Protein AF-A0A839ILZ8-F1 (afdb_monomer)

Nearest PDB structures (foldseek):
  9ba4-assembly1_B  TM=3.861E-01  e=6.508E-05  Homo sapiens
  7mrn-assembly1_A  TM=3.783E-01  e=1.585E-04  Mus musculus
  5e53-assembly3_C  TM=3.867E-01  e=4.718E-03  Gallus gallus
  5vi4-assembly1_C  TM=2.108E-01  e=8.892E-04  Mus musculus
  5vi4-assembly2_F  TM=2.203E-01  e=2.559E-03  Mus musculus

Solvent-accessible surface area (backbone atoms only — not comparable to full-atom values): 20507 Å² total; per-residue (Å²): 130,88,79,83,73,78,85,76,60,80,78,68,71,80,62,47,57,43,76,48,59,70,54,65,47,31,29,55,31,75,45,62,32,38,38,80,76,61,60,92,89,56,54,74,49,77,51,53,85,53,57,48,77,51,73,57,92,46,40,34,39,42,38,32,50,66,83,52,74,55,47,76,32,47,43,35,33,26,33,75,83,34,72,35,75,47,73,24,37,31,43,68,66,36,35,44,60,31,47,75,57,30,71,45,67,70,37,63,64,38,60,58,54,49,56,54,35,66,46,78,89,48,32,40,35,77,80,73,59,51,84,52,23,37,28,40,36,35,25,42,84,86,70,46,77,67,44,75,47,72,68,37,55,78,89,62,83,51,58,45,56,83,87,61,61,62,56,64,36,53,36,30,54,34,35,25,41,23,28,74,77,53,38,63,21,54,66,20,67,78,82,34,33,36,27,26,22,80,54,76,46,79,90,46,71,47,38,75,55,97,73,20,36,29,66,41,79,57,96,72,18,31,37,27,35,54,40,34,76,72,46,47,75,34,32,51,22,38,33,72,41,80,66,99,64,71,64,40,84,44,88,86,54,80,77,94,56,53,17,53,62,36,23,55,56,44,54,26,85,86,34,42,76,40,69,36,87,72,86,33,56,7,24,50,37,33,44,53,18,48,78,74,75,24,21,24,25,13,58,68,54,48,51,51,51,60,74,39,40,71,48,48,44,73,60,41,70,81,60,65,35,72,64,44,55,62,67,68,57,81,86,59,81,45,39,30,54,28,46,37,42,37,47,39,50,29,24,33,25,41,24,74,76,75,74,41,75,43,76,42,56,14,72,44,74,28,33,38,63,31,25,44,77,44,76,100

Secondary structure (DSSP, 8-state):
-----GGGS---STTS--EE--SEE-TT-EEEEEETT--TTS-EEEEESSSEEEEETTEEEEEPPTTPPSEEEEEEEEETTEEEEEEEEEPPPEEPPP-EEESPTTEEEE-SSPEEEEPPP-EESTTSS-EEEEEEEEE-TTS-EEEEEEEEPTT--EEPPTTSS-TT-EEEEEEEEEETTTEEPPPPPTT--EEE-S-SS-SSTT-EETTEEEEEEETTEEEEEPPGGG-EEEE---TTPPPSSPP--STTSPPSS-HHHHHHHHTSTTTTT-B-SSS-BS-HHHHHHHHTT-B---HHHHHHHHHTHHHHHHH--SS--HHHHHHS-SSS--EEEEEEEEETTEEEEEETTTTEEEEEETTSEEEE--EEEEE-

Organism: NCBI:txid2760088

Sequence (376 aa):
MPQFDYTSIPRLKRNAASIIGPSLIYPGGSGAYIITNYDSFHHWDVTADKGVISRKDELITLDIPAGEVAGIANLTVSRNGITDSVQITISENAVAKPSVVAPVNGAVDVVECPVIMLSDFKTYPANADSEKSVSVRIIDQQGNVVWELEDQVPGTELKVPKGVLSPAHTYRPQGRHSGNTFGYSEWSDMDTSFTTTDSFGPAFHGDIYQGDIVLGPVGGDWLLLAPAAKRTLKKWGLSNIEVSLKDISSASEPDDKTGQQNTDVLVSDTYRNINDGLGSIGSPAAEYCRSLGYDLPNKEELYFIWQSREVIDSVDGEGNTLGDYISYGLGGAVKCWSSSECHRAVSWTMDFNTKTMGVYPKEGDAWVLPVRRVPV

Foldseek 3Di:
DDDDDPPPDPPDVPQEFDKDWAQEAEAQGKIKMFRPPFDPVWDKDKDKPAADWDDDGRIIMGGHHNPDDWDWIWIWMHTNNRIDTHIHTHDYKAKAAKAWPPPAAAAEAAAQKGWTDIDDTAIVVGPPFDWQFKKKFKAFPVGDTLDIDPGHGPPDTRIDDGPSDDAQTKIFMWMWIQTPPRGIDDIHDRRGMYHHHNDNPDPDQLDQDPQWGFLQDDPQWTKTWHAQVLKDKDFQAQALHFFPADADADPPRDRPDFLVRLLCRQCDPVQQQDHNVLPDGTGGLSVSLVVVVFGFGAPVVVLSCLVSQVSQQVNRDDHCRLVNLLVPPPVDFQWEFHSAHNGRFWGWTARSNPRDIDIDGSSDIHMTTTMDTGRD

Radius of gyration: 38.43 Å; Cα contacts (8 Å, |Δi|>4): 879; chains: 1; bounding box: 71×36×137 Å

pLDDT: mean 91.57, std 11.57, range [40.91, 98.62]

Structure (mmCIF, N/CA/C/O backbone):
data_AF-A0A839ILZ8-F1
#
_entry.id   AF-A0A839ILZ8-F1
#
loop_
_atom_site.group_PDB
_atom_site.id
_atom_site.type_symbol
_atom_site.label_atom_id
_atom_site.label_alt_id
_atom_site.label_comp_id
_atom_site.label_asym_id
_atom_site.label_entity_id
_atom_site.label_seq_id
_atom_site.pdbx_PDB_ins_code
_atom_site.Cartn_x
_atom_site.Cartn_y
_atom_site.Cartn_z
_atom_site.occupancy
_atom_site.B_iso_or_equiv
_atom_site.auth_seq_id
_atom_site.auth_comp_id
_atom_site.auth_asym_id
_atom_site.auth_atom_id
_atom_site.pdbx_PDB_model_num
ATOM 1 N N . MET A 1 1 ? -23.037 -6.136 92.853 1.00 47.94 1 MET A N 1
ATOM 2 C CA . MET A 1 1 ? -22.758 -6.534 91.456 1.00 47.94 1 MET A CA 1
ATOM 3 C C . MET A 1 1 ? -22.650 -5.258 90.639 1.00 47.94 1 MET A C 1
ATOM 5 O O . MET A 1 1 ? -23.554 -4.442 90.781 1.00 47.94 1 MET A O 1
ATOM 9 N N . PRO A 1 2 ? -21.572 -5.021 89.875 1.00 40.91 2 PRO A N 1
ATOM 10 C CA . PRO A 1 2 ? -21.507 -3.846 89.017 1.00 40.91 2 PRO A CA 1
ATOM 11 C C . PRO A 1 2 ? -22.521 -4.006 87.880 1.00 40.91 2 PRO A C 1
ATOM 13 O O . PRO A 1 2 ? -22.547 -5.033 87.201 1.00 40.91 2 PRO A O 1
ATOM 16 N N . GLN A 1 3 ? -23.384 -3.006 87.720 1.00 49.94 3 GLN A N 1
ATOM 17 C CA . GLN A 1 3 ? -24.334 -2.902 86.622 1.00 49.94 3 GLN A CA 1
ATOM 18 C C . GLN A 1 3 ? -23.550 -2.528 85.362 1.00 49.94 3 GLN A C 1
ATOM 20 O O . GLN A 1 3 ? -22.947 -1.459 85.301 1.00 49.94 3 GLN A O 1
ATOM 25 N N . PHE A 1 4 ? -23.508 -3.436 84.386 1.00 45.34 4 PHE A N 1
ATOM 26 C CA . PHE A 1 4 ? -22.936 -3.152 83.073 1.00 45.34 4 PHE A CA 1
ATOM 27 C C . PHE A 1 4 ? -23.788 -2.079 82.385 1.00 45.34 4 PHE A C 1
ATOM 29 O O . PHE A 1 4 ? -24.966 -2.298 82.102 1.00 45.34 4 PHE A O 1
ATOM 36 N N . ASP A 1 5 ? -23.191 -0.913 82.152 1.00 50.19 5 ASP A N 1
ATOM 37 C CA . ASP A 1 5 ? -23.793 0.174 81.391 1.00 50.19 5 ASP A CA 1
ATOM 38 C C . ASP A 1 5 ? -23.584 -0.071 79.889 1.00 50.19 5 ASP A C 1
ATOM 40 O O . ASP A 1 5 ? -22.492 0.106 79.346 1.00 50.19 5 ASP A O 1
ATOM 44 N N . TYR A 1 6 ? -24.651 -0.502 79.215 1.00 49.97 6 TYR A N 1
ATOM 45 C CA . TYR A 1 6 ? -24.665 -0.760 77.774 1.00 49.97 6 TYR A CA 1
ATOM 46 C C . TYR A 1 6 ? -24.750 0.516 76.916 1.00 49.97 6 TYR A C 1
ATOM 48 O O . TYR A 1 6 ? -24.805 0.413 75.690 1.00 49.97 6 TYR A O 1
ATOM 56 N N . THR A 1 7 ? -24.765 1.716 77.508 1.00 46.88 7 THR A N 1
ATOM 57 C CA . THR A 1 7 ? -24.904 2.973 76.748 1.00 46.88 7 THR A CA 1
ATOM 58 C C . THR A 1 7 ? -23.600 3.469 76.114 1.00 46.88 7 THR A C 1
ATOM 60 O O . THR A 1 7 ? -23.641 4.365 75.274 1.00 46.88 7 THR A O 1
ATOM 63 N N . SER A 1 8 ? -22.454 2.859 76.443 1.00 43.56 8 SER A N 1
ATOM 64 C CA . SER A 1 8 ? -21.120 3.315 76.011 1.00 43.56 8 SER A CA 1
ATOM 65 C C . SER A 1 8 ? -20.459 2.485 74.902 1.00 43.56 8 SER A C 1
ATOM 67 O O . SER A 1 8 ? -19.362 2.825 74.458 1.00 43.56 8 SER A O 1
ATOM 69 N N . ILE A 1 9 ? -21.106 1.428 74.398 1.00 47.41 9 ILE A N 1
ATOM 70 C CA . ILE A 1 9 ? -20.610 0.735 73.201 1.00 47.41 9 ILE A CA 1
ATOM 71 C C . ILE A 1 9 ? -21.063 1.558 71.988 1.00 47.41 9 ILE A C 1
ATOM 73 O O . ILE A 1 9 ? -22.275 1.732 71.823 1.00 47.41 9 ILE A O 1
ATOM 77 N N . PRO A 1 10 ? -20.156 2.058 71.121 1.00 46.09 10 PRO A N 1
ATOM 78 C CA . PRO A 1 10 ? -20.573 2.654 69.862 1.00 46.09 10 PRO A CA 1
ATOM 79 C C . PRO A 1 10 ? -21.435 1.613 69.163 1.00 46.09 10 PRO A C 1
ATOM 81 O O . PRO A 1 10 ? -20.962 0.507 68.894 1.00 46.09 10 PRO A O 1
ATOM 84 N N . ARG A 1 11 ? -22.721 1.922 68.948 1.00 48.69 11 ARG A N 1
ATOM 85 C CA . ARG A 1 11 ? -23.609 1.083 68.146 1.00 48.69 11 ARG A CA 1
ATOM 86 C C . ARG A 1 11 ? -22.931 0.938 66.788 1.00 48.69 11 ARG A C 1
ATOM 88 O O . ARG A 1 11 ? -23.088 1.792 65.922 1.00 48.69 11 ARG A O 1
ATOM 95 N N . LEU A 1 12 ? -22.163 -0.138 66.606 1.00 49.38 12 LEU A N 1
ATOM 96 C CA . LEU A 1 12 ? -21.855 -0.683 65.295 1.00 49.38 12 LEU A CA 1
ATOM 97 C C . LEU A 1 12 ? -23.178 -0.627 64.533 1.00 49.38 12 LEU A C 1
ATOM 99 O O . LEU A 1 12 ? -24.207 -1.011 65.098 1.00 49.38 12 LEU A O 1
ATOM 103 N N . LYS A 1 13 ? -23.164 -0.114 63.298 1.00 56.19 13 LYS A N 1
ATOM 104 C CA . LYS A 1 13 ? -24.293 -0.088 62.348 1.00 56.19 13 LYS A CA 1
ATOM 105 C C . LYS A 1 13 ? -24.797 -1.517 62.013 1.00 56.19 13 LYS A C 1
ATOM 107 O O . LYS A 1 13 ? -25.106 -1.835 60.876 1.00 56.19 13 LYS A O 1
ATOM 112 N N . ARG A 1 14 ? -24.887 -2.422 62.989 1.00 60.81 14 ARG A N 1
ATOM 113 C CA . ARG A 1 14 ? -25.292 -3.822 62.864 1.00 60.81 14 ARG A CA 1
ATOM 114 C C . ARG A 1 14 ? -26.730 -3.957 62.363 1.00 60.81 14 ARG A C 1
ATOM 116 O O . ARG A 1 14 ? -27.074 -4.996 61.822 1.00 60.81 14 ARG A O 1
ATOM 123 N N . ASN A 1 15 ? -27.526 -2.893 62.503 1.00 72.69 15 ASN A N 1
ATOM 124 C CA . ASN A 1 15 ? -28.901 -2.818 62.020 1.00 72.69 15 ASN A CA 1
ATOM 125 C C . ASN A 1 15 ? -29.066 -1.964 60.747 1.00 72.69 15 ASN A C 1
ATOM 127 O O . ASN A 1 15 ? -30.200 -1.745 60.341 1.00 72.69 15 ASN A O 1
ATOM 131 N N . ALA A 1 16 ? -27.990 -1.461 60.129 1.00 79.44 16 ALA A N 1
ATOM 132 C CA . ALA A 1 16 ? -28.097 -0.782 58.837 1.00 79.44 16 ALA A CA 1
ATOM 133 C C . ALA A 1 16 ? -28.170 -1.806 57.693 1.00 79.44 16 ALA A C 1
ATOM 135 O O . ALA A 1 16 ? -27.645 -2.921 57.801 1.00 79.44 16 ALA A O 1
ATOM 136 N N . ALA A 1 17 ? -28.822 -1.432 56.597 1.00 86.00 17 ALA A N 1
ATOM 137 C CA . ALA A 1 17 ? -28.781 -2.204 55.364 1.00 86.00 17 ALA A CA 1
ATOM 138 C C . ALA A 1 17 ? -27.357 -2.192 54.785 1.00 86.00 17 ALA A C 1
ATOM 140 O O . ALA A 1 17 ? -26.709 -1.148 54.762 1.00 86.00 17 ALA A O 1
ATOM 141 N N . SER A 1 18 ? -26.866 -3.337 54.311 1.00 89.56 18 SER A N 1
ATOM 142 C CA . SER A 1 18 ? -25.639 -3.405 53.512 1.00 89.56 18 SER A CA 1
ATOM 143 C C . SER A 1 18 ? -26.013 -3.779 52.086 1.00 89.56 18 SER A C 1
ATOM 145 O O . SER A 1 18 ? -26.674 -4.790 51.869 1.00 89.56 18 SER A O 1
ATOM 147 N N . ILE A 1 19 ? -25.630 -2.936 51.129 1.00 92.69 19 ILE A N 1
ATOM 14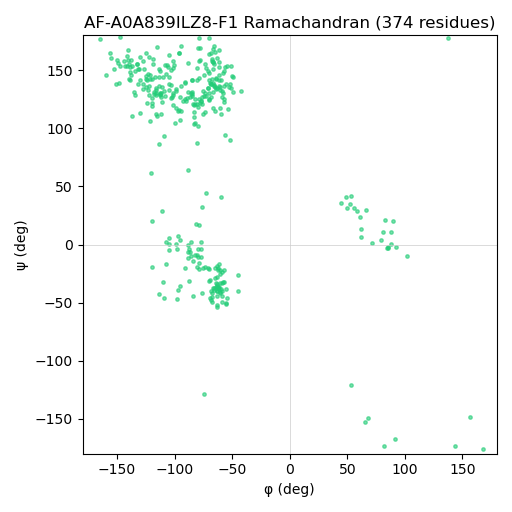8 C CA . ILE A 1 19 ? -26.069 -3.022 49.735 1.00 92.69 19 ILE A CA 1
ATOM 149 C C . ILE A 1 19 ? -24.833 -3.092 48.843 1.00 92.69 19 ILE A C 1
ATOM 151 O O . ILE A 1 19 ? -23.889 -2.324 49.034 1.00 92.69 19 ILE A O 1
ATOM 155 N N . ILE A 1 20 ? -24.853 -3.987 47.861 1.00 92.56 20 ILE A N 1
ATOM 156 C CA . ILE A 1 20 ? -23.859 -4.049 46.784 1.00 92.56 20 ILE A CA 1
ATOM 157 C C . ILE A 1 20 ? -24.561 -3.982 45.431 1.00 92.56 20 ILE A C 1
ATOM 159 O O . ILE A 1 20 ? -25.655 -4.516 45.276 1.00 92.56 20 ILE A O 1
ATOM 163 N N . GLY A 1 21 ? -23.939 -3.337 44.451 1.00 94.69 21 GLY A N 1
ATOM 164 C CA . GLY A 1 21 ? -24.470 -3.210 43.097 1.00 94.69 21 GLY A CA 1
ATOM 165 C C . GLY A 1 21 ? -23.690 -2.176 42.282 1.00 94.69 21 GLY A C 1
ATOM 166 O O . GLY A 1 21 ? -22.683 -1.652 42.768 1.00 94.69 21 GLY A O 1
ATOM 167 N N . PRO A 1 22 ? -24.119 -1.892 41.043 1.00 92.50 22 PRO A N 1
ATOM 168 C CA . PRO A 1 22 ? -23.441 -0.940 40.175 1.00 92.50 22 PRO A CA 1
ATOM 169 C C . PRO A 1 22 ? -23.570 0.494 40.707 1.00 92.50 22 PRO A C 1
ATOM 171 O O . PRO A 1 22 ? -24.644 0.929 41.122 1.00 92.50 22 PRO A O 1
ATOM 174 N N . SER A 1 23 ? -22.479 1.256 40.649 1.00 93.75 23 SER A N 1
ATOM 175 C CA . SER A 1 23 ? -22.464 2.685 40.991 1.00 93.75 23 SER A CA 1
ATOM 176 C C . SER A 1 23 ? -22.822 3.603 39.813 1.00 93.75 23 SER A C 1
ATOM 178 O O . SER A 1 23 ? -22.919 4.811 40.009 1.00 93.75 23 SER A O 1
ATOM 180 N N . LEU A 1 24 ? -23.023 3.051 38.609 1.00 90.50 24 LEU A N 1
ATOM 181 C CA . LEU A 1 24 ? -23.317 3.776 37.369 1.00 90.50 24 LEU A CA 1
ATOM 182 C C . LEU A 1 24 ? -24.453 3.090 36.597 1.00 90.50 24 LEU A C 1
ATOM 184 O O . LEU A 1 24 ? -24.396 1.880 36.370 1.00 90.50 24 LEU A O 1
ATOM 188 N N . ILE A 1 25 ? -25.446 3.865 36.160 1.00 91.88 25 ILE A N 1
ATOM 189 C CA . ILE A 1 25 ? -26.517 3.451 35.239 1.00 91.88 25 ILE A CA 1
ATOM 190 C C . ILE A 1 25 ? -26.663 4.526 34.143 1.00 91.88 25 ILE A C 1
ATOM 192 O O . ILE A 1 25 ? -26.296 5.681 34.342 1.00 91.88 25 ILE A O 1
ATOM 196 N N . TYR A 1 26 ? -27.186 4.159 32.976 1.00 88.62 26 TYR A N 1
ATOM 197 C CA . TYR A 1 26 ? -27.556 5.097 31.909 1.00 88.62 26 TYR A CA 1
ATOM 198 C C . TYR A 1 26 ? -29.082 5.254 31.838 1.00 88.62 26 TYR A C 1
ATOM 200 O O . TYR A 1 26 ? -29.793 4.307 32.192 1.00 88.62 26 TYR A O 1
ATOM 208 N N . PRO A 1 27 ? -29.610 6.393 31.362 1.00 89.50 27 PRO A N 1
ATOM 209 C CA . PRO A 1 27 ? -31.029 6.538 31.066 1.00 89.50 27 PRO A CA 1
ATOM 210 C C . PRO A 1 27 ? -31.528 5.368 30.212 1.00 89.50 27 PRO A C 1
ATOM 212 O O . PRO A 1 27 ? -30.893 4.994 29.235 1.00 89.50 27 PRO A O 1
ATOM 215 N N . GLY A 1 28 ? -32.638 4.739 30.595 1.00 86.50 28 GLY A N 1
ATOM 216 C CA . GLY A 1 28 ? -33.199 3.560 29.918 1.00 86.50 28 GLY A CA 1
ATOM 217 C C . GLY A 1 28 ? -32.593 2.222 30.354 1.00 86.50 28 GLY A C 1
ATOM 218 O O . GLY A 1 28 ? -33.030 1.179 29.871 1.00 86.50 28 GLY A O 1
ATOM 219 N N . GLY A 1 29 ? -31.590 2.238 31.234 1.00 88.94 29 GLY A N 1
ATOM 220 C CA . GLY A 1 29 ? -30.948 1.047 31.782 1.00 88.94 29 GLY A CA 1
ATOM 221 C C . GLY A 1 29 ? -31.525 0.587 33.123 1.00 88.94 29 GLY A C 1
ATOM 222 O O . GLY A 1 29 ? -32.282 1.298 33.784 1.00 88.94 29 GLY A O 1
ATOM 223 N N . SER A 1 30 ? -31.082 -0.597 33.550 1.00 93.31 30 SER A N 1
ATOM 224 C CA . SER A 1 30 ? -31.476 -1.232 34.812 1.00 93.31 30 SER A CA 1
ATOM 225 C C . SER A 1 30 ? -30.249 -1.630 35.631 1.00 93.31 30 SER A C 1
ATOM 227 O O . SER A 1 30 ? -29.284 -2.169 35.086 1.00 93.31 30 SER A O 1
ATOM 229 N N . G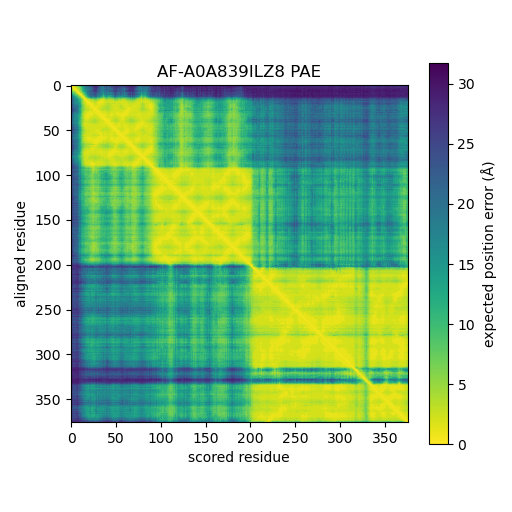LY A 1 31 ? -30.290 -1.406 36.944 1.00 94.19 31 GLY A N 1
ATOM 230 C CA . GLY A 1 31 ? -29.273 -1.856 37.897 1.00 94.19 31 GLY A CA 1
ATOM 231 C C . GLY A 1 31 ? -29.821 -2.906 38.860 1.00 94.19 31 GLY A C 1
ATOM 232 O O . GLY A 1 31 ? -30.923 -2.752 39.387 1.00 94.19 31 GLY A O 1
ATOM 233 N N . ALA A 1 32 ? -29.045 -3.962 39.109 1.00 96.69 32 ALA A N 1
ATOM 234 C CA . ALA A 1 32 ? -29.356 -4.990 40.099 1.00 96.69 32 ALA A CA 1
ATOM 235 C C . ALA A 1 32 ? -28.505 -4.795 41.361 1.00 96.69 32 ALA A C 1
ATOM 237 O O . ALA A 1 32 ? -27.276 -4.739 41.282 1.00 96.69 32 ALA A O 1
ATOM 238 N N . TYR A 1 33 ? -29.160 -4.719 42.518 1.00 96.81 33 TYR A N 1
ATOM 239 C CA . TYR A 1 33 ? -28.533 -4.509 43.820 1.00 96.81 33 TYR A CA 1
ATOM 240 C C . TYR A 1 33 ? -28.934 -5.618 44.789 1.00 96.81 33 TYR A C 1
ATOM 242 O O . TYR A 1 33 ? -30.077 -6.066 44.790 1.00 96.81 33 TYR A O 1
ATOM 250 N N . ILE A 1 34 ? -28.001 -6.049 45.633 1.00 96.69 34 ILE A N 1
ATOM 251 C CA . ILE A 1 34 ? -28.203 -7.125 46.607 1.00 96.69 34 ILE A CA 1
ATOM 252 C C . ILE A 1 34 ? -28.061 -6.554 48.014 1.00 96.69 34 ILE A C 1
ATOM 254 O O . ILE A 1 34 ? -27.047 -5.932 48.339 1.00 96.69 34 ILE A O 1
ATOM 258 N N . ILE A 1 35 ? -29.054 -6.817 48.862 1.00 96.00 35 ILE A N 1
ATOM 259 C CA . ILE A 1 35 ? -28.974 -6.587 50.305 1.00 96.00 35 ILE A CA 1
ATOM 260 C C . ILE A 1 35 ? -28.184 -7.752 50.927 1.00 96.00 35 ILE A C 1
ATOM 262 O O . ILE A 1 35 ? -28.708 -8.845 51.121 1.00 96.00 35 ILE A O 1
ATOM 266 N N . THR A 1 36 ? -26.907 -7.546 51.247 1.00 95.06 36 THR A N 1
ATOM 267 C CA . THR A 1 36 ? -25.988 -8.630 51.661 1.00 95.06 36 THR A CA 1
ATOM 268 C C . THR A 1 36 ? -26.284 -9.196 53.050 1.00 95.06 36 THR A C 1
ATOM 270 O O . THR A 1 36 ? -25.877 -10.310 53.369 1.00 95.06 36 THR A O 1
ATOM 273 N N . ASN A 1 37 ? -26.994 -8.436 53.883 1.00 93.19 37 ASN A N 1
ATOM 274 C CA . ASN A 1 37 ? -27.438 -8.839 55.215 1.00 93.19 37 ASN A CA 1
ATOM 275 C C . ASN A 1 37 ? -28.959 -9.025 55.291 1.00 93.19 37 ASN A C 1
ATOM 277 O O . ASN A 1 37 ? -29.552 -8.789 56.352 1.00 93.19 37 ASN A O 1
ATOM 281 N N . TYR A 1 38 ? -29.576 -9.396 54.166 1.00 95.69 38 TYR A N 1
ATOM 282 C CA . TYR A 1 38 ? -31.000 -9.679 54.086 1.00 95.69 38 TYR A CA 1
ATOM 283 C C . TYR A 1 38 ? -31.392 -10.851 54.983 1.00 95.69 38 TYR A C 1
ATOM 285 O O . TYR A 1 38 ? -30.692 -11.858 55.088 1.00 95.69 38 TYR A O 1
ATOM 293 N N . ASP A 1 39 ? -32.561 -10.719 55.593 1.00 94.75 39 ASP A N 1
ATOM 294 C CA . ASP A 1 39 ? -33.275 -11.815 56.218 1.00 94.75 39 ASP A CA 1
ATOM 295 C C . ASP A 1 39 ? -34.776 -11.505 56.204 1.00 94.75 39 ASP A C 1
ATOM 297 O O . ASP A 1 39 ? -35.192 -10.342 56.250 1.00 94.75 39 ASP A O 1
ATOM 301 N N . SER A 1 40 ? -35.591 -12.556 56.158 1.00 94.94 40 SER A N 1
ATOM 302 C CA . SER A 1 40 ? -37.047 -12.448 56.055 1.00 94.94 40 SER A CA 1
ATOM 303 C C . SER A 1 40 ? -37.739 -12.066 57.369 1.00 94.94 40 SER A C 1
ATOM 305 O O . SER A 1 40 ? -38.959 -11.922 57.386 1.00 94.94 40 SER A O 1
ATOM 307 N N . PHE A 1 41 ? -37.003 -11.940 58.481 1.00 93.94 41 PHE A N 1
ATOM 308 C CA . PHE A 1 41 ? -37.568 -11.592 59.790 1.00 93.94 41 PHE A CA 1
ATOM 309 C C . PHE A 1 41 ? -37.638 -10.079 60.023 1.00 93.94 41 PHE A C 1
ATOM 311 O O . PHE A 1 41 ? -38.275 -9.639 60.980 1.00 93.94 41 PHE A O 1
ATOM 318 N N . HIS A 1 42 ? -36.984 -9.284 59.175 1.00 94.25 42 HIS A N 1
ATOM 319 C CA . HIS A 1 42 ? -36.982 -7.827 59.262 1.00 94.25 42 HIS A CA 1
ATOM 320 C C . HIS A 1 42 ? -37.943 -7.200 58.254 1.00 94.25 42 HIS A C 1
ATOM 322 O O . HIS A 1 42 ? -38.203 -7.741 57.177 1.00 94.25 42 HIS A O 1
ATOM 328 N N . HIS A 1 43 ? -38.453 -6.021 58.604 1.00 94.19 43 HIS A N 1
ATOM 329 C CA . HIS A 1 43 ? -39.171 -5.185 57.658 1.00 94.19 43 HIS A CA 1
ATOM 330 C C . HIS A 1 43 ? -38.162 -4.388 56.836 1.00 94.19 43 HIS A C 1
ATOM 332 O O . HIS A 1 43 ? -37.306 -3.692 57.395 1.00 94.19 43 HIS A O 1
ATOM 338 N N . TRP A 1 44 ? -38.272 -4.515 55.519 1.00 95.25 44 TRP A N 1
ATOM 339 C CA . TRP A 1 44 ? -37.414 -3.839 54.562 1.00 95.25 44 TRP A CA 1
ATOM 340 C C . TRP A 1 44 ? -38.265 -2.917 53.700 1.00 95.25 44 TRP A C 1
ATOM 342 O O . TRP A 1 44 ? -39.236 -3.386 53.102 1.00 95.25 44 TRP A O 1
ATOM 352 N N . ASP A 1 45 ? -37.856 -1.659 53.580 1.00 96.06 45 ASP A N 1
ATOM 353 C CA . ASP A 1 45 ? -38.423 -0.694 52.634 1.00 96.06 45 ASP A CA 1
ATOM 354 C C . ASP A 1 45 ? -37.328 -0.218 51.691 1.00 96.06 45 ASP A C 1
ATOM 356 O O . ASP A 1 45 ? -36.180 -0.046 52.103 1.00 96.06 45 ASP A O 1
ATOM 360 N N . VAL A 1 46 ? -37.673 -0.018 50.421 1.00 97.12 46 VAL A N 1
ATOM 361 C CA . VAL A 1 46 ? -36.727 0.430 49.398 1.00 97.12 46 VAL A CA 1
ATOM 362 C C . VAL A 1 46 ? -37.371 1.546 48.590 1.00 97.12 46 VAL A C 1
ATOM 364 O O . VAL A 1 46 ? -38.488 1.387 48.100 1.00 97.12 46 VAL A O 1
ATOM 367 N N . THR A 1 47 ? -36.666 2.663 48.447 1.00 97.31 47 THR A N 1
ATOM 368 C CA . THR A 1 47 ? -37.095 3.815 47.647 1.00 97.31 47 THR A CA 1
ATOM 369 C C . THR A 1 47 ? -35.929 4.360 46.827 1.00 97.31 47 THR A C 1
ATOM 371 O O . THR A 1 47 ? -34.768 4.202 47.198 1.00 97.31 47 THR A O 1
ATOM 374 N N . ALA A 1 48 ? -36.234 4.999 45.700 1.00 97.38 48 ALA A N 1
ATOM 375 C CA . ALA A 1 48 ? -35.299 5.858 44.985 1.00 97.38 48 ALA A CA 1
ATOM 376 C C . ALA A 1 48 ? -35.987 7.179 44.667 1.00 97.38 48 ALA A C 1
ATOM 378 O O . ALA A 1 48 ? -37.207 7.238 44.515 1.00 97.38 48 ALA A O 1
ATOM 379 N N . ASP A 1 49 ? -35.187 8.232 44.586 1.00 97.00 49 ASP A N 1
ATOM 380 C CA . ASP A 1 49 ? -35.621 9.550 44.123 1.00 97.00 49 ASP A CA 1
ATOM 381 C C . ASP A 1 49 ? -35.730 9.637 42.593 1.00 97.00 49 ASP A C 1
ATOM 383 O O . ASP A 1 49 ? -36.456 10.487 42.080 1.00 97.00 49 ASP A O 1
ATOM 387 N N . LYS A 1 50 ? -35.047 8.744 41.871 1.00 96.00 50 LYS A N 1
ATOM 388 C CA . LYS A 1 50 ? -35.091 8.610 40.416 1.00 96.00 50 LYS A CA 1
ATOM 389 C C . LYS A 1 50 ? -35.332 7.164 40.011 1.00 96.00 50 LYS A C 1
ATOM 391 O O . LYS A 1 50 ? -34.753 6.253 40.593 1.00 96.00 50 LYS A O 1
ATOM 396 N N . GLY A 1 51 ? -36.123 6.972 38.962 1.00 95.44 51 GLY A N 1
ATOM 397 C CA . GLY A 1 51 ? -36.432 5.659 38.408 1.00 95.44 51 GLY A CA 1
ATOM 398 C C . GLY A 1 51 ? -37.540 4.891 39.124 1.00 95.44 51 GLY A C 1
ATOM 399 O O . GLY A 1 51 ? -38.247 5.415 39.983 1.00 95.44 51 GLY A O 1
ATOM 400 N N . VAL A 1 52 ? -37.725 3.641 38.708 1.00 96.50 52 VAL A N 1
ATOM 401 C CA . VAL A 1 52 ? -38.728 2.718 39.244 1.00 96.50 52 VAL A CA 1
ATOM 402 C C . VAL A 1 52 ? -38.007 1.597 39.974 1.00 96.50 52 VAL A C 1
ATOM 404 O O . VAL A 1 52 ? -37.078 0.997 39.442 1.00 96.50 52 VAL A O 1
ATOM 407 N N . ILE A 1 53 ? -38.440 1.313 41.200 1.00 97.62 53 ILE A N 1
ATOM 408 C CA . ILE A 1 53 ? -37.888 0.225 42.002 1.00 97.62 53 ILE A CA 1
ATOM 409 C C . ILE A 1 53 ? -38.835 -0.961 42.009 1.00 97.62 53 ILE A C 1
ATOM 411 O O . ILE A 1 53 ? -40.034 -0.818 42.252 1.00 97.62 53 ILE A O 1
ATOM 415 N N . SER A 1 54 ? -38.260 -2.148 41.872 1.00 96.81 54 SER A N 1
ATOM 416 C CA . SER A 1 54 ? -38.874 -3.383 42.342 1.00 96.81 54 SER A CA 1
ATOM 417 C C . SER A 1 54 ? -37.936 -4.099 43.313 1.00 96.81 54 SER A C 1
ATOM 419 O O . SER A 1 54 ? -36.714 -4.023 43.197 1.00 96.81 54 SER A O 1
ATOM 421 N N . ARG A 1 55 ? -38.505 -4.780 44.312 1.00 96.75 55 ARG A N 1
ATOM 422 C CA . ARG A 1 55 ? -37.751 -5.643 45.226 1.00 96.75 55 ARG A CA 1
ATOM 423 C C . ARG A 1 55 ? -38.383 -7.022 45.266 1.00 96.75 55 ARG A C 1
ATOM 425 O O . ARG A 1 55 ? -39.595 -7.140 45.449 1.00 96.75 55 ARG A O 1
ATOM 432 N N . LYS A 1 56 ? -37.548 -8.050 45.176 1.00 97.38 56 LYS A N 1
ATOM 433 C CA . LYS A 1 56 ? -37.905 -9.434 45.472 1.00 97.38 56 LYS A CA 1
ATOM 434 C C . LYS A 1 56 ? -36.858 -10.000 46.421 1.00 97.38 56 LYS A C 1
ATOM 436 O O . LYS A 1 56 ? -35.703 -10.141 46.039 1.00 97.38 56 LYS A O 1
ATOM 441 N N . ASP A 1 57 ? -37.282 -10.289 47.648 1.00 96.19 57 ASP A N 1
ATOM 442 C CA . ASP A 1 57 ? -36.404 -10.767 48.718 1.00 96.19 57 ASP A CA 1
ATOM 443 C C . ASP A 1 57 ? -35.198 -9.823 48.919 1.00 96.19 57 ASP A C 1
ATOM 445 O O . ASP A 1 57 ? -35.418 -8.634 49.193 1.00 96.19 57 ASP A O 1
ATOM 449 N N . GLU A 1 58 ? -33.965 -10.313 48.773 1.00 97.19 58 GLU A N 1
ATOM 450 C CA . GLU A 1 58 ? -32.718 -9.542 48.856 1.00 97.19 58 GLU A CA 1
ATOM 451 C C . GLU A 1 58 ? -32.378 -8.727 47.600 1.00 97.19 58 GLU A C 1
ATOM 453 O O . GLU A 1 58 ? -31.507 -7.854 47.660 1.00 97.19 58 GLU A O 1
ATOM 458 N N . LEU A 1 59 ? -33.021 -9.016 46.465 1.00 97.56 59 LEU A N 1
ATOM 459 C CA . LEU A 1 59 ? -32.716 -8.411 45.174 1.00 97.56 59 LEU A CA 1
ATOM 460 C C . LEU A 1 59 ? -33.565 -7.157 44.954 1.00 97.56 59 LEU A C 1
ATOM 462 O O . LEU A 1 59 ? -34.797 -7.198 44.984 1.00 97.56 59 LEU A O 1
ATOM 466 N N . ILE A 1 60 ? -32.892 -6.047 44.678 1.00 98.06 60 ILE A N 1
ATOM 467 C CA . ILE A 1 60 ? -33.485 -4.780 44.264 1.00 98.06 60 ILE A CA 1
ATOM 468 C C . ILE A 1 60 ? -33.143 -4.560 42.791 1.00 98.06 60 ILE A C 1
ATOM 470 O O . ILE A 1 60 ? -31.980 -4.652 42.395 1.00 98.06 60 ILE A O 1
ATOM 474 N N . THR A 1 61 ? -34.144 -4.214 41.993 1.00 97.69 61 THR A N 1
ATOM 475 C CA . THR A 1 61 ? -33.965 -3.729 40.626 1.00 97.69 61 THR A CA 1
ATOM 476 C C . THR A 1 61 ? -34.356 -2.260 40.575 1.00 97.69 61 THR A C 1
ATOM 478 O O . THR A 1 61 ? -35.448 -1.897 41.015 1.00 97.69 61 THR A O 1
ATOM 481 N N . LEU A 1 62 ? -33.450 -1.427 40.063 1.00 97.25 62 LEU A N 1
ATOM 482 C CA . LEU A 1 62 ? -33.681 -0.013 39.789 1.00 97.25 62 LEU A CA 1
ATOM 483 C C . LEU A 1 62 ? -33.678 0.208 38.275 1.00 97.25 62 LEU A C 1
ATOM 485 O O . LEU A 1 62 ? -32.627 0.088 37.646 1.00 97.25 62 LEU A O 1
ATOM 489 N N . ASP A 1 63 ? -34.833 0.551 37.717 1.00 95.94 63 ASP A N 1
ATOM 490 C CA . ASP A 1 63 ? -35.013 0.871 36.302 1.00 95.94 63 ASP A CA 1
ATOM 491 C C . ASP A 1 63 ? -35.017 2.391 36.109 1.00 95.94 63 ASP A C 1
ATOM 493 O O . ASP A 1 63 ? -35.884 3.094 36.635 1.00 95.94 63 ASP A O 1
ATOM 497 N N . ILE A 1 64 ? -34.054 2.918 35.353 1.00 94.50 64 ILE A N 1
ATOM 498 C CA . ILE A 1 64 ? -33.966 4.345 35.034 1.00 94.50 64 ILE A CA 1
ATOM 499 C C . ILE A 1 64 ? -34.698 4.603 33.706 1.00 94.50 64 ILE A C 1
ATOM 501 O O . ILE A 1 64 ? -34.336 4.009 32.694 1.00 94.50 64 ILE A O 1
ATOM 505 N N . PRO A 1 65 ? -35.704 5.494 33.647 1.00 90.69 65 PRO A N 1
ATOM 506 C CA . PRO A 1 65 ? -36.381 5.853 32.404 1.00 90.69 65 PRO A CA 1
ATOM 507 C C . PRO A 1 65 ? -35.423 6.409 31.342 1.00 90.69 65 PRO A C 1
ATOM 509 O O . PRO A 1 65 ? -34.473 7.118 31.661 1.00 90.69 65 PRO A O 1
ATOM 512 N N . ALA A 1 66 ? -35.705 6.153 30.060 1.00 83.62 66 ALA A N 1
ATOM 513 C CA . ALA A 1 66 ? -34.868 6.601 28.935 1.00 83.62 66 ALA A CA 1
ATOM 514 C C . ALA A 1 66 ? -34.702 8.129 28.827 1.00 83.62 66 ALA A C 1
ATOM 516 O O . ALA A 1 66 ? -33.716 8.598 28.268 1.00 83.62 66 ALA A O 1
ATOM 517 N N . GLY A 1 67 ? -35.659 8.898 29.355 1.00 82.38 67 GLY A N 1
ATOM 518 C CA . GLY A 1 67 ? -35.623 10.364 29.378 1.00 82.38 67 GLY A CA 1
ATOM 519 C C . GLY A 1 67 ? -35.110 10.969 30.687 1.00 82.38 67 GLY A C 1
ATOM 520 O O . GLY A 1 67 ? -35.228 12.179 30.865 1.00 82.38 67 GLY A O 1
ATOM 521 N N . GLU A 1 68 ? -34.612 10.157 31.622 1.00 91.00 68 GLU A N 1
ATOM 522 C CA . GLU A 1 68 ? -34.063 10.666 32.879 1.00 91.00 68 GLU A CA 1
ATOM 523 C C . GLU A 1 68 ? -32.787 11.477 32.616 1.00 91.00 68 GLU A C 1
ATOM 525 O O . GLU A 1 68 ? -31.949 11.102 31.798 1.00 91.00 68 GLU A O 1
ATOM 530 N N . VAL A 1 69 ? -32.630 12.601 33.315 1.00 88.50 69 VAL A N 1
ATOM 531 C CA . VAL A 1 69 ? -31.460 13.472 33.147 1.00 88.50 69 VAL A CA 1
ATOM 532 C C . VAL A 1 69 ? -30.280 12.904 33.933 1.00 88.50 69 VAL A C 1
ATOM 534 O O . VAL A 1 69 ? -30.447 12.438 35.070 1.00 88.50 69 VAL A O 1
ATOM 537 N N . ALA A 1 70 ? -29.081 13.004 33.352 1.00 91.00 70 ALA A N 1
ATOM 538 C CA . ALA A 1 70 ? -27.834 12.682 34.032 1.00 91.00 70 ALA A CA 1
ATOM 539 C C . ALA A 1 70 ? -27.738 13.377 35.402 1.00 91.00 70 ALA A C 1
ATOM 541 O O . ALA A 1 70 ? -28.235 14.487 35.612 1.00 91.00 70 ALA A O 1
ATOM 542 N N . GLY A 1 71 ? -27.134 12.698 36.372 1.00 94.19 71 GLY A N 1
ATOM 543 C CA . GLY A 1 71 ? -27.073 13.173 37.751 1.00 94.19 71 GLY A CA 1
ATOM 544 C C . GLY A 1 71 ? -26.861 12.045 38.749 1.00 94.19 71 GLY A C 1
ATOM 545 O O . GLY A 1 71 ? -26.204 11.056 38.449 1.00 94.19 71 GLY A O 1
ATOM 546 N N . ILE A 1 72 ? -27.406 12.196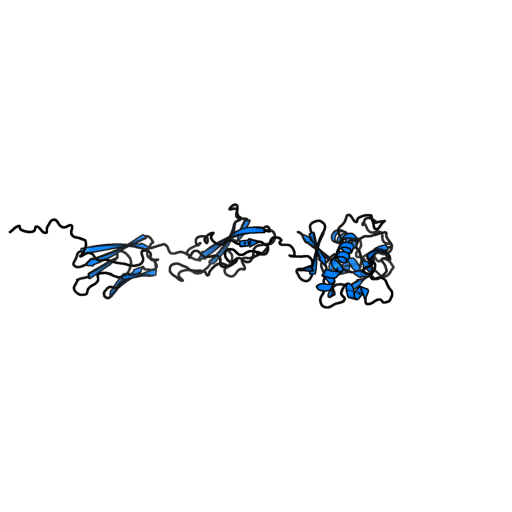 39.954 1.00 95.31 72 ILE A N 1
ATOM 547 C CA . ILE A 1 72 ? -27.312 11.190 41.017 1.00 95.31 72 ILE A CA 1
ATOM 548 C C . ILE A 1 72 ? -28.721 10.688 41.335 1.00 95.31 72 ILE A C 1
ATOM 550 O O . ILE A 1 72 ? -29.625 11.499 41.535 1.00 95.31 72 ILE A O 1
ATOM 554 N N . ALA A 1 73 ? -28.889 9.368 41.374 1.00 95.88 73 ALA A N 1
ATOM 555 C CA . ALA A 1 73 ? -30.014 8.688 41.998 1.00 95.88 73 ALA A CA 1
ATOM 556 C C . ALA A 1 73 ? -29.595 8.198 43.390 1.00 95.88 73 ALA A C 1
ATOM 558 O O . ALA A 1 73 ? -28.538 7.584 43.554 1.00 95.88 73 ALA A O 1
ATOM 559 N N . ASN A 1 74 ? -30.416 8.460 44.396 1.00 96.38 74 ASN A N 1
ATOM 560 C CA . ASN A 1 74 ? -30.237 7.975 45.755 1.00 96.38 74 ASN A CA 1
ATOM 561 C C . ASN A 1 74 ? -31.137 6.758 45.976 1.00 96.38 74 ASN A C 1
ATOM 563 O O . ASN A 1 74 ? -32.341 6.896 46.188 1.00 96.38 74 ASN A O 1
ATOM 567 N N . LEU A 1 75 ? -30.544 5.565 45.983 1.00 96.38 75 LEU A N 1
ATOM 568 C CA . LEU A 1 75 ? -31.222 4.339 46.397 1.00 96.38 75 LEU A CA 1
ATOM 569 C C . LEU A 1 75 ? -31.176 4.239 47.921 1.00 96.38 75 LEU A C 1
ATOM 571 O O . LEU A 1 75 ? -30.103 4.084 48.499 1.00 96.38 75 LEU A O 1
ATOM 575 N N . THR A 1 76 ? -32.330 4.315 48.574 1.00 96.50 76 THR A N 1
ATOM 576 C CA . THR A 1 76 ? -32.459 4.238 50.032 1.00 96.50 76 THR A CA 1
ATOM 577 C C . THR A 1 76 ? -33.083 2.911 50.438 1.00 96.50 76 THR A C 1
ATOM 579 O O . THR A 1 76 ? -34.152 2.544 49.953 1.00 96.50 76 THR A O 1
ATOM 582 N N . VAL A 1 77 ? -32.430 2.201 51.358 1.00 95.56 77 VAL A N 1
ATOM 583 C CA . VAL A 1 77 ? -32.928 0.953 51.949 1.00 95.56 77 VAL A CA 1
ATOM 584 C C . VAL A 1 77 ? -33.079 1.144 53.450 1.00 95.56 77 VAL A C 1
ATOM 586 O O . VAL A 1 77 ? -32.136 1.522 54.144 1.00 95.56 77 VAL A O 1
ATOM 589 N N . SER A 1 78 ? -34.271 0.860 53.962 1.00 94.50 78 SER A N 1
ATOM 590 C CA . SER A 1 78 ? -34.589 0.880 55.387 1.00 94.50 78 SER A CA 1
ATOM 591 C C . SER A 1 78 ? -34.686 -0.541 55.927 1.00 94.50 78 SER A C 1
ATOM 593 O O . SER A 1 78 ? -35.366 -1.375 55.334 1.00 94.50 78 SER A O 1
ATOM 595 N N . ARG A 1 79 ? -34.048 -0.807 57.071 1.00 94.44 79 ARG A N 1
ATOM 596 C CA . ARG A 1 79 ? -34.205 -2.036 57.862 1.00 94.44 79 ARG A CA 1
ATOM 597 C C . ARG A 1 79 ? -34.810 -1.670 59.212 1.00 94.44 79 ARG A C 1
ATOM 599 O O . ARG A 1 79 ? -34.155 -1.018 60.024 1.00 94.44 79 ARG A O 1
ATOM 606 N N . ASN A 1 80 ? -36.052 -2.082 59.467 1.00 92.44 80 ASN A N 1
ATOM 607 C CA . ASN A 1 80 ? -36.798 -1.7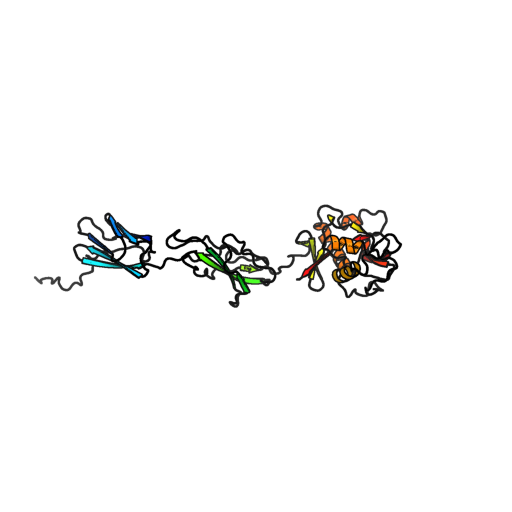38 60.688 1.00 92.44 80 ASN A CA 1
ATOM 608 C C . ASN A 1 80 ? -36.769 -0.225 61.016 1.00 92.44 80 ASN A C 1
ATOM 610 O O . ASN A 1 80 ? -36.594 0.164 62.172 1.00 92.44 80 ASN A O 1
ATOM 614 N N . GLY A 1 81 ? -36.891 0.631 59.997 1.00 89.88 81 GLY A N 1
ATOM 615 C CA . GLY A 1 81 ? -36.887 2.091 60.148 1.00 89.88 81 GLY A CA 1
ATOM 616 C C . GLY A 1 81 ? -35.502 2.750 60.183 1.00 89.88 81 GLY A C 1
ATOM 617 O O . GLY A 1 81 ? -35.429 3.974 60.269 1.00 89.88 81 GLY A O 1
ATOM 618 N N . ILE A 1 82 ? -34.407 1.984 60.114 1.00 90.62 82 ILE A N 1
ATOM 619 C CA . ILE A 1 82 ? -33.043 2.522 60.001 1.00 90.62 82 ILE A CA 1
ATOM 620 C C . ILE A 1 82 ? -32.641 2.541 58.529 1.00 90.62 82 ILE A C 1
ATOM 622 O O . ILE A 1 82 ? -32.507 1.487 57.911 1.00 90.62 82 ILE A O 1
ATOM 626 N N . THR A 1 83 ? -32.424 3.736 57.987 1.00 91.75 83 THR A N 1
ATOM 627 C CA . THR A 1 83 ? -32.103 3.963 56.574 1.00 91.75 83 THR A CA 1
ATOM 628 C C . THR A 1 83 ? -30.601 3.969 56.307 1.00 91.75 83 THR A C 1
ATOM 630 O O . THR A 1 83 ? -29.836 4.583 57.055 1.00 91.75 83 THR A O 1
ATOM 633 N N . ASP A 1 84 ? -30.198 3.361 55.196 1.00 90.81 84 ASP A N 1
ATOM 634 C CA . ASP A 1 84 ? -28.914 3.595 54.536 1.00 90.81 84 ASP A CA 1
ATOM 635 C C . ASP A 1 84 ? -29.162 3.942 53.058 1.00 90.81 84 ASP A C 1
ATOM 637 O O . ASP A 1 84 ? -30.171 3.521 52.484 1.00 90.81 84 ASP A O 1
ATOM 641 N N . SER A 1 85 ? -28.272 4.728 52.455 1.00 91.62 85 SER A N 1
ATOM 642 C CA . SER A 1 85 ? -28.441 5.228 51.086 1.00 91.62 85 SER A CA 1
ATOM 643 C C . SER A 1 85 ? -27.178 5.014 50.262 1.00 91.62 85 SER A C 1
ATOM 645 O O . SER A 1 85 ? -26.066 5.263 50.724 1.00 91.62 85 SER A O 1
ATOM 647 N N . VAL A 1 86 ? -27.361 4.591 49.014 1.00 93.44 86 VAL A N 1
ATOM 648 C CA . VAL A 1 86 ? -26.302 4.447 48.015 1.00 93.44 86 VAL A CA 1
ATOM 649 C C . VAL A 1 86 ? -26.535 5.474 46.919 1.00 93.44 86 VAL A C 1
ATOM 651 O O . VAL A 1 86 ? -27.636 5.582 46.379 1.00 93.44 86 VAL A O 1
ATOM 654 N N . GLN A 1 87 ? -25.486 6.222 46.593 1.00 95.88 87 GLN A N 1
ATOM 655 C CA . GLN A 1 87 ? -25.489 7.135 45.459 1.00 95.88 87 GLN A CA 1
ATOM 656 C C . GLN A 1 87 ? -25.115 6.378 44.190 1.00 95.88 87 GLN A C 1
ATOM 658 O O . GLN A 1 87 ? -24.096 5.688 44.142 1.00 95.88 87 GLN A O 1
ATOM 663 N N . ILE A 1 88 ? -25.950 6.524 43.171 1.00 95.81 88 ILE A N 1
ATOM 664 C CA . ILE A 1 88 ? -25.799 5.899 41.863 1.00 95.81 88 ILE A CA 1
ATOM 665 C C . ILE A 1 88 ? -25.709 7.027 40.848 1.00 95.81 88 ILE A C 1
ATOM 667 O O . ILE A 1 88 ? -26.609 7.859 40.746 1.00 95.81 88 ILE A O 1
ATOM 671 N N . THR A 1 89 ? -24.619 7.080 40.098 1.00 95.62 89 THR A N 1
ATOM 672 C CA . THR A 1 89 ? -24.467 8.049 39.018 1.00 95.62 89 THR A CA 1
ATOM 673 C C . THR A 1 89 ? -25.328 7.618 37.834 1.00 95.62 89 THR A C 1
ATOM 675 O O . THR A 1 89 ? -25.229 6.487 37.364 1.00 95.62 89 THR A O 1
ATOM 678 N N . ILE A 1 90 ? -26.165 8.524 37.338 1.00 92.62 90 ILE A N 1
ATOM 679 C CA . ILE A 1 90 ? -26.816 8.420 36.035 1.00 92.62 90 ILE A CA 1
ATOM 680 C C . ILE A 1 90 ? -25.948 9.196 35.047 1.00 92.62 90 ILE A C 1
ATOM 682 O O . ILE A 1 90 ? -25.794 10.409 35.198 1.00 92.62 90 ILE A O 1
ATOM 686 N N . SER A 1 91 ? -25.350 8.509 34.075 1.00 89.88 91 SER A N 1
ATOM 687 C CA . SER A 1 91 ? -24.538 9.165 33.040 1.00 89.88 91 SER A CA 1
ATOM 688 C C . SER A 1 91 ? -25.401 9.790 31.945 1.00 89.88 91 SER A C 1
ATOM 690 O O . SER A 1 91 ? -26.597 9.526 31.860 1.00 89.88 91 SER A O 1
ATOM 692 N N . GLU A 1 92 ? -24.798 10.599 31.079 1.00 89.00 92 GLU A N 1
ATOM 693 C CA . GLU A 1 92 ? -25.457 11.025 29.843 1.00 89.00 92 GLU A CA 1
ATOM 694 C C . GLU A 1 92 ? -25.512 9.866 28.839 1.00 89.00 92 GLU A C 1
ATOM 696 O O . GLU A 1 92 ? -24.655 8.976 28.844 1.00 89.00 92 GLU A O 1
ATOM 701 N N . ASN A 1 93 ? -26.526 9.873 27.971 1.00 88.69 93 ASN A N 1
ATOM 702 C CA . ASN A 1 93 ? -26.542 8.973 26.824 1.00 88.69 93 ASN A CA 1
ATOM 703 C C . ASN A 1 93 ? -25.364 9.313 25.910 1.00 88.69 93 ASN A C 1
ATOM 705 O O . ASN A 1 93 ? -25.120 10.485 25.627 1.00 88.69 93 ASN A O 1
ATOM 709 N N . ALA A 1 94 ? -24.647 8.296 25.445 1.00 91.44 94 ALA A N 1
ATOM 710 C CA . ALA A 1 94 ? -23.413 8.508 24.705 1.00 91.44 94 ALA A CA 1
ATOM 711 C C . ALA A 1 94 ? -23.160 7.406 23.680 1.00 91.44 94 ALA A C 1
ATOM 713 O O . ALA A 1 94 ? -23.594 6.260 23.832 1.00 91.44 94 ALA A O 1
ATOM 714 N N . VAL A 1 95 ? -22.383 7.740 22.653 1.00 96.19 95 VAL A N 1
ATOM 715 C CA . VAL A 1 95 ? -21.733 6.736 21.811 1.00 96.19 95 VAL A CA 1
ATOM 716 C C . VAL A 1 95 ? -20.548 6.160 22.582 1.00 96.19 95 VAL A C 1
ATOM 718 O O . VAL A 1 95 ? -19.743 6.892 23.159 1.00 96.19 95 VAL A O 1
ATOM 721 N N . ALA A 1 96 ? -20.438 4.836 22.610 1.00 94.56 96 ALA A N 1
ATOM 722 C CA . ALA A 1 96 ? -19.329 4.166 23.259 1.00 94.56 96 ALA A CA 1
ATOM 723 C C . ALA A 1 96 ? -18.018 4.477 22.527 1.00 94.56 96 ALA A C 1
ATOM 725 O O . ALA A 1 96 ? -17.942 4.410 21.300 1.00 94.56 96 ALA A O 1
ATOM 726 N N . LYS A 1 97 ? -16.969 4.765 23.299 1.00 95.56 97 LYS A N 1
ATOM 727 C CA . LYS A 1 97 ? -15.605 4.906 22.784 1.00 95.56 97 LYS A CA 1
ATOM 728 C C . LYS A 1 97 ? -15.181 3.611 22.063 1.00 95.56 97 LYS A C 1
ATOM 730 O O . LYS A 1 97 ? -15.257 2.549 22.691 1.00 95.56 97 LYS A O 1
ATOM 735 N N . PRO A 1 98 ? -14.734 3.663 20.795 1.00 97.81 98 PRO A N 1
ATOM 736 C CA . PRO A 1 98 ? -14.270 2.472 20.092 1.00 97.81 98 PRO A CA 1
ATOM 737 C C . PRO A 1 98 ? -12.853 2.065 20.508 1.00 97.81 98 PRO A C 1
ATOM 739 O O . PRO A 1 98 ? -12.120 2.827 21.140 1.00 97.81 98 PRO A O 1
ATOM 742 N N . SER A 1 99 ? -12.442 0.870 20.090 1.00 97.25 99 SER A N 1
ATOM 743 C CA . SER A 1 99 ? -11.046 0.419 20.087 1.00 97.25 99 SER A CA 1
ATOM 744 C C . SER A 1 99 ? -10.551 0.221 18.654 1.00 97.25 99 SER A C 1
ATOM 746 O O . SER A 1 99 ? -11.333 -0.146 17.779 1.00 97.25 99 SER A O 1
ATOM 748 N N . VAL A 1 100 ? -9.253 0.399 18.408 1.00 98.06 100 VAL A N 1
ATOM 749 C CA . VAL A 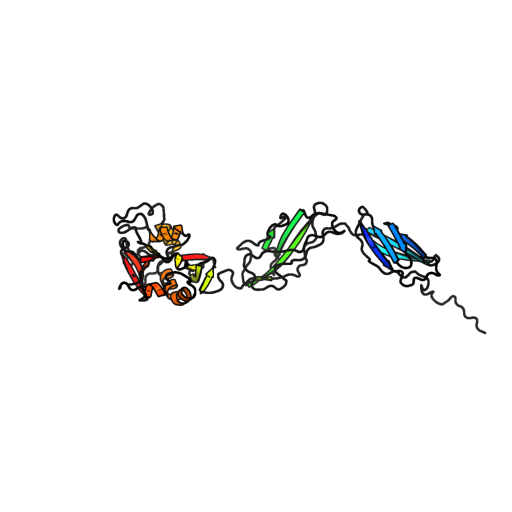1 100 ? -8.640 0.029 17.123 1.00 98.06 100 VAL A CA 1
ATOM 750 C C . VAL A 1 100 ? -8.465 -1.493 17.067 1.00 98.06 100 VAL A C 1
ATOM 752 O O . VAL A 1 100 ? -7.909 -2.093 17.982 1.00 98.06 100 VAL A O 1
ATOM 755 N N . VAL A 1 101 ? -8.973 -2.116 16.005 1.00 97.56 101 VAL A N 1
ATOM 756 C CA . VAL A 1 101 ? -8.896 -3.560 15.726 1.00 97.56 101 VAL A CA 1
ATOM 757 C C . VAL A 1 101 ? -7.744 -3.872 14.770 1.00 97.56 101 VAL A C 1
ATOM 759 O O . VAL A 1 101 ? -7.053 -4.872 14.953 1.00 97.56 101 VAL A O 1
ATOM 762 N N . ALA A 1 102 ? -7.522 -3.015 13.768 1.00 96.38 102 ALA A N 1
ATOM 763 C CA . ALA A 1 102 ? -6.419 -3.138 12.821 1.00 96.38 102 ALA A CA 1
ATOM 764 C C . ALA A 1 102 ? -5.780 -1.766 12.524 1.00 96.38 102 ALA A C 1
ATOM 766 O O . ALA A 1 102 ? -6.518 -0.789 12.370 1.00 96.38 102 ALA A O 1
ATOM 767 N N . PRO A 1 103 ? -4.443 -1.685 12.388 1.00 97.81 103 PRO A N 1
ATOM 768 C CA . PRO A 1 103 ? -3.465 -2.722 12.731 1.00 97.81 103 PRO A CA 1
ATOM 769 C C . PRO A 1 103 ? -3.558 -3.166 14.199 1.00 97.81 103 PRO A C 1
ATOM 771 O O . PRO A 1 103 ? -3.957 -2.385 15.061 1.00 97.81 103 PRO A O 1
ATOM 774 N N . VAL A 1 104 ? -3.234 -4.433 14.478 1.00 96.81 104 VAL A N 1
ATOM 775 C CA . VAL A 1 104 ? -3.236 -4.954 15.856 1.00 96.81 104 VAL A CA 1
ATOM 776 C C . VAL A 1 104 ? -2.142 -4.275 16.677 1.00 96.81 104 VAL A C 1
ATOM 778 O O . VAL A 1 104 ? -1.108 -3.874 16.139 1.00 96.81 104 VAL A O 1
ATOM 781 N N . ASN A 1 105 ? -2.348 -4.155 17.988 1.00 97.88 105 ASN A N 1
ATOM 782 C CA . ASN A 1 105 ? -1.366 -3.508 18.850 1.00 97.88 105 ASN A CA 1
ATOM 783 C C . ASN A 1 105 ? 0.004 -4.208 18.788 1.00 97.88 105 ASN A C 1
ATOM 785 O O . ASN A 1 105 ? 0.101 -5.414 19.006 1.00 97.88 105 ASN A O 1
ATOM 789 N N . GLY A 1 106 ? 1.051 -3.433 18.515 1.00 97.19 106 GLY A N 1
ATOM 790 C CA . GLY A 1 106 ? 2.424 -3.904 18.371 1.00 97.19 106 GLY A CA 1
ATOM 791 C C . GLY A 1 106 ? 2.747 -4.507 17.003 1.00 97.19 106 GLY A C 1
ATOM 792 O O . GLY A 1 106 ? 3.809 -5.109 16.871 1.00 97.19 106 GLY A O 1
ATOM 793 N N . ALA A 1 107 ? 1.869 -4.378 15.999 1.00 97.00 107 ALA A N 1
ATOM 794 C CA . ALA A 1 107 ? 2.155 -4.857 14.647 1.00 97.00 107 ALA A CA 1
ATOM 795 C C . ALA A 1 107 ? 3.458 -4.243 14.103 1.00 97.00 107 ALA A C 1
ATOM 797 O O . ALA A 1 107 ? 3.700 -3.049 14.267 1.00 97.00 107 ALA A O 1
ATOM 798 N N . VAL A 1 108 ? 4.275 -5.060 13.445 1.00 96.62 108 VAL A N 1
ATOM 799 C CA . VAL A 1 108 ? 5.496 -4.654 12.732 1.00 96.62 108 VAL A CA 1
ATOM 800 C C . VAL A 1 108 ? 5.324 -4.921 11.239 1.00 96.62 108 VAL A C 1
ATOM 802 O O . VAL A 1 108 ? 4.345 -5.556 10.842 1.00 96.62 108 VAL A O 1
ATOM 805 N N . ASP A 1 109 ? 6.249 -4.422 10.420 1.00 89.81 109 ASP A N 1
ATOM 806 C CA . ASP A 1 109 ? 6.258 -4.605 8.963 1.00 89.81 109 ASP A CA 1
ATOM 807 C C . ASP A 1 109 ? 4.964 -4.152 8.273 1.00 89.81 109 ASP A C 1
ATOM 809 O O . ASP A 1 109 ? 4.545 -4.681 7.241 1.00 89.81 109 ASP A O 1
ATOM 813 N N . VAL A 1 110 ? 4.309 -3.135 8.840 1.00 94.00 110 VAL A N 1
ATOM 814 C CA . VAL A 1 110 ? 3.099 -2.565 8.251 1.00 94.00 110 VAL A CA 1
ATOM 815 C C . VAL A 1 110 ? 3.468 -1.804 6.976 1.00 94.00 110 VAL A C 1
ATOM 817 O O . VAL A 1 110 ? 4.329 -0.925 6.979 1.00 94.00 110 VAL A O 1
ATOM 820 N N . VAL A 1 111 ? 2.825 -2.159 5.865 1.00 89.81 111 VAL A N 1
ATOM 821 C CA . VAL A 1 111 ? 3.034 -1.521 4.554 1.00 89.81 111 VAL A CA 1
ATOM 822 C C . VAL A 1 111 ? 2.562 -0.060 4.545 1.00 89.81 111 VAL A C 1
ATOM 824 O O . VAL A 1 111 ? 1.860 0.361 5.452 1.00 89.81 111 VAL A O 1
ATOM 827 N N . GLU A 1 112 ? 2.909 0.709 3.509 1.00 91.00 112 GLU A N 1
ATOM 828 C CA . GLU A 1 112 ? 2.683 2.169 3.423 1.00 91.00 112 GLU A CA 1
ATOM 829 C C . GLU A 1 112 ? 1.217 2.613 3.550 1.00 91.00 112 GLU A C 1
ATOM 831 O O . GLU A 1 112 ? 0.926 3.700 4.039 1.00 91.00 112 GLU A O 1
ATOM 836 N N . CYS A 1 113 ? 0.286 1.784 3.077 1.00 93.50 113 CYS A N 1
ATOM 837 C CA . CYS A 1 113 ? -1.134 2.119 2.976 1.00 93.50 113 CYS A CA 1
ATOM 838 C C . CYS A 1 113 ? -1.995 1.137 3.791 1.00 93.50 113 CYS A C 1
ATOM 840 O O . CYS A 1 113 ? -2.795 0.406 3.188 1.00 93.50 113 CYS A O 1
ATOM 842 N N . PRO A 1 114 ? -1.822 1.036 5.125 1.00 96.44 114 PRO A N 1
ATOM 843 C CA . PRO A 1 114 ? -2.631 0.122 5.915 1.00 96.44 114 PRO A CA 1
ATOM 844 C C . PRO A 1 114 ? -4.096 0.566 5.922 1.00 96.44 114 PRO A C 1
ATOM 846 O O . PRO A 1 114 ? -4.420 1.738 5.720 1.00 96.44 114 PRO A O 1
ATOM 849 N N . VAL A 1 115 ? -4.990 -0.383 6.184 1.00 97.00 115 VAL A N 1
ATOM 850 C CA . VAL A 1 115 ? -6.402 -0.100 6.457 1.00 97.00 115 VAL A CA 1
ATOM 851 C C . VAL A 1 115 ? -6.585 -0.031 7.967 1.00 97.00 115 VAL A C 1
ATOM 853 O O . VAL A 1 115 ? -6.203 -0.961 8.680 1.00 97.00 115 VAL A O 1
ATOM 856 N N . ILE A 1 116 ? -7.163 1.068 8.450 1.00 98.06 116 ILE A N 1
ATOM 857 C CA . ILE A 1 116 ? -7.533 1.214 9.857 1.00 98.06 116 ILE A CA 1
ATOM 858 C C . ILE A 1 116 ? -8.915 0.596 10.067 1.00 98.06 116 ILE A C 1
ATOM 860 O O . ILE A 1 116 ? -9.861 0.901 9.345 1.00 98.06 116 ILE A O 1
ATOM 864 N N . MET A 1 117 ? -9.049 -0.265 11.070 1.00 97.81 117 MET A N 1
ATOM 865 C CA . MET A 1 117 ? -10.328 -0.865 11.449 1.00 97.81 117 MET A CA 1
ATOM 866 C C . MET A 1 117 ? -10.620 -0.557 12.910 1.00 97.81 117 MET A C 1
ATOM 868 O O . MET A 1 117 ? -9.750 -0.726 13.763 1.00 97.81 117 MET A O 1
ATOM 872 N N . LEU A 1 118 ? -11.844 -0.124 13.200 1.00 98.12 118 LEU A N 1
ATOM 873 C CA . LEU A 1 118 ? -12.331 0.123 14.556 1.00 98.12 118 LEU A CA 1
ATOM 874 C C . LEU A 1 118 ? -13.283 -0.992 14.995 1.00 98.12 118 LEU A C 1
ATOM 876 O O . LEU A 1 118 ? -13.798 -1.745 14.173 1.00 98.12 118 LEU A O 1
ATOM 880 N N . SER A 1 119 ? -13.526 -1.085 16.299 1.00 97.75 119 SER A N 1
ATOM 881 C CA . SER A 1 119 ? -14.578 -1.930 16.858 1.00 97.75 119 SER A CA 1
ATOM 882 C C . SER A 1 119 ? -15.963 -1.439 16.447 1.00 97.75 119 SER A C 1
ATOM 884 O O . SER A 1 119 ? -16.157 -0.235 16.262 1.00 97.75 119 SER A O 1
ATOM 886 N N . ASP A 1 120 ? -16.933 -2.350 16.443 1.00 97.25 120 ASP A N 1
ATOM 887 C CA . ASP A 1 120 ? -18.334 -2.051 16.148 1.00 97.25 120 ASP A CA 1
ATOM 888 C C . ASP A 1 120 ? -18.879 -0.853 16.936 1.00 97.25 120 ASP A C 1
ATOM 890 O O . ASP A 1 120 ? -18.568 -0.660 18.120 1.00 97.25 120 ASP A O 1
ATOM 894 N N . PHE A 1 121 ? -19.746 -0.084 16.277 1.00 98.06 121 PHE A N 1
ATOM 895 C CA . PHE A 1 121 ? -20.517 0.982 16.896 1.00 98.06 121 PHE A CA 1
ATOM 896 C C . PHE A 1 121 ? -21.375 0.447 18.048 1.00 98.06 121 PHE A C 1
ATOM 898 O O . PHE A 1 121 ? -22.107 -0.536 17.911 1.00 98.06 121 PHE A O 1
ATOM 905 N N . LYS A 1 122 ? -21.301 1.116 19.200 1.00 96.19 122 LYS A N 1
ATOM 906 C CA . LYS A 1 122 ? -22.099 0.811 20.392 1.00 96.19 122 LYS A CA 1
ATOM 907 C C . LYS A 1 122 ? -22.543 2.109 21.046 1.00 96.19 122 LYS A C 1
ATOM 909 O O . LYS A 1 122 ? -21.884 3.136 20.917 1.00 96.19 122 LYS A O 1
ATOM 914 N N . THR A 1 123 ? -23.633 2.052 21.795 1.00 95.00 123 THR A N 1
ATOM 915 C CA . THR A 1 123 ? -24.174 3.193 22.540 1.00 95.00 123 THR A CA 1
ATOM 916 C C . THR A 1 123 ? -24.445 2.803 23.980 1.00 95.00 123 THR A C 1
ATOM 918 O O . THR A 1 123 ? -24.603 1.621 24.300 1.00 95.00 123 THR A O 1
ATOM 921 N N . TYR A 1 124 ? -24.556 3.812 24.833 1.00 86.25 124 TYR A N 1
ATOM 922 C CA . TYR A 1 124 ? -25.071 3.689 26.182 1.00 86.25 124 TYR A CA 1
ATOM 923 C C . TYR A 1 124 ? -26.311 4.582 26.333 1.00 86.25 124 TYR A C 1
ATOM 925 O O . TYR A 1 124 ? -26.191 5.791 26.132 1.00 86.25 124 TYR A O 1
ATOM 933 N N . PRO A 1 125 ? -27.489 4.010 26.651 1.00 84.56 125 PRO A N 1
ATOM 934 C CA . PRO A 1 125 ? -27.784 2.572 26.734 1.00 84.56 125 PRO A CA 1
ATOM 935 C C . PRO A 1 125 ? -27.664 1.878 25.359 1.00 84.56 125 PRO A C 1
ATOM 937 O O . PRO A 1 125 ? -27.587 2.528 24.313 1.00 84.56 125 PRO A O 1
ATOM 940 N N . ALA A 1 126 ? -27.622 0.544 25.354 1.00 85.75 126 ALA A N 1
ATOM 941 C CA . ALA A 1 126 ? -27.423 -0.232 24.130 1.00 85.75 126 ALA A CA 1
ATOM 942 C C . ALA A 1 126 ? -28.535 0.020 23.094 1.00 85.75 126 ALA A C 1
ATOM 944 O O . ALA A 1 126 ? -29.717 -0.009 23.431 1.00 85.75 126 ALA A O 1
ATOM 945 N N . ASN A 1 127 ? -28.145 0.202 21.828 1.00 88.19 127 ASN A N 1
ATOM 946 C CA . ASN A 1 127 ? -29.029 0.403 20.670 1.00 88.19 127 ASN A CA 1
ATOM 947 C C . ASN A 1 127 ? -29.929 1.653 20.733 1.00 88.19 127 ASN A C 1
ATOM 949 O O . ASN A 1 127 ? -30.978 1.684 20.092 1.00 88.19 127 ASN A O 1
ATOM 953 N N . ALA A 1 128 ? -29.549 2.674 21.503 1.00 90.25 128 ALA A N 1
ATOM 954 C CA . ALA A 1 128 ? -30.331 3.907 21.629 1.00 90.25 128 ALA A CA 1
ATOM 955 C C . ALA A 1 128 ? -30.000 4.982 20.584 1.00 90.25 128 ALA A C 1
ATOM 957 O O . ALA A 1 128 ? -30.698 5.989 20.513 1.00 90.25 128 ALA A O 1
ATOM 958 N N . ASP A 1 129 ? -28.976 4.762 19.761 1.00 95.19 129 ASP A N 1
ATOM 959 C CA . ASP A 1 129 ? -28.674 5.583 18.590 1.00 95.19 129 ASP A CA 1
ATOM 960 C C . ASP A 1 129 ? -28.214 4.687 17.434 1.00 95.19 129 ASP A C 1
ATOM 962 O O . ASP A 1 129 ? -27.940 3.498 17.615 1.00 95.19 129 ASP A O 1
ATOM 966 N N . SER A 1 130 ? -28.151 5.258 16.237 1.00 96.81 130 SER A N 1
ATOM 967 C CA . SER A 1 130 ? -27.601 4.621 15.039 1.00 96.81 130 SER A CA 1
ATOM 968 C C . SER A 1 130 ? -26.342 5.350 14.596 1.00 96.81 130 SER A C 1
ATOM 970 O O . SER A 1 130 ? -26.281 6.578 14.684 1.00 96.81 130 SER A O 1
ATOM 972 N N . GLU A 1 131 ? -25.368 4.598 14.091 1.00 98.12 131 GLU A N 1
ATOM 973 C CA . GLU A 1 131 ? -24.116 5.145 13.575 1.00 98.12 131 GLU A CA 1
ATOM 974 C C . GLU A 1 131 ? -24.382 6.106 12.409 1.00 98.12 131 GLU A C 1
ATOM 976 O O . GLU A 1 131 ? -25.164 5.817 11.500 1.00 98.12 131 GLU A O 1
ATOM 981 N N . LYS A 1 132 ? -23.739 7.270 12.457 1.00 98.25 132 LYS A N 1
ATOM 982 C CA . LYS A 1 132 ? -23.815 8.324 11.446 1.00 98.25 132 LYS A CA 1
ATOM 983 C C . LYS A 1 132 ? -22.513 8.429 10.661 1.00 98.25 132 LYS A C 1
ATOM 985 O O . LYS A 1 132 ? -22.565 8.548 9.439 1.00 98.25 132 LYS A O 1
ATOM 990 N N . SER A 1 133 ? -21.370 8.426 11.344 1.00 98.44 133 SER A N 1
ATOM 991 C CA . SER A 1 133 ? -20.058 8.534 10.705 1.00 98.44 133 SER A CA 1
ATOM 992 C C . SER A 1 133 ? -18.926 7.950 11.553 1.00 98.44 133 SER A C 1
ATOM 994 O O . SER A 1 133 ? -19.077 7.753 12.759 1.00 98.44 133 SER A O 1
ATOM 996 N N . VAL A 1 134 ? -17.777 7.734 10.912 1.00 98.31 134 VAL A N 1
ATOM 997 C CA . VAL A 1 134 ? -16.510 7.328 11.532 1.00 98.31 134 VAL A CA 1
ATOM 998 C C . VAL A 1 134 ? -15.430 8.357 11.215 1.00 98.31 134 VAL A C 1
ATOM 1000 O O . VAL A 1 134 ? -15.289 8.778 10.067 1.00 98.31 134 VAL A O 1
ATOM 1003 N N . SER A 1 135 ? -14.624 8.716 12.213 1.00 98.56 135 SER A N 1
ATOM 1004 C CA . SER A 1 135 ? -13.410 9.517 12.020 1.00 98.56 135 SER A CA 1
ATOM 1005 C C . SER A 1 135 ? -12.189 8.753 12.522 1.00 98.56 135 SER A C 1
ATOM 1007 O O . SER A 1 135 ? -12.256 8.082 13.555 1.00 98.56 135 SER A O 1
ATOM 1009 N N . VAL A 1 136 ? -11.064 8.878 11.820 1.00 98.38 136 VAL A N 1
ATOM 1010 C CA . VAL A 1 136 ? -9.779 8.274 12.197 1.00 98.38 136 VAL A CA 1
ATOM 1011 C C . VAL A 1 136 ? -8.645 9.266 12.049 1.00 98.38 136 VAL A C 1
ATOM 1013 O O . VAL A 1 136 ? -8.667 10.112 11.163 1.00 98.38 136 VAL A O 1
ATOM 1016 N N . ARG A 1 137 ? -7.622 9.121 12.885 1.00 98.56 137 ARG A N 1
ATOM 1017 C CA . ARG A 1 137 ? -6.370 9.864 12.761 1.00 98.56 137 ARG A CA 1
ATOM 1018 C C . ARG A 1 137 ? -5.176 8.992 13.100 1.00 98.56 137 ARG A C 1
ATOM 1020 O O . ARG A 1 137 ? -5.295 8.043 13.875 1.00 98.56 137 ARG A O 1
ATOM 1027 N N . ILE A 1 138 ? -4.025 9.326 12.537 1.00 98.56 138 ILE A N 1
ATOM 1028 C CA . ILE A 1 138 ? -2.748 8.674 12.812 1.00 98.56 138 ILE A CA 1
ATOM 1029 C C . ILE A 1 138 ? -1.800 9.696 13.409 1.00 98.56 138 ILE A C 1
ATOM 1031 O O . ILE A 1 138 ? -1.642 10.800 12.888 1.00 98.56 138 ILE A O 1
ATOM 1035 N N . ILE A 1 139 ? -1.175 9.296 14.511 1.00 98.56 139 ILE A N 1
ATOM 1036 C CA . ILE A 1 139 ? -0.273 10.125 15.295 1.00 98.56 139 ILE A CA 1
ATOM 1037 C C . ILE A 1 139 ? 1.129 9.512 15.252 1.00 98.56 139 ILE A C 1
ATOM 1039 O O . ILE A 1 139 ? 1.271 8.295 15.397 1.00 98.56 139 ILE A O 1
ATOM 1043 N N . ASP A 1 140 ? 2.153 10.332 15.030 1.00 97.81 140 ASP A N 1
ATOM 1044 C CA . ASP A 1 140 ? 3.558 9.905 15.043 1.00 97.81 140 ASP A CA 1
ATOM 1045 C C . ASP A 1 140 ? 4.126 9.763 16.474 1.00 97.81 140 ASP A C 1
ATOM 1047 O O . ASP A 1 140 ? 3.454 10.021 17.477 1.00 97.81 140 ASP A O 1
ATOM 1051 N N . GLN A 1 141 ? 5.389 9.341 16.599 1.00 95.19 141 GLN A N 1
ATOM 1052 C CA . GLN A 1 141 ? 6.057 9.208 17.903 1.00 95.19 141 GLN A CA 1
ATOM 1053 C C . GLN A 1 141 ? 6.257 10.551 18.627 1.00 95.19 141 GLN A C 1
ATOM 1055 O O . GLN A 1 141 ? 6.465 10.566 19.841 1.00 95.19 141 GLN A O 1
ATOM 1060 N N . GLN A 1 142 ? 6.214 11.668 17.899 1.00 96.62 142 GLN A N 1
ATOM 1061 C CA . GLN A 1 142 ? 6.348 13.022 18.431 1.00 96.62 142 GLN A CA 1
ATOM 1062 C C . GLN A 1 142 ? 5.000 13.597 18.897 1.00 96.62 142 GLN A C 1
ATOM 1064 O O . GLN A 1 142 ? 4.978 14.655 19.527 1.00 96.62 142 GLN A O 1
ATOM 1069 N N . GLY A 1 143 ? 3.893 12.894 18.645 1.00 96.19 143 GLY A N 1
ATOM 1070 C CA . GLY A 1 143 ? 2.545 13.312 19.014 1.00 96.19 143 GLY A CA 1
ATOM 1071 C C . GLY A 1 143 ? 1.846 14.178 17.963 1.00 96.19 143 GLY A C 1
ATOM 1072 O O . GLY A 1 143 ? 0.785 14.730 18.260 1.00 96.19 143 GLY A O 1
ATOM 1073 N N . ASN A 1 144 ? 2.392 14.303 16.750 1.00 97.62 144 ASN A N 1
ATOM 1074 C CA . ASN A 1 144 ? 1.759 15.054 15.667 1.00 97.62 144 ASN A CA 1
ATOM 1075 C C . ASN A 1 144 ? 0.758 14.180 14.914 1.00 97.62 144 ASN A C 1
ATOM 1077 O O . ASN A 1 144 ? 1.028 13.014 14.630 1.00 97.62 144 ASN A O 1
ATOM 1081 N N . VAL A 1 145 ? -0.373 14.766 14.523 1.00 98.25 145 VAL A N 1
ATOM 1082 C CA . VAL A 1 145 ? -1.308 14.130 13.589 1.00 98.25 145 VAL A CA 1
ATOM 1083 C C . VAL A 1 145 ? -0.711 14.209 12.184 1.00 98.25 145 VAL A C 1
ATOM 1085 O O . VAL A 1 145 ? -0.592 15.296 11.623 1.00 98.25 145 VAL A O 1
ATOM 1088 N N . VAL A 1 146 ? -0.330 13.061 11.624 1.00 98.19 146 VAL A N 1
ATOM 1089 C CA . VAL A 1 146 ? 0.228 12.963 10.261 1.00 98.19 146 VAL A CA 1
ATOM 1090 C C . VAL A 1 146 ? -0.851 12.717 9.210 1.00 98.19 146 VAL A C 1
ATOM 1092 O O . VAL A 1 146 ? -0.642 12.984 8.030 1.00 98.19 146 VAL A O 1
ATOM 1095 N N . TRP A 1 147 ? -2.015 12.222 9.635 1.00 98.38 147 TRP A N 1
ATOM 1096 C CA . TRP A 1 147 ? -3.169 12.003 8.772 1.00 98.38 147 TRP A CA 1
ATOM 1097 C C . TRP A 1 147 ? -4.459 11.919 9.569 1.00 98.38 147 TRP A C 1
ATOM 1099 O O . TRP A 1 147 ? -4.472 11.387 10.678 1.00 98.38 147 TRP A O 1
ATOM 1109 N N . GLU A 1 148 ? -5.542 12.415 8.981 1.00 98.25 148 GLU A N 1
ATOM 1110 C CA . GLU A 1 148 ? -6.877 12.404 9.562 1.00 98.25 148 GLU A CA 1
ATOM 1111 C C . GLU A 1 148 ? -7.930 12.289 8.455 1.00 98.25 148 GLU A C 1
ATOM 1113 O O . GLU A 1 148 ? -7.812 12.900 7.390 1.00 98.25 148 GLU A O 1
ATOM 1118 N N . LEU A 1 149 ? -8.956 11.485 8.717 1.00 97.44 149 LEU A N 1
ATOM 1119 C CA . LEU A 1 149 ? -10.203 11.436 7.970 1.00 97.44 149 LEU A CA 1
ATOM 1120 C C . LEU A 1 149 ? -11.341 11.720 8.938 1.00 97.44 149 LEU A C 1
ATOM 1122 O O . LEU A 1 149 ? -11.475 11.050 9.963 1.00 97.44 149 LEU A O 1
ATOM 1126 N N . GLU A 1 150 ? -12.194 12.669 8.580 1.00 97.69 150 GLU A N 1
ATOM 1127 C CA . GLU A 1 150 ? -13.361 13.025 9.374 1.00 97.69 150 GLU A CA 1
ATOM 1128 C C . GLU A 1 150 ? -14.650 12.599 8.676 1.00 97.69 150 GLU A C 1
ATOM 1130 O O . GLU A 1 150 ? -14.754 12.653 7.450 1.00 97.69 150 GLU A O 1
ATOM 1135 N N . ASP A 1 151 ? -15.627 12.173 9.473 1.00 96.94 151 ASP A N 1
ATOM 1136 C CA . ASP A 1 151 ? -17.015 11.963 9.069 1.00 96.94 151 ASP A CA 1
ATOM 1137 C C . ASP A 1 151 ? -17.228 11.059 7.851 1.00 96.94 151 ASP A C 1
ATOM 1139 O O . ASP A 1 151 ? -18.087 11.301 6.999 1.00 96.94 151 ASP A O 1
ATOM 1143 N N . GLN A 1 152 ? -16.473 9.968 7.787 1.00 98.06 152 GLN A N 1
ATOM 1144 C CA . GLN A 1 152 ? -16.655 8.957 6.758 1.00 98.06 152 GLN A CA 1
ATOM 1145 C C . GLN A 1 152 ? -17.955 8.189 6.986 1.00 98.06 152 GLN A C 1
ATOM 1147 O O . GLN A 1 152 ? -18.322 7.873 8.118 1.00 98.06 152 GLN A O 1
ATOM 1152 N N . VAL A 1 153 ? -18.652 7.866 5.897 1.00 96.50 153 VAL A N 1
ATOM 1153 C CA . VAL A 1 153 ? -19.875 7.056 5.955 1.00 96.50 153 VAL A CA 1
ATOM 1154 C C . VAL A 1 153 ? -19.531 5.670 6.527 1.00 96.50 153 VAL A C 1
ATOM 1156 O O . VAL A 1 153 ? -18.518 5.097 6.107 1.00 96.50 153 VAL A O 1
ATOM 1159 N N . PRO A 1 154 ? -20.339 5.100 7.442 1.00 92.88 154 PRO A N 1
ATOM 1160 C CA . PRO A 1 154 ? -20.087 3.771 7.993 1.00 92.88 154 PRO A CA 1
ATOM 1161 C C . PRO A 1 154 ? -19.902 2.716 6.896 1.00 92.88 154 PRO A C 1
ATOM 1163 O O . PRO A 1 154 ? -20.633 2.693 5.905 1.00 92.88 154 PRO A O 1
ATOM 1166 N N . GLY A 1 155 ? -18.896 1.857 7.062 1.00 89.88 155 GLY A N 1
ATOM 1167 C CA . GLY A 1 155 ? -18.504 0.856 6.062 1.00 89.88 155 GLY A CA 1
ATOM 1168 C C . GLY A 1 155 ? -17.544 1.355 4.972 1.00 89.88 155 GLY A C 1
ATOM 1169 O O . GLY A 1 155 ? -17.110 0.550 4.150 1.00 89.88 155 GLY A O 1
ATOM 1170 N N . THR A 1 156 ? -17.174 2.641 4.963 1.00 88.88 156 THR A N 1
ATOM 1171 C CA . THR A 1 156 ? -16.089 3.148 4.103 1.00 88.88 156 THR A CA 1
ATOM 1172 C C . THR A 1 156 ? -14.754 2.532 4.524 1.00 88.88 156 THR A C 1
ATOM 1174 O O . THR A 1 156 ? -14.437 2.480 5.711 1.00 88.88 156 THR A O 1
ATOM 1177 N N . GLU A 1 157 ? -13.949 2.082 3.559 1.00 92.62 157 GLU A N 1
ATOM 1178 C CA . GLU A 1 157 ? -12.591 1.601 3.830 1.00 92.62 157 GLU A CA 1
ATOM 1179 C C . GLU A 1 157 ? -11.703 2.767 4.299 1.00 92.62 157 GLU A C 1
ATOM 1181 O O . GLU A 1 157 ? -11.459 3.720 3.558 1.00 92.62 157 GLU A O 1
ATOM 1186 N N . LEU A 1 158 ? -11.196 2.691 5.531 1.00 96.38 158 LEU A N 1
ATOM 1187 C CA . LEU A 1 158 ? -10.373 3.739 6.143 1.00 96.38 158 LEU A CA 1
ATOM 1188 C C . LEU A 1 158 ? -8.893 3.512 5.811 1.00 96.38 158 LEU A C 1
ATOM 1190 O O . LEU A 1 158 ? -8.071 3.200 6.677 1.00 96.38 158 LEU A O 1
ATOM 1194 N N . LYS A 1 159 ? -8.568 3.600 4.520 1.00 96.31 159 LYS A N 1
ATOM 1195 C CA . LYS A 1 159 ? -7.230 3.331 3.988 1.00 96.31 159 LYS A CA 1
ATOM 1196 C C . LYS A 1 159 ? -6.336 4.565 4.047 1.00 96.31 159 LYS A C 1
ATOM 1198 O O . LYS A 1 159 ? -6.703 5.628 3.549 1.00 96.31 159 LYS A O 1
ATOM 1203 N N . VAL A 1 160 ? -5.134 4.398 4.591 1.00 96.56 160 VAL A N 1
ATOM 1204 C CA . VAL A 1 160 ? -4.118 5.456 4.610 1.00 96.56 160 VAL A CA 1
ATOM 1205 C C . VAL A 1 160 ? -3.583 5.694 3.187 1.00 96.56 160 VAL A C 1
ATOM 1207 O O . VAL A 1 160 ? -3.224 4.725 2.511 1.00 96.56 160 VAL A O 1
ATOM 1210 N N . PRO A 1 161 ? -3.525 6.949 2.702 1.00 94.25 161 PRO A N 1
ATOM 1211 C CA . PRO A 1 161 ? -2.956 7.278 1.399 1.00 94.25 161 PRO A CA 1
ATOM 1212 C C . PRO A 1 161 ? -1.445 7.037 1.308 1.00 94.25 161 PRO A C 1
ATOM 1214 O O . PRO A 1 161 ? -0.719 7.106 2.298 1.00 94.25 161 PRO A O 1
ATOM 1217 N N . LYS A 1 162 ? -0.964 6.851 0.075 1.00 87.12 162 LYS A N 1
ATOM 1218 C CA . LYS A 1 162 ? 0.468 6.792 -0.240 1.00 87.12 162 LYS A CA 1
ATOM 1219 C C . LYS A 1 162 ? 1.176 8.096 0.163 1.00 87.12 162 LYS A C 1
ATOM 1221 O O . LYS A 1 162 ? 0.617 9.174 -0.036 1.00 87.12 162 LYS A O 1
ATOM 1226 N N . GLY A 1 163 ? 2.403 8.002 0.677 1.00 86.31 163 GLY A N 1
ATOM 1227 C CA . GLY A 1 163 ? 3.249 9.141 1.045 1.00 86.31 163 GLY A CA 1
ATOM 1228 C C . GLY A 1 163 ? 2.924 9.794 2.391 1.00 86.31 163 GLY A C 1
ATOM 1229 O O . GLY A 1 163 ? 3.527 10.809 2.726 1.00 86.31 163 GLY A O 1
ATOM 1230 N N . VAL A 1 164 ? 1.971 9.247 3.153 1.00 95.12 164 VAL A N 1
ATOM 1231 C CA . VAL A 1 164 ? 1.612 9.737 4.495 1.00 95.12 164 VAL A CA 1
ATOM 1232 C C . VAL A 1 164 ? 2.535 9.174 5.571 1.00 95.12 164 VAL A C 1
ATOM 1234 O O . VAL A 1 164 ? 2.947 9.892 6.481 1.00 95.12 164 VAL A O 1
ATOM 1237 N N . LEU A 1 165 ? 2.813 7.873 5.501 1.00 96.12 165 LEU A N 1
ATOM 1238 C CA . LEU A 1 165 ? 3.687 7.201 6.453 1.00 96.12 165 LEU A CA 1
ATOM 1239 C C . LEU A 1 165 ? 5.135 7.278 5.963 1.00 96.12 165 LEU A C 1
ATOM 1241 O O . LEU A 1 165 ? 5.389 7.399 4.767 1.00 96.12 165 LEU A O 1
ATOM 1245 N N . SER A 1 166 ? 6.070 7.166 6.900 1.00 94.62 166 SER A N 1
ATOM 1246 C CA . SER A 1 166 ? 7.507 7.009 6.669 1.00 94.62 166 SER A CA 1
ATOM 1247 C C . SER A 1 166 ? 7.912 5.575 7.010 1.00 94.62 166 SER A C 1
ATOM 1249 O O . SER A 1 166 ? 7.323 5.006 7.928 1.00 94.62 166 SER A O 1
ATOM 1251 N N . PRO A 1 167 ? 8.901 4.979 6.323 1.00 91.88 167 PRO A N 1
ATOM 1252 C CA . PRO A 1 167 ? 9.385 3.645 6.659 1.00 91.88 167 PRO A CA 1
ATOM 1253 C C . PRO A 1 167 ? 10.102 3.630 8.019 1.00 91.88 167 PRO A C 1
ATOM 1255 O O . PRO A 1 167 ? 10.546 4.672 8.516 1.00 91.88 167 PRO A O 1
ATOM 1258 N N . ALA A 1 168 ? 10.209 2.443 8.624 1.00 94.06 168 ALA A N 1
ATOM 1259 C CA . ALA A 1 168 ? 10.816 2.211 9.940 1.00 94.06 168 ALA A CA 1
ATOM 1260 C C . ALA A 1 168 ? 10.306 3.151 11.059 1.00 94.06 168 ALA A C 1
ATOM 1262 O O . ALA A 1 168 ? 11.054 3.505 11.973 1.00 94.06 168 ALA A O 1
ATOM 1263 N N . HIS A 1 169 ? 9.044 3.592 10.995 1.00 97.31 169 HIS A N 1
ATOM 1264 C CA . HIS A 1 169 ? 8.439 4.493 11.978 1.00 97.31 169 HIS A CA 1
ATOM 1265 C C . HIS A 1 169 ? 7.276 3.835 12.712 1.00 97.31 169 HIS A C 1
ATOM 1267 O O . HIS A 1 169 ? 6.497 3.074 12.139 1.00 97.31 169 HIS A O 1
ATOM 1273 N N . THR A 1 170 ? 7.137 4.164 13.999 1.00 98.31 170 THR A N 1
ATOM 1274 C CA . THR A 1 170 ? 5.983 3.748 14.803 1.00 98.31 170 THR A CA 1
ATOM 1275 C C . THR A 1 170 ? 4.909 4.825 14.801 1.00 98.31 170 THR A C 1
ATOM 1277 O O . THR A 1 170 ? 5.195 5.998 15.032 1.00 98.31 170 THR A O 1
ATOM 1280 N N . TYR A 1 171 ? 3.664 4.403 14.641 1.00 98.56 171 TYR A N 1
ATOM 1281 C CA . TYR A 1 171 ? 2.489 5.259 14.650 1.00 98.56 171 TYR A CA 1
ATOM 1282 C C . TYR A 1 171 ? 1.441 4.751 15.638 1.00 98.56 171 TYR A C 1
ATOM 1284 O O . TYR A 1 171 ? 1.414 3.569 15.991 1.00 98.56 171 TYR A O 1
ATOM 1292 N N . ARG A 1 172 ? 0.558 5.652 16.074 1.00 98.56 172 ARG A N 1
ATOM 1293 C CA . ARG A 1 172 ? -0.594 5.362 16.935 1.00 98.56 172 ARG A CA 1
ATOM 1294 C C . ARG A 1 172 ? -1.881 5.787 16.228 1.00 98.56 172 ARG A C 1
ATOM 1296 O O . ARG A 1 172 ? -2.128 6.989 16.103 1.00 98.56 172 ARG A O 1
ATOM 1303 N N . PRO A 1 173 ? -2.691 4.841 15.728 1.00 98.38 173 PRO A N 1
ATOM 1304 C CA . PRO A 1 173 ? -4.004 5.162 15.195 1.00 98.38 173 PRO A CA 1
ATOM 1305 C C . PRO A 1 173 ? -4.988 5.462 16.331 1.00 98.38 173 PRO A C 1
ATOM 1307 O O . PRO A 1 173 ? -4.946 4.843 17.395 1.00 98.38 173 PRO A O 1
ATOM 1310 N N . GLN A 1 174 ? -5.915 6.381 16.081 1.00 98.44 174 GLN A N 1
ATOM 1311 C CA . GLN A 1 174 ? -7.108 6.580 16.893 1.00 98.44 174 GLN A CA 1
ATOM 1312 C C . GLN A 1 174 ? -8.340 6.650 16.003 1.00 98.44 174 GLN A C 1
ATOM 1314 O O . GLN A 1 174 ? -8.269 7.105 14.861 1.00 98.44 174 GLN A O 1
ATOM 1319 N N . GLY A 1 175 ? -9.479 6.245 16.551 1.00 98.06 175 GLY A N 1
ATOM 1320 C CA . GLY A 1 175 ? -10.766 6.389 15.894 1.00 98.06 175 GLY A CA 1
ATOM 1321 C C . GLY A 1 175 ? -11.857 6.836 16.848 1.00 98.06 175 GLY A C 1
ATOM 1322 O O . GLY A 1 175 ? -11.741 6.668 18.061 1.00 98.06 175 GLY A O 1
ATOM 1323 N N . ARG A 1 176 ? -12.920 7.407 16.297 1.00 98.44 176 ARG A N 1
ATOM 1324 C CA . ARG A 1 176 ? -14.162 7.702 17.011 1.00 98.44 176 ARG A CA 1
ATOM 1325 C C . ARG A 1 176 ? -15.347 7.472 16.093 1.00 98.44 176 ARG A C 1
ATOM 1327 O O . ARG A 1 176 ? -15.237 7.617 14.876 1.00 98.44 176 ARG A O 1
ATOM 1334 N N . HIS A 1 177 ? -16.474 7.168 16.708 1.00 98.44 177 HIS A N 1
ATOM 1335 C CA . HIS A 1 177 ? -17.754 7.058 16.030 1.00 98.44 177 HIS A CA 1
ATOM 1336 C C . HIS A 1 177 ? -18.575 8.320 16.260 1.00 98.44 177 HIS A C 1
ATOM 1338 O O . HIS A 1 177 ? -18.376 9.017 17.257 1.00 98.44 177 HIS A O 1
ATOM 1344 N N . SER A 1 178 ? -19.534 8.597 15.386 1.00 98.38 178 SER A N 1
ATOM 1345 C CA . SER A 1 178 ? -20.607 9.547 15.659 1.00 98.38 178 SER A CA 1
ATOM 1346 C C . SER A 1 178 ? -21.969 8.884 15.493 1.00 98.38 178 SER A C 1
ATOM 1348 O O . SER A 1 178 ? -22.170 8.048 14.613 1.00 98.38 178 SER A O 1
ATOM 1350 N N . GLY A 1 179 ? -22.899 9.236 16.372 1.00 98.06 179 GLY A N 1
ATOM 1351 C CA . GLY A 1 179 ? -24.299 8.849 16.297 1.00 98.06 179 GLY A CA 1
ATOM 1352 C C . GLY A 1 179 ? -25.149 9.940 15.646 1.00 98.06 179 GLY A C 1
ATOM 1353 O O . GLY A 1 179 ? -24.730 11.095 15.520 1.00 98.06 179 GLY A O 1
ATOM 1354 N N . ASN A 1 180 ? -26.367 9.593 15.233 1.00 97.25 180 ASN A N 1
ATOM 1355 C CA . ASN A 1 180 ? -27.310 10.567 14.676 1.00 97.25 180 ASN A CA 1
ATOM 1356 C C . ASN A 1 180 ? -27.820 11.554 15.733 1.00 97.25 180 ASN A C 1
ATOM 1358 O O . ASN A 1 180 ? -28.117 12.704 15.404 1.00 97.25 180 ASN A O 1
ATOM 1362 N N . THR A 1 181 ? -27.900 11.107 16.985 1.00 95.19 181 THR A N 1
ATOM 1363 C CA . THR A 1 181 ? -28.488 11.857 18.099 1.00 95.19 181 THR A CA 1
ATOM 1364 C C . THR A 1 181 ? -27.441 12.240 19.140 1.00 95.19 181 THR A C 1
ATOM 1366 O O . THR A 1 181 ? -27.443 13.371 19.619 1.00 95.19 181 THR A O 1
ATOM 1369 N N . PHE A 1 182 ? -26.536 11.323 19.489 1.00 93.19 182 PHE A N 1
ATOM 1370 C CA . PHE A 1 182 ? -25.596 11.483 20.608 1.00 93.19 182 PHE A CA 1
ATOM 1371 C C . PHE A 1 182 ? -24.279 12.168 20.221 1.00 93.19 182 PHE A C 1
ATOM 1373 O O . PHE A 1 182 ? -23.427 12.384 21.077 1.00 93.19 182 PHE A O 1
ATOM 1380 N N . GLY A 1 183 ? -24.102 12.540 18.950 1.00 96.06 183 GLY A N 1
ATOM 1381 C CA . GLY A 1 183 ? -22.877 13.182 18.479 1.00 96.06 183 GLY A CA 1
ATOM 1382 C C . GLY A 1 183 ? -21.680 12.231 18.505 1.00 96.06 183 GLY A C 1
ATOM 1383 O O . GLY A 1 183 ? -21.834 11.032 18.282 1.00 96.06 183 GLY A O 1
ATOM 1384 N N . TYR A 1 184 ? -20.478 12.766 18.720 1.00 97.50 184 TYR A N 1
ATOM 1385 C CA . TYR A 1 184 ? -19.248 11.973 18.710 1.00 97.50 184 TYR A CA 1
ATOM 1386 C C . TYR A 1 184 ? -19.040 11.202 20.012 1.00 97.50 184 TYR A C 1
ATOM 1388 O O . TYR A 1 184 ? -19.269 11.726 21.100 1.00 97.50 184 TYR A O 1
ATOM 1396 N N . SER A 1 185 ? -18.501 9.990 19.895 1.00 97.62 185 SER A N 1
ATOM 1397 C CA . SER A 1 185 ? -17.809 9.347 21.005 1.00 97.62 185 SER A CA 1
ATOM 1398 C C . SER A 1 185 ? -16.507 10.085 21.321 1.00 97.62 185 SER A C 1
ATOM 1400 O O . SER A 1 185 ? -15.940 10.800 20.486 1.00 97.62 185 SER A O 1
ATOM 1402 N N . GLU A 1 186 ? -15.957 9.797 22.496 1.00 96.62 186 GLU A N 1
ATOM 1403 C CA . GLU A 1 186 ? -14.536 10.027 22.749 1.00 96.62 186 GLU A CA 1
ATOM 1404 C C . GLU A 1 186 ? -13.670 9.281 21.720 1.00 96.62 186 GLU A C 1
ATOM 1406 O O . GLU A 1 186 ? -14.072 8.244 21.173 1.00 96.62 186 GLU A O 1
ATOM 1411 N N . TRP A 1 187 ? -12.470 9.807 21.468 1.00 98.06 187 TRP A N 1
ATOM 1412 C CA . TRP A 1 187 ? -11.446 9.103 20.694 1.00 98.06 187 TRP A CA 1
ATOM 1413 C C . TRP A 1 187 ? -11.002 7.836 21.422 1.00 98.06 187 TRP A C 1
ATOM 1415 O O . TRP A 1 187 ? -10.876 7.838 22.645 1.00 98.06 187 TRP A O 1
ATOM 1425 N N . SER A 1 188 ? -10.724 6.771 20.669 1.00 98.12 188 SER A N 1
ATOM 1426 C CA . SER A 1 188 ? -10.145 5.533 21.192 1.00 98.12 188 SER A CA 1
ATOM 1427 C C . SER A 1 188 ? -8.842 5.795 21.949 1.00 98.12 188 SER A C 1
ATOM 1429 O O . SER A 1 188 ? -8.111 6.742 21.649 1.00 98.12 188 SER A O 1
ATOM 1431 N N . ASP A 1 189 ? -8.506 4.920 22.893 1.00 95.69 189 ASP A N 1
ATOM 1432 C CA . ASP A 1 189 ? -7.255 5.033 23.646 1.00 95.69 189 ASP A CA 1
ATOM 1433 C C . ASP A 1 189 ? -6.023 4.930 22.731 1.00 95.69 189 ASP A C 1
ATOM 1435 O O . ASP A 1 189 ? -6.060 4.298 21.673 1.00 95.69 189 ASP A O 1
ATOM 1439 N N . MET A 1 190 ? -4.912 5.547 23.145 1.00 94.19 190 MET A N 1
ATOM 1440 C CA . MET A 1 190 ? -3.637 5.530 22.406 1.00 94.19 190 MET A CA 1
ATOM 1441 C C . MET A 1 190 ? -2.811 4.254 22.638 1.00 94.19 190 MET A C 1
ATOM 1443 O O . MET A 1 190 ? -1.607 4.237 22.376 1.00 94.19 190 MET A O 1
ATOM 1447 N N . ASP A 1 191 ? -3.430 3.186 23.134 1.00 93.19 191 ASP A N 1
ATOM 1448 C CA . ASP A 1 191 ? -2.733 1.959 23.532 1.00 93.19 191 ASP A CA 1
ATOM 1449 C C . ASP A 1 191 ? -2.287 1.112 22.338 1.00 93.19 191 ASP A C 1
ATOM 1451 O O . ASP A 1 191 ? -1.382 0.293 22.477 1.00 93.19 191 ASP A O 1
ATOM 1455 N N . THR A 1 192 ? -2.903 1.318 21.170 1.00 96.94 192 THR A N 1
ATOM 1456 C CA . THR A 1 192 ? -2.538 0.639 19.924 1.00 96.94 192 THR A CA 1
ATOM 1457 C C . THR A 1 192 ? -1.419 1.391 19.216 1.00 96.94 192 THR A C 1
ATOM 1459 O O . THR A 1 192 ? -1.539 2.585 18.941 1.00 96.94 192 THR A O 1
ATOM 1462 N N . SER A 1 193 ? -0.345 0.683 18.876 1.00 98.06 193 SER A N 1
ATOM 1463 C CA . SER A 1 193 ? 0.703 1.184 17.986 1.00 98.06 193 SER A CA 1
ATOM 1464 C C . SER A 1 193 ? 1.065 0.169 16.911 1.00 98.06 193 SER A C 1
ATOM 1466 O O . SER A 1 193 ? 0.930 -1.031 17.137 1.00 98.06 193 SER A O 1
ATOM 1468 N N . PHE A 1 194 ? 1.598 0.634 15.788 1.00 98.44 194 PHE A N 1
ATOM 1469 C CA . PHE A 1 194 ? 2.207 -0.224 14.776 1.00 98.44 194 PHE A CA 1
ATOM 1470 C C . PHE A 1 194 ? 3.485 0.402 14.224 1.00 98.44 194 PHE A C 1
ATOM 1472 O O . PHE A 1 194 ? 3.609 1.624 14.215 1.00 98.44 194 PHE A O 1
ATOM 1479 N N . THR A 1 195 ? 4.414 -0.423 13.753 1.00 98.31 195 THR A N 1
ATOM 1480 C CA . THR A 1 195 ? 5.655 -0.005 13.101 1.00 98.31 195 THR A CA 1
ATOM 1481 C C . THR A 1 195 ? 5.611 -0.399 11.634 1.00 98.31 195 THR A C 1
ATOM 1483 O O . THR A 1 195 ? 5.280 -1.535 11.287 1.00 98.31 195 THR A O 1
ATOM 1486 N N . THR A 1 196 ? 5.911 0.557 10.767 1.00 96.19 196 THR A N 1
ATOM 1487 C CA . THR A 1 196 ? 5.978 0.329 9.327 1.00 96.19 196 THR A CA 1
ATOM 1488 C C . THR A 1 196 ? 7.223 -0.464 8.946 1.00 96.19 196 THR A C 1
ATOM 1490 O O . THR A 1 196 ? 8.236 -0.382 9.635 1.00 96.19 196 THR A O 1
ATOM 1493 N N . THR A 1 197 ? 7.168 -1.165 7.815 1.00 89.69 197 THR A N 1
ATOM 1494 C CA . THR A 1 197 ? 8.339 -1.811 7.189 1.00 89.69 197 THR A CA 1
ATOM 1495 C C . THR A 1 197 ? 9.521 -0.844 7.018 1.00 89.69 197 THR A C 1
ATOM 1497 O O . THR A 1 197 ? 9.330 0.369 6.878 1.00 89.69 197 THR A O 1
ATOM 1500 N N . ASP A 1 198 ? 10.742 -1.382 6.993 1.00 84.88 198 ASP A N 1
ATOM 1501 C CA . ASP A 1 198 ? 11.991 -0.636 6.783 1.00 84.88 198 ASP A CA 1
ATOM 1502 C C . ASP A 1 198 ? 12.076 0.038 5.401 1.00 84.88 198 ASP A C 1
ATOM 1504 O O . ASP A 1 198 ? 12.854 0.973 5.207 1.00 84.88 198 ASP A O 1
ATOM 1508 N N . SER A 1 199 ? 11.259 -0.402 4.439 1.00 81.75 199 SER A N 1
ATOM 1509 C CA . SER A 1 199 ? 11.083 0.247 3.138 1.00 81.75 199 SER A CA 1
ATOM 1510 C C . SER A 1 199 ? 9.680 0.003 2.584 1.00 81.75 199 SER A C 1
ATOM 1512 O O . SER A 1 199 ? 9.169 -1.113 2.655 1.00 81.75 199 SER A O 1
ATOM 1514 N N . PHE A 1 200 ? 9.065 1.041 2.009 1.00 79.88 200 PHE A N 1
ATOM 1515 C CA . PHE A 1 200 ? 7.810 0.930 1.248 1.00 79.88 200 PHE A CA 1
ATOM 1516 C C . PHE A 1 200 ? 8.017 0.567 -0.221 1.00 79.88 200 PHE A C 1
ATOM 1518 O O . PHE A 1 200 ? 7.053 0.256 -0.929 1.00 79.88 200 PHE A O 1
ATOM 1525 N N . GLY A 1 201 ? 9.272 0.596 -0.669 1.00 67.81 201 GLY A N 1
ATOM 1526 C CA . GLY A 1 201 ? 9.670 0.012 -1.931 1.00 67.81 201 GLY A CA 1
ATOM 1527 C C . GLY A 1 201 ? 9.516 -1.509 -1.915 1.00 67.81 201 GLY A C 1
ATOM 1528 O O . GLY A 1 201 ? 9.239 -2.113 -0.876 1.00 67.81 201 GLY A O 1
ATOM 1529 N N . PRO A 1 202 ? 9.672 -2.156 -3.074 1.00 62.41 202 PRO A N 1
ATOM 1530 C CA . PRO A 1 202 ? 9.767 -3.606 -3.117 1.00 62.41 202 PRO A CA 1
ATOM 1531 C C . PRO A 1 202 ? 10.828 -4.116 -2.133 1.00 62.41 202 PRO A C 1
ATOM 1533 O O . PRO A 1 202 ? 11.913 -3.541 -2.040 1.00 62.41 202 PRO A O 1
ATOM 1536 N N . ALA A 1 203 ? 10.485 -5.166 -1.383 1.00 61.50 203 ALA A N 1
ATOM 1537 C CA . ALA A 1 203 ? 11.239 -5.553 -0.199 1.00 61.50 203 ALA A CA 1
ATOM 1538 C C . ALA A 1 203 ? 12.668 -5.992 -0.556 1.00 61.50 203 ALA A C 1
ATOM 1540 O O . ALA A 1 203 ? 13.597 -5.636 0.168 1.00 61.50 203 ALA A O 1
ATOM 1541 N N . PHE A 1 204 ? 12.868 -6.677 -1.692 1.00 72.19 204 PHE A N 1
ATOM 1542 C CA . PHE A 1 204 ? 14.181 -7.153 -2.131 1.00 72.19 204 PHE A CA 1
ATOM 1543 C C . PHE A 1 204 ? 14.344 -7.236 -3.662 1.00 72.19 204 PHE A C 1
ATOM 1545 O O . PHE A 1 204 ? 13.389 -7.330 -4.434 1.00 72.19 204 PHE A O 1
ATOM 1552 N N . HIS A 1 205 ? 15.604 -7.223 -4.114 1.00 82.25 205 HIS A N 1
ATOM 1553 C CA . HIS A 1 205 ? 15.986 -7.561 -5.490 1.00 82.25 205 HIS A CA 1
ATOM 1554 C C . HIS A 1 205 ? 15.499 -8.982 -5.820 1.00 82.25 205 HIS A C 1
ATOM 1556 O O . HIS A 1 205 ? 15.872 -9.934 -5.137 1.00 82.25 205 HIS A O 1
ATOM 1562 N N . GLY A 1 206 ? 14.683 -9.108 -6.866 1.00 83.88 206 GLY A N 1
ATOM 1563 C CA . GLY A 1 206 ? 14.048 -10.352 -7.299 1.00 83.88 206 GLY A CA 1
ATOM 1564 C C . GLY A 1 206 ? 12.584 -10.491 -6.901 1.00 83.88 206 GLY A C 1
ATOM 1565 O O . GLY A 1 206 ? 11.907 -11.368 -7.426 1.00 83.88 206 GLY A O 1
ATOM 1566 N N . ASP A 1 207 ? 12.057 -9.617 -6.043 1.00 87.25 207 ASP A N 1
ATOM 1567 C CA . ASP A 1 207 ? 10.638 -9.659 -5.698 1.00 87.25 207 ASP A CA 1
ATOM 1568 C C . ASP A 1 207 ? 9.741 -9.295 -6.887 1.00 87.25 207 ASP A C 1
ATOM 1570 O O . ASP A 1 207 ? 10.142 -8.591 -7.819 1.00 87.25 207 ASP A O 1
ATOM 1574 N N . ILE A 1 208 ? 8.485 -9.741 -6.814 1.00 89.62 208 ILE A N 1
ATOM 1575 C CA . ILE A 1 208 ? 7.438 -9.359 -7.759 1.00 89.62 208 ILE A CA 1
ATOM 1576 C C . ILE A 1 208 ? 6.608 -8.213 -7.173 1.00 89.62 208 ILE A C 1
ATOM 1578 O O . ILE A 1 208 ? 5.873 -8.392 -6.202 1.00 89.62 208 ILE A O 1
ATOM 1582 N N . TYR A 1 209 ? 6.666 -7.042 -7.804 1.00 86.44 209 TYR A N 1
ATOM 1583 C CA . TYR A 1 209 ? 5.895 -5.858 -7.430 1.00 86.44 209 TYR A CA 1
ATOM 1584 C C . TYR A 1 209 ? 4.903 -5.486 -8.534 1.00 86.44 209 TYR A C 1
ATOM 1586 O O . TYR A 1 209 ? 5.281 -5.048 -9.619 1.00 86.44 209 TYR A O 1
ATOM 1594 N N . GLN A 1 210 ? 3.606 -5.667 -8.256 1.00 88.19 210 GLN A N 1
ATOM 1595 C CA . GLN A 1 210 ? 2.507 -5.450 -9.216 1.00 88.19 210 GLN A CA 1
ATOM 1596 C C . GLN A 1 210 ? 2.698 -6.207 -10.549 1.00 88.19 210 GLN A C 1
ATOM 1598 O O . GLN A 1 210 ? 2.305 -5.726 -11.609 1.00 88.19 210 GLN A O 1
ATOM 1603 N N . GLY A 1 211 ? 3.293 -7.402 -10.487 1.00 89.50 211 GLY A N 1
ATOM 1604 C CA . GLY A 1 211 ? 3.556 -8.250 -11.652 1.00 89.50 211 GLY A CA 1
ATOM 1605 C C . GLY A 1 211 ? 4.891 -7.992 -12.357 1.00 89.50 211 GLY A C 1
ATOM 1606 O O . GLY A 1 211 ? 5.173 -8.682 -13.331 1.00 89.50 211 GLY A O 1
ATOM 1607 N N . ASP A 1 212 ? 5.705 -7.051 -11.872 1.00 93.88 212 ASP A N 1
ATOM 1608 C CA . ASP A 1 212 ? 7.036 -6.749 -12.410 1.00 93.88 212 ASP A CA 1
ATOM 1609 C C . ASP A 1 212 ? 8.149 -7.222 -11.481 1.00 93.88 212 ASP A C 1
ATOM 1611 O O . ASP A 1 212 ? 7.963 -7.295 -10.269 1.00 93.88 212 ASP A O 1
ATOM 1615 N N . ILE A 1 213 ? 9.318 -7.493 -12.050 1.00 94.56 213 ILE A N 1
ATOM 1616 C CA . ILE A 1 213 ? 10.489 -7.996 -11.336 1.00 94.56 213 ILE A CA 1
ATOM 1617 C C . ILE A 1 213 ? 11.320 -6.824 -10.836 1.00 94.56 213 ILE A C 1
ATOM 1619 O O . ILE A 1 213 ? 11.732 -5.957 -11.606 1.00 94.56 213 ILE A O 1
ATOM 1623 N N . VAL A 1 214 ? 11.603 -6.806 -9.545 1.00 94.38 214 VAL A N 1
ATOM 1624 C CA . VAL A 1 214 ? 12.350 -5.732 -8.894 1.00 94.38 214 VAL A CA 1
ATOM 1625 C C . VAL A 1 214 ? 13.839 -5.956 -9.101 1.00 94.38 214 VAL A C 1
ATOM 1627 O O . VAL A 1 214 ? 14.373 -6.972 -8.667 1.00 94.38 214 VAL A O 1
ATOM 1630 N N . LEU A 1 215 ? 14.532 -4.999 -9.716 1.00 93.94 215 LEU A N 1
ATOM 1631 C CA . LEU A 1 215 ? 15.972 -5.113 -9.971 1.00 93.94 215 LEU A CA 1
ATOM 1632 C C . LEU A 1 215 ? 16.819 -4.432 -8.895 1.00 93.94 215 LEU A C 1
ATOM 1634 O O . LEU A 1 215 ? 17.895 -4.911 -8.551 1.00 93.94 215 LEU A O 1
ATOM 1638 N N . GLY A 1 216 ? 16.342 -3.309 -8.359 1.00 91.06 216 GLY A N 1
ATOM 1639 C CA . GLY A 1 216 ? 17.066 -2.530 -7.356 1.00 91.06 216 GLY A CA 1
ATOM 1640 C C . GLY A 1 216 ? 17.004 -1.021 -7.595 1.00 91.06 216 GLY A C 1
ATOM 1641 O O . GLY A 1 216 ? 16.409 -0.576 -8.581 1.00 91.06 216 GLY A O 1
ATOM 1642 N N . PRO A 1 217 ? 17.607 -0.223 -6.698 1.00 90.62 217 PRO A N 1
ATOM 1643 C CA . PRO A 1 217 ? 17.631 1.226 -6.824 1.00 90.62 217 PRO A CA 1
ATOM 1644 C C . PRO A 1 217 ? 18.605 1.684 -7.924 1.00 90.62 217 PRO A C 1
ATOM 1646 O O . PRO A 1 217 ? 19.774 1.302 -7.937 1.00 90.62 217 PRO A O 1
ATOM 1649 N N . VAL A 1 218 ? 18.143 2.558 -8.820 1.00 91.12 218 VAL A N 1
ATOM 1650 C CA . VAL A 1 218 ? 18.919 3.201 -9.890 1.00 91.12 218 VAL A CA 1
ATOM 1651 C C . VAL A 1 218 ? 18.542 4.680 -9.959 1.00 91.12 218 VAL A C 1
ATOM 1653 O O . VAL A 1 218 ? 17.452 5.043 -10.396 1.00 91.12 218 VAL A O 1
ATOM 1656 N N . GLY A 1 219 ? 19.461 5.565 -9.567 1.00 86.06 219 GLY A N 1
ATOM 1657 C CA . GLY A 1 219 ? 19.259 7.015 -9.692 1.00 86.06 2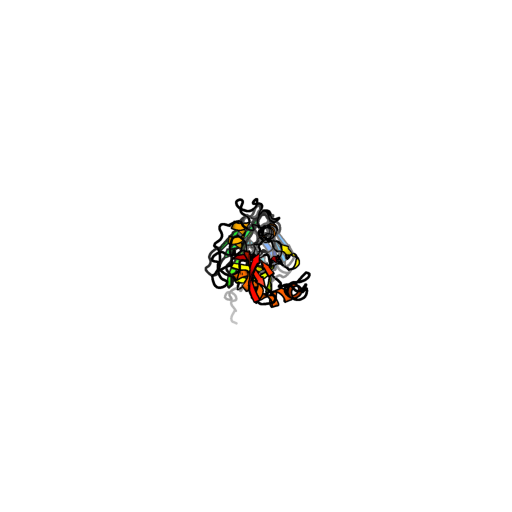19 GLY A CA 1
ATOM 1658 C C . GLY A 1 219 ? 18.139 7.590 -8.813 1.00 86.06 219 GLY A C 1
ATOM 1659 O O . GLY A 1 219 ? 17.529 8.573 -9.205 1.00 86.06 219 GLY A O 1
ATOM 1660 N N . GLY A 1 220 ? 17.867 6.988 -7.648 1.00 85.12 220 GLY A N 1
ATOM 1661 C CA . GLY A 1 220 ? 16.833 7.452 -6.709 1.00 85.12 220 GLY A CA 1
ATOM 1662 C C . GLY A 1 220 ? 15.452 6.809 -6.882 1.00 85.12 220 GLY A C 1
ATOM 1663 O O . GLY A 1 220 ? 14.574 7.064 -6.067 1.00 85.12 220 GLY A O 1
ATOM 1664 N N . ASP A 1 221 ? 15.284 5.936 -7.878 1.00 90.44 221 ASP A N 1
ATOM 1665 C CA . ASP A 1 221 ? 14.080 5.122 -8.079 1.00 90.44 221 ASP A CA 1
ATOM 1666 C C . ASP A 1 221 ? 14.420 3.634 -7.994 1.00 90.44 221 ASP A C 1
ATOM 1668 O O . ASP A 1 221 ? 15.531 3.228 -8.328 1.00 90.44 221 ASP A O 1
ATOM 1672 N N . TRP A 1 222 ? 13.450 2.794 -7.658 1.00 92.25 222 TRP A N 1
ATOM 1673 C CA . TRP A 1 222 ? 13.482 1.369 -7.958 1.00 92.25 222 TRP A CA 1
ATOM 1674 C C . TRP A 1 222 ? 13.251 1.137 -9.450 1.00 92.25 222 TRP A C 1
ATOM 1676 O O . TRP A 1 222 ? 12.255 1.604 -10.008 1.00 92.25 222 TRP A O 1
ATOM 1686 N N . LEU A 1 223 ? 14.142 0.377 -10.089 1.00 96.12 223 LEU A N 1
ATOM 1687 C CA . LEU A 1 223 ? 13.959 -0.098 -11.456 1.00 96.12 223 LEU A CA 1
ATOM 1688 C C . LEU A 1 223 ? 13.253 -1.456 -11.441 1.00 96.12 223 LEU A C 1
ATOM 1690 O O . LEU A 1 223 ? 13.724 -2.407 -10.810 1.00 96.12 223 LEU A O 1
ATOM 1694 N N . LEU A 1 224 ? 12.119 -1.537 -12.131 1.00 96.19 224 LEU A N 1
ATOM 1695 C CA . LEU A 1 224 ? 11.308 -2.743 -12.251 1.00 96.19 224 LEU A CA 1
ATOM 1696 C C . LEU A 1 224 ? 11.278 -3.187 -13.714 1.00 96.19 224 LEU A C 1
ATOM 1698 O O . LEU A 1 224 ? 11.042 -2.369 -14.603 1.00 96.19 224 LEU A O 1
ATOM 1702 N N . LEU A 1 225 ? 11.494 -4.474 -13.962 1.00 96.94 225 LEU A N 1
ATOM 1703 C CA . LEU A 1 225 ? 11.467 -5.097 -15.281 1.00 96.94 225 LEU A CA 1
ATOM 1704 C C . LEU A 1 225 ? 10.126 -5.786 -15.525 1.00 96.94 225 LEU A C 1
ATOM 1706 O O . LEU A 1 225 ? 9.653 -6.560 -14.695 1.00 96.94 225 LEU A O 1
ATOM 1710 N N . ALA A 1 226 ? 9.545 -5.559 -16.698 1.00 96.31 226 ALA A N 1
ATOM 1711 C CA . ALA A 1 226 ? 8.343 -6.258 -17.119 1.00 96.31 226 ALA A CA 1
ATOM 1712 C C . ALA A 1 226 ? 8.570 -7.787 -17.216 1.00 96.31 226 ALA A C 1
ATOM 1714 O O . ALA A 1 226 ? 9.651 -8.236 -17.633 1.00 96.31 226 ALA A O 1
ATOM 1715 N N . PRO A 1 227 ? 7.549 -8.604 -16.901 1.00 94.38 227 PRO A N 1
ATOM 1716 C CA . PRO A 1 227 ? 7.653 -10.061 -16.968 1.00 94.38 227 PRO A CA 1
ATOM 1717 C C . PRO A 1 227 ? 7.941 -10.545 -18.396 1.00 94.38 227 PRO A C 1
ATOM 1719 O O . PRO A 1 227 ? 7.602 -9.861 -19.370 1.00 94.38 227 PRO A O 1
ATOM 1722 N N . ALA A 1 228 ? 8.509 -11.749 -18.530 1.00 93.56 228 ALA A N 1
ATOM 1723 C CA . ALA A 1 228 ? 8.860 -12.373 -19.813 1.00 93.56 228 ALA A CA 1
ATOM 1724 C C . ALA A 1 228 ? 7.769 -12.268 -20.898 1.00 93.56 228 ALA A C 1
ATOM 1726 O O . ALA A 1 228 ? 8.069 -11.953 -22.050 1.00 93.56 228 ALA A O 1
ATOM 1727 N N . ALA A 1 229 ? 6.494 -12.433 -20.532 1.00 92.62 229 ALA A N 1
ATOM 1728 C CA . ALA A 1 229 ? 5.352 -12.348 -21.447 1.00 92.62 229 ALA A CA 1
ATOM 1729 C C . ALA A 1 229 ? 5.171 -10.980 -22.146 1.00 92.62 229 ALA A C 1
ATOM 1731 O O . ALA A 1 229 ? 4.449 -10.891 -23.138 1.00 92.62 229 ALA A O 1
ATOM 1732 N N . LYS A 1 230 ? 5.803 -9.908 -21.647 1.00 94.12 230 LYS A N 1
ATOM 1733 C CA . LYS A 1 230 ? 5.757 -8.559 -22.243 1.00 94.12 230 LYS A CA 1
ATOM 1734 C C . LYS A 1 230 ? 6.987 -8.231 -23.091 1.00 94.12 230 LYS A C 1
ATOM 1736 O O . LYS A 1 230 ? 7.069 -7.130 -23.635 1.00 94.12 230 LYS A O 1
ATOM 1741 N N . ARG A 1 231 ? 7.945 -9.144 -23.226 1.00 93.69 231 ARG A N 1
ATOM 1742 C CA . ARG A 1 231 ? 9.159 -8.941 -24.025 1.00 93.69 231 ARG A CA 1
ATOM 1743 C C . ARG A 1 231 ? 8.922 -9.427 -25.447 1.00 93.69 231 ARG A C 1
ATOM 1745 O O . ARG A 1 231 ? 8.294 -10.458 -25.668 1.00 93.69 231 ARG A O 1
ATOM 1752 N N . THR A 1 232 ? 9.410 -8.682 -26.430 1.00 94.12 232 THR A N 1
ATOM 1753 C CA . THR A 1 232 ? 9.227 -9.016 -27.851 1.00 94.12 232 THR A CA 1
ATOM 1754 C C . THR A 1 232 ? 10.339 -8.410 -28.692 1.00 94.12 232 THR A C 1
ATOM 1756 O O . THR A 1 232 ? 10.975 -7.438 -28.287 1.00 94.12 232 THR A O 1
ATOM 1759 N N . LEU A 1 233 ? 10.536 -8.949 -29.892 1.00 94.38 233 LEU A N 1
ATOM 1760 C CA . LEU A 1 233 ? 11.338 -8.308 -30.925 1.00 94.38 233 LEU A CA 1
ATOM 1761 C C . LEU A 1 233 ? 10.604 -7.084 -31.487 1.00 94.38 233 LEU A C 1
ATOM 1763 O O . LEU A 1 233 ? 9.402 -7.154 -31.775 1.00 94.38 233 LEU A O 1
ATOM 1767 N N . LYS A 1 234 ? 11.331 -5.974 -31.636 1.00 96.69 234 LYS A N 1
ATOM 1768 C CA . LYS A 1 234 ? 10.912 -4.770 -32.368 1.00 96.69 234 LYS A CA 1
ATOM 1769 C C . LYS A 1 234 ? 12.111 -4.150 -33.076 1.00 96.69 234 LYS A C 1
ATOM 1771 O O . LYS A 1 234 ? 13.249 -4.292 -32.626 1.00 96.69 234 LYS A O 1
ATOM 1776 N N . LYS A 1 235 ? 11.830 -3.357 -34.106 1.00 97.69 235 LYS A N 1
ATOM 1777 C CA . LYS A 1 235 ? 12.763 -2.349 -34.609 1.00 97.69 235 LYS A CA 1
ATOM 1778 C C . LYS A 1 235 ? 12.882 -1.186 -33.635 1.00 97.69 235 LYS A C 1
ATOM 1780 O O . LYS A 1 235 ? 11.897 -0.822 -32.987 1.00 97.69 235 LYS A O 1
ATOM 1785 N N . TRP A 1 236 ? 14.053 -0.557 -33.592 1.00 98.06 236 TRP A N 1
ATOM 1786 C CA . TRP A 1 236 ? 14.211 0.703 -32.866 1.00 98.06 236 TRP A CA 1
ATOM 1787 C C . TRP A 1 236 ? 13.430 1.835 -33.555 1.00 98.06 236 TRP A C 1
ATOM 1789 O O . TRP A 1 236 ? 12.753 2.603 -32.876 1.00 98.06 236 TRP A O 1
ATOM 1799 N N . GLY A 1 237 ? 13.439 1.872 -34.897 1.00 97.38 237 GLY A N 1
ATOM 1800 C CA . GLY A 1 237 ? 12.724 2.855 -35.731 1.00 97.38 237 GLY A CA 1
ATOM 1801 C C . GLY A 1 237 ? 13.556 4.086 -36.078 1.00 97.38 237 GLY A C 1
ATOM 1802 O O . GLY A 1 237 ? 14.760 4.072 -35.876 1.00 97.38 237 GLY A O 1
ATOM 1803 N N . LEU A 1 238 ? 12.946 5.152 -36.609 1.00 97.19 238 LEU A N 1
ATOM 1804 C CA . LEU A 1 238 ? 13.621 6.443 -36.863 1.00 97.19 238 LEU A CA 1
ATOM 1805 C C . LEU A 1 238 ? 15.025 6.313 -37.510 1.00 97.19 238 LEU A C 1
ATOM 1807 O O . LEU A 1 238 ? 15.954 7.052 -37.170 1.00 97.19 238 LEU A O 1
ATOM 1811 N N . SER A 1 239 ? 15.222 5.338 -38.403 1.00 97.50 239 SER A N 1
ATOM 1812 C CA . SER A 1 239 ? 16.532 5.092 -39.009 1.00 97.50 239 SER A CA 1
ATOM 1813 C C . SER A 1 239 ? 16.886 6.214 -39.992 1.00 97.50 239 SER A C 1
ATOM 1815 O O . SER A 1 239 ? 16.059 6.656 -40.784 1.00 97.50 239 SER A O 1
ATOM 1817 N N . ASN A 1 240 ? 18.121 6.714 -39.921 1.00 97.19 240 ASN A N 1
ATOM 1818 C CA . ASN A 1 240 ? 18.599 7.927 -40.602 1.00 97.19 240 ASN A CA 1
ATOM 1819 C C . ASN A 1 240 ? 17.894 9.235 -40.196 1.00 97.19 240 ASN A C 1
ATOM 1821 O O . ASN A 1 240 ? 18.101 10.258 -40.853 1.00 97.19 240 ASN A O 1
ATOM 1825 N N . ILE A 1 241 ? 17.125 9.228 -39.106 1.00 97.56 241 ILE A N 1
ATOM 1826 C CA . ILE A 1 241 ? 16.538 10.426 -38.503 1.00 97.56 241 ILE A CA 1
ATOM 1827 C C . ILE A 1 241 ? 17.372 10.816 -37.281 1.00 97.56 241 ILE A C 1
ATOM 1829 O O . ILE A 1 241 ? 17.662 9.977 -36.431 1.00 97.56 241 ILE A O 1
ATOM 1833 N N . GLU A 1 242 ? 17.753 12.090 -37.212 1.00 97.12 242 GLU A N 1
ATOM 1834 C CA . GLU A 1 242 ? 18.400 12.684 -36.040 1.00 97.12 242 GLU A CA 1
ATOM 1835 C C . GLU A 1 242 ? 17.327 13.001 -34.991 1.00 97.12 242 GLU A C 1
ATOM 1837 O O . GLU A 1 242 ? 16.418 13.800 -35.263 1.00 97.12 242 GLU A O 1
ATOM 1842 N N . VAL A 1 243 ? 17.400 12.383 -33.811 1.00 96.88 243 VAL A N 1
ATOM 1843 C CA . VAL A 1 243 ? 16.511 12.746 -32.700 1.00 96.88 243 VAL A CA 1
ATOM 1844 C C . VAL A 1 243 ? 17.205 13.728 -31.755 1.00 96.88 243 VAL A C 1
ATOM 1846 O O . VAL A 1 243 ? 18.408 13.932 -31.810 1.00 96.88 243 VAL A O 1
ATOM 1849 N N . SER A 1 244 ? 16.451 14.395 -30.881 1.00 97.56 244 SER A N 1
ATOM 1850 C CA . SER A 1 244 ? 16.991 15.395 -29.949 1.00 97.56 244 SER A CA 1
ATOM 1851 C C . SER A 1 244 ? 17.680 14.770 -28.728 1.00 97.56 244 SER A C 1
ATOM 1853 O O . SER A 1 244 ? 17.810 15.415 -27.680 1.00 97.56 244 SER A O 1
ATOM 1855 N N . LEU A 1 245 ? 18.022 13.484 -28.807 1.00 97.06 245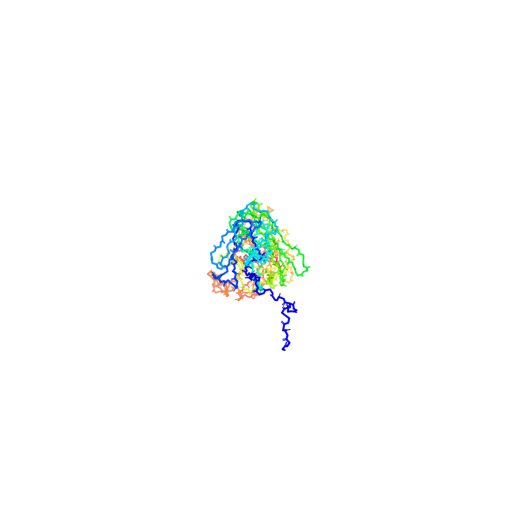 LEU A N 1
ATOM 1856 C CA . LEU A 1 245 ? 18.850 12.823 -27.813 1.00 97.06 245 LEU A CA 1
ATOM 1857 C C . LEU A 1 245 ? 20.308 13.207 -28.054 1.00 97.06 245 LEU A C 1
ATOM 1859 O O . LEU A 1 245 ? 20.682 13.699 -29.113 1.00 97.06 245 LEU A O 1
ATOM 1863 N N . LYS A 1 246 ? 21.126 13.062 -27.017 1.00 97.19 246 LYS A N 1
ATOM 1864 C CA . LYS A 1 246 ? 22.560 13.262 -27.154 1.00 97.19 246 LYS A CA 1
ATOM 1865 C C . LYS A 1 246 ? 23.138 12.003 -27.799 1.00 97.19 246 LYS A C 1
ATOM 1867 O O . LYS A 1 246 ? 22.969 10.922 -27.245 1.00 97.19 246 LYS A O 1
ATOM 1872 N N . ASP A 1 247 ? 23.858 12.161 -28.903 1.00 98.12 247 ASP A N 1
ATOM 1873 C CA . ASP A 1 247 ? 24.646 11.079 -29.491 1.00 98.12 247 ASP A CA 1
ATOM 1874 C C . ASP A 1 247 ? 25.703 10.587 -28.498 1.00 98.12 247 ASP A C 1
ATOM 1876 O O . ASP A 1 247 ? 26.603 11.331 -28.095 1.00 98.12 247 ASP A O 1
ATOM 1880 N N .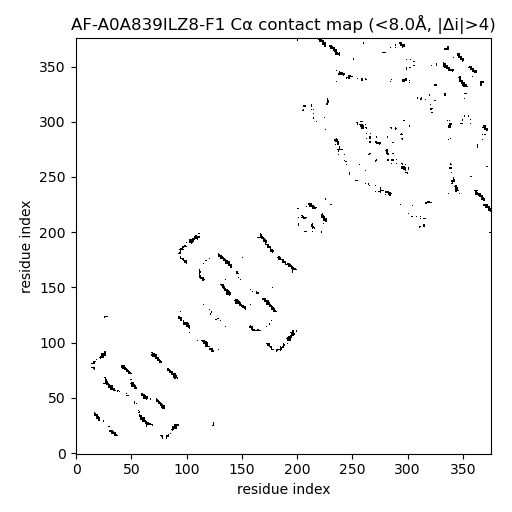 ILE A 1 248 ? 25.600 9.317 -28.108 1.00 97.75 248 ILE A N 1
ATOM 1881 C CA . ILE A 1 248 ? 26.578 8.666 -27.243 1.00 97.75 248 ILE A CA 1
ATOM 1882 C C . ILE A 1 248 ? 27.583 7.919 -28.109 1.00 97.75 248 ILE A C 1
ATOM 1884 O O . ILE A 1 248 ? 27.301 6.862 -28.678 1.00 97.75 248 ILE A O 1
ATOM 1888 N N . SER A 1 249 ? 28.788 8.469 -28.193 1.00 96.25 249 SER A N 1
ATOM 1889 C CA . SER A 1 249 ? 29.803 8.063 -29.171 1.00 96.25 249 SER A CA 1
ATOM 1890 C C . SER A 1 249 ? 30.638 6.850 -28.744 1.00 96.25 249 SER A C 1
ATOM 1892 O O . SER A 1 249 ? 31.339 6.251 -29.562 1.00 96.25 249 SER A O 1
ATOM 1894 N N . SER A 1 250 ? 30.587 6.470 -27.463 1.00 96.94 250 SER A N 1
ATOM 1895 C CA . SER A 1 250 ? 31.367 5.356 -26.915 1.00 96.94 250 SER A CA 1
ATOM 1896 C C . SER A 1 250 ? 30.639 4.633 -25.785 1.00 96.94 250 SER A C 1
ATOM 1898 O O . SER A 1 250 ? 29.854 5.229 -25.055 1.00 96.94 250 SER A O 1
ATOM 1900 N N . ALA A 1 251 ? 30.956 3.351 -25.575 1.00 95.00 251 ALA A N 1
ATOM 1901 C CA . ALA A 1 251 ? 30.337 2.562 -24.507 1.00 95.00 251 ALA A CA 1
ATOM 1902 C C . ALA A 1 251 ? 30.655 3.116 -23.100 1.00 95.00 251 ALA A C 1
ATOM 1904 O O . ALA A 1 251 ? 29.860 2.947 -22.177 1.00 95.00 251 ALA A O 1
ATOM 1905 N N . SER A 1 252 ? 31.806 3.786 -22.950 1.00 95.62 252 SER A N 1
ATOM 1906 C CA . SER A 1 252 ? 32.268 4.416 -21.707 1.00 95.62 252 SER A CA 1
ATOM 1907 C C . SER A 1 252 ? 31.646 5.782 -21.420 1.00 95.62 252 SER A C 1
ATOM 1909 O O . SER A 1 252 ? 31.721 6.248 -20.288 1.00 95.62 252 SER A O 1
ATOM 1911 N N . GLU A 1 253 ? 31.082 6.449 -22.426 1.00 97.38 253 GLU A N 1
ATOM 1912 C CA . GLU A 1 253 ? 30.400 7.727 -22.240 1.00 97.38 253 GLU A CA 1
ATOM 1913 C C . GLU A 1 253 ? 29.023 7.466 -21.615 1.00 97.38 253 GLU A C 1
ATOM 1915 O O . GLU A 1 253 ? 28.257 6.710 -22.205 1.00 97.38 253 GLU A O 1
ATOM 1920 N N . PRO A 1 254 ? 28.697 8.008 -20.429 1.00 96.50 254 PRO A N 1
ATOM 1921 C CA . PRO A 1 254 ? 27.415 7.745 -19.783 1.00 96.50 254 PRO A CA 1
ATOM 1922 C C . PRO A 1 254 ? 26.251 8.418 -20.520 1.00 96.50 254 PRO A C 1
ATOM 1924 O O . PRO A 1 254 ? 26.416 9.515 -21.063 1.00 96.50 254 PRO A O 1
ATOM 1927 N N . ASP A 1 255 ? 25.080 7.779 -20.493 1.00 97.44 255 ASP A N 1
ATOM 1928 C CA . ASP A 1 255 ? 23.816 8.459 -20.790 1.00 97.44 255 ASP A CA 1
ATOM 1929 C C . ASP A 1 255 ? 23.387 9.275 -19.562 1.00 97.44 255 ASP A C 1
ATOM 1931 O O . ASP A 1 255 ? 23.265 8.740 -18.459 1.00 97.44 255 ASP A O 1
ATOM 1935 N N . ASP A 1 256 ? 23.214 10.585 -19.728 1.00 96.12 256 ASP A N 1
ATOM 1936 C CA . ASP A 1 256 ? 22.789 11.487 -18.655 1.00 96.12 256 ASP A CA 1
ATOM 1937 C C . ASP A 1 256 ? 21.268 11.494 -18.450 1.00 96.12 256 ASP A C 1
ATOM 1939 O O . ASP A 1 256 ? 20.784 12.052 -17.461 1.00 96.12 256 ASP A O 1
ATOM 1943 N N . LYS A 1 257 ? 20.519 10.849 -19.351 1.00 97.56 257 LYS A N 1
ATOM 1944 C CA . LYS A 1 257 ? 19.069 10.694 -19.276 1.00 97.56 257 LYS A CA 1
ATOM 1945 C C . LYS A 1 257 ? 18.689 9.284 -18.867 1.00 97.56 257 LYS A C 1
ATOM 1947 O O . LYS A 1 257 ? 19.310 8.312 -19.281 1.00 97.56 257 LYS A O 1
ATOM 1952 N N . THR A 1 258 ? 17.621 9.152 -18.086 1.00 97.88 258 THR A N 1
ATOM 1953 C CA . THR A 1 258 ? 17.028 7.842 -17.777 1.00 97.88 258 THR A CA 1
ATOM 1954 C C . THR A 1 258 ? 16.344 7.242 -19.006 1.00 97.88 258 THR A C 1
ATOM 1956 O O . THR A 1 258 ? 15.998 7.958 -19.953 1.00 97.88 258 THR A O 1
ATOM 1959 N N . GLY A 1 259 ? 16.059 5.935 -18.980 1.00 98.25 259 GLY A N 1
ATOM 1960 C CA . GLY A 1 259 ? 15.278 5.302 -20.045 1.00 98.25 259 GLY A CA 1
ATOM 1961 C C . GLY A 1 259 ? 13.907 5.949 -20.230 1.00 98.25 259 GLY A C 1
ATOM 1962 O O . GLY A 1 259 ? 13.440 6.080 -21.359 1.00 98.25 259 GLY A O 1
ATOM 1963 N N . GLN A 1 260 ? 13.309 6.451 -19.145 1.00 98.12 260 GLN A N 1
ATOM 1964 C CA . GLN A 1 260 ? 12.060 7.207 -19.193 1.00 98.12 260 GLN A CA 1
ATOM 1965 C C . GLN A 1 260 ? 12.197 8.511 -19.976 1.00 98.12 260 GLN A C 1
ATOM 1967 O O . GLN A 1 260 ? 11.454 8.742 -20.925 1.00 98.12 260 GLN A O 1
ATOM 1972 N N . GLN A 1 261 ? 13.189 9.335 -19.638 1.00 98.06 261 GLN A N 1
ATOM 1973 C CA . GLN A 1 261 ? 13.415 10.611 -20.319 1.00 98.06 261 GLN A CA 1
ATOM 1974 C C . GLN A 1 261 ? 13.732 10.420 -21.807 1.00 98.06 261 GLN A C 1
ATOM 1976 O O . GLN A 1 261 ? 13.269 11.198 -22.643 1.00 98.06 261 GLN A O 1
ATOM 1981 N N . ASN A 1 262 ? 14.491 9.377 -22.155 1.00 98.56 262 ASN A N 1
ATOM 1982 C CA . ASN A 1 262 ? 14.742 9.035 -23.552 1.00 98.56 262 ASN A CA 1
ATOM 1983 C C . ASN A 1 262 ? 13.465 8.559 -24.252 1.00 98.56 262 ASN A C 1
ATOM 1985 O O . ASN A 1 262 ? 13.162 9.017 -25.352 1.00 98.56 262 ASN A O 1
ATOM 1989 N N . THR A 1 263 ? 12.689 7.684 -23.609 1.00 98.62 263 THR A N 1
ATOM 1990 C CA . THR A 1 263 ? 11.420 7.179 -24.151 1.00 98.62 263 THR A CA 1
ATOM 1991 C C . THR A 1 263 ? 10.443 8.321 -24.423 1.00 98.62 263 THR A C 1
ATOM 1993 O O . THR A 1 263 ? 9.866 8.359 -25.508 1.00 98.62 263 THR A O 1
ATOM 1996 N N . ASP A 1 264 ? 10.308 9.285 -23.508 1.00 98.44 264 ASP A N 1
ATOM 1997 C CA . ASP A 1 264 ? 9.438 10.458 -23.667 1.00 98.44 264 ASP A CA 1
ATOM 1998 C C . ASP A 1 264 ? 9.804 11.289 -24.905 1.00 98.44 264 ASP A C 1
ATOM 2000 O O . ASP A 1 264 ? 8.920 11.735 -25.642 1.00 98.44 264 ASP A O 1
ATOM 2004 N N . VAL A 1 265 ? 11.104 11.457 -25.181 1.00 98.44 265 VAL A N 1
ATOM 2005 C CA . VAL A 1 265 ? 11.569 12.083 -26.425 1.00 98.44 265 VAL A CA 1
ATOM 2006 C C . VAL A 1 265 ? 11.150 11.233 -27.620 1.00 98.44 265 VAL A C 1
ATOM 2008 O O . VAL A 1 265 ? 10.486 11.751 -28.516 1.00 98.44 265 VAL A O 1
ATOM 2011 N N . LEU A 1 266 ? 11.480 9.939 -27.626 1.00 98.44 266 LEU A N 1
ATOM 2012 C CA . LEU A 1 266 ? 11.246 9.037 -28.761 1.00 98.44 266 LEU A CA 1
ATOM 2013 C C . LEU A 1 266 ? 9.765 8.892 -29.133 1.00 98.44 266 LEU A C 1
ATOM 2015 O O . LEU A 1 266 ? 9.450 8.751 -30.314 1.00 98.44 266 LEU A O 1
ATOM 2019 N N . VAL A 1 267 ? 8.858 8.961 -28.155 1.00 98.38 267 VAL A N 1
ATOM 2020 C CA . VAL A 1 267 ? 7.409 8.866 -28.392 1.00 98.38 267 VAL A CA 1
ATOM 2021 C C . VAL A 1 267 ? 6.710 10.218 -28.519 1.00 98.38 267 VAL A C 1
ATOM 2023 O O . VAL A 1 267 ? 5.482 10.248 -28.624 1.00 98.38 267 VAL A O 1
ATOM 2026 N N . SER A 1 268 ? 7.440 11.334 -28.490 1.00 98.25 268 SER A N 1
ATOM 2027 C CA . SER A 1 268 ? 6.858 12.676 -28.613 1.00 98.25 268 SER A CA 1
ATOM 2028 C C . SER A 1 268 ? 6.184 12.902 -29.972 1.00 98.25 268 SER A C 1
ATOM 2030 O O . SER A 1 268 ? 6.481 12.222 -30.959 1.00 98.25 268 SER A O 1
ATOM 2032 N N . ASP A 1 269 ? 5.296 13.900 -30.048 1.00 98.00 269 ASP A N 1
ATOM 2033 C CA . ASP A 1 269 ? 4.603 14.270 -31.293 1.00 98.00 269 ASP A CA 1
ATOM 2034 C C . ASP A 1 269 ? 5.567 14.655 -32.427 1.00 98.00 269 ASP A C 1
ATOM 2036 O O . ASP A 1 269 ? 5.229 14.497 -33.601 1.00 98.00 269 ASP A O 1
ATOM 2040 N N . THR A 1 270 ? 6.783 15.090 -32.080 1.00 98.12 270 THR A N 1
ATOM 2041 C CA . THR A 1 270 ? 7.867 15.366 -33.027 1.00 98.12 270 THR A CA 1
ATOM 2042 C C . THR A 1 270 ? 8.261 14.123 -33.822 1.00 98.12 270 THR A C 1
ATOM 2044 O O . THR A 1 270 ? 8.490 14.230 -35.023 1.00 98.12 270 THR A O 1
ATOM 2047 N N . TYR A 1 271 ? 8.339 12.953 -33.178 1.00 98.06 271 TYR A N 1
ATOM 2048 C CA . TYR A 1 271 ? 8.940 11.758 -33.778 1.00 98.06 271 TYR A CA 1
ATOM 2049 C C . TYR A 1 271 ? 7.938 10.655 -34.114 1.00 98.06 271 TYR A C 1
ATOM 2051 O O . TYR A 1 271 ? 8.120 9.986 -35.129 1.00 98.06 271 TYR A O 1
ATOM 2059 N N . ARG A 1 272 ? 6.850 10.495 -33.348 1.00 97.50 272 ARG A N 1
ATOM 2060 C CA . ARG A 1 272 ? 5.899 9.367 -33.493 1.00 97.50 272 ARG A CA 1
ATOM 2061 C C . ARG A 1 272 ? 5.267 9.203 -34.879 1.00 97.50 272 ARG A C 1
ATOM 2063 O O . ARG A 1 272 ? 4.800 8.129 -35.219 1.00 97.50 272 ARG A O 1
ATOM 2070 N N . ASN A 1 273 ? 5.231 10.264 -35.689 1.00 97.69 273 ASN A N 1
ATOM 2071 C CA . ASN A 1 273 ? 4.627 10.245 -37.028 1.00 97.69 273 ASN A CA 1
ATOM 2072 C C . ASN A 1 273 ? 5.660 10.292 -38.168 1.00 97.69 273 ASN A C 1
ATOM 2074 O O . ASN A 1 273 ? 5.277 10.351 -39.338 1.00 97.69 273 ASN A O 1
ATOM 2078 N N . ILE A 1 274 ? 6.961 10.294 -37.860 1.00 98.00 274 ILE A N 1
ATOM 2079 C CA . ILE A 1 274 ? 8.010 10.326 -38.883 1.00 98.00 274 ILE A CA 1
ATOM 2080 C C . ILE A 1 274 ? 8.155 8.936 -39.497 1.00 98.00 274 ILE A C 1
ATOM 2082 O O . ILE A 1 274 ? 8.428 7.965 -38.798 1.00 98.00 274 ILE A O 1
ATOM 2086 N N . ASN A 1 275 ? 8.007 8.854 -40.818 1.00 97.69 275 ASN A N 1
ATOM 2087 C CA . ASN A 1 275 ? 8.348 7.666 -41.592 1.00 97.69 275 ASN A CA 1
ATOM 2088 C C . ASN A 1 275 ? 9.848 7.688 -41.912 1.00 97.69 275 ASN A C 1
ATOM 2090 O O . ASN A 1 275 ? 10.325 8.626 -42.554 1.00 97.69 275 ASN A O 1
ATOM 2094 N N . ASP A 1 276 ? 10.575 6.661 -41.479 1.00 96.88 276 ASP A N 1
ATOM 2095 C CA . ASP A 1 276 ? 12.028 6.558 -41.663 1.00 96.88 276 ASP A CA 1
ATOM 2096 C C . ASP A 1 276 ? 12.452 6.082 -43.067 1.00 96.88 276 ASP A C 1
ATOM 2098 O O . ASP A 1 276 ? 13.640 6.010 -43.379 1.00 96.88 276 ASP A O 1
ATOM 2102 N N . GLY A 1 277 ? 11.494 5.738 -43.933 1.00 96.69 277 GLY A N 1
ATOM 2103 C CA . GLY A 1 277 ? 11.754 5.192 -45.268 1.00 96.69 277 GLY A CA 1
ATOM 2104 C C . GLY A 1 277 ? 12.302 3.758 -45.269 1.00 96.69 277 GLY A C 1
ATOM 2105 O O . GLY A 1 277 ? 12.534 3.201 -46.342 1.00 96.69 277 GLY A O 1
ATOM 2106 N N . LEU A 1 278 ? 12.470 3.140 -44.095 1.00 95.19 278 LEU A N 1
ATOM 2107 C CA . LEU A 1 278 ? 12.996 1.786 -43.870 1.00 95.19 278 LEU A CA 1
ATOM 2108 C C . LEU A 1 278 ? 11.972 0.871 -43.170 1.00 95.19 278 LEU A C 1
ATOM 2110 O O . LEU A 1 278 ? 12.293 -0.197 -42.630 1.00 95.19 278 LEU A O 1
ATOM 2114 N N . GLY A 1 279 ? 10.700 1.258 -43.258 1.00 91.06 279 GLY A N 1
ATOM 2115 C CA . GLY A 1 279 ? 9.559 0.454 -42.840 1.00 91.06 279 GLY A CA 1
ATOM 2116 C C . GLY A 1 279 ? 9.156 0.650 -41.383 1.00 91.06 279 GLY A C 1
ATOM 2117 O O . GLY A 1 279 ? 8.469 -0.224 -40.854 1.00 91.06 279 GLY A O 1
ATOM 2118 N N . SER A 1 280 ? 9.555 1.756 -40.751 1.00 96.25 280 SER A N 1
ATOM 2119 C CA . SER A 1 280 ? 9.054 2.163 -39.436 1.00 96.25 280 SER A CA 1
ATOM 2120 C C . SER A 1 280 ? 8.404 3.545 -39.509 1.00 96.25 280 SER A C 1
ATOM 2122 O O . SER A 1 280 ? 8.837 4.430 -40.248 1.00 96.25 280 SER A O 1
ATOM 2124 N N . ILE A 1 281 ? 7.359 3.733 -38.711 1.00 97.56 281 ILE A N 1
ATOM 2125 C CA . ILE A 1 281 ? 6.816 5.046 -38.368 1.00 97.56 281 ILE A CA 1
ATOM 2126 C C . ILE A 1 281 ? 7.104 5.229 -36.878 1.00 97.56 281 ILE A C 1
ATOM 2128 O O . ILE A 1 281 ? 6.836 4.307 -36.107 1.00 97.56 281 ILE A O 1
ATOM 2132 N N . GLY A 1 282 ? 7.709 6.354 -36.499 1.00 97.88 282 GLY A N 1
ATOM 2133 C CA . GLY A 1 282 ? 8.118 6.591 -35.117 1.00 97.88 282 GLY A CA 1
ATOM 2134 C C . GLY A 1 282 ? 9.210 5.631 -34.637 1.00 97.88 282 GLY A C 1
ATOM 2135 O O . GLY A 1 282 ? 10.017 5.129 -35.431 1.00 97.88 282 GLY A O 1
ATOM 2136 N N . SER A 1 283 ? 9.233 5.390 -33.322 1.00 98.31 283 SER A N 1
ATOM 2137 C CA . SER A 1 283 ? 10.117 4.419 -32.664 1.00 98.31 283 SER A CA 1
ATOM 2138 C C . SER A 1 283 ? 9.305 3.215 -32.164 1.00 98.31 283 SER A C 1
ATOM 2140 O O . SER A 1 283 ? 8.787 3.255 -31.045 1.00 98.31 283 SER A O 1
ATOM 2142 N N . PRO A 1 284 ? 9.182 2.117 -32.942 1.00 98.44 284 PRO A N 1
ATOM 2143 C CA . PRO A 1 284 ? 8.327 0.988 -32.578 1.00 98.44 284 PRO A CA 1
ATOM 2144 C C . PRO A 1 284 ? 8.681 0.335 -31.237 1.00 98.44 284 PRO A C 1
ATOM 2146 O O . PRO A 1 284 ? 7.787 -0.152 -30.546 1.00 98.44 284 PRO A O 1
ATOM 2149 N N . ALA A 1 285 ? 9.962 0.310 -30.856 1.00 98.38 285 ALA A N 1
ATOM 2150 C CA . ALA A 1 285 ? 10.401 -0.206 -29.561 1.00 98.38 285 ALA A CA 1
ATOM 2151 C C . ALA A 1 285 ? 9.918 0.673 -28.392 1.00 98.38 285 ALA A C 1
ATOM 2153 O O . ALA A 1 285 ? 9.320 0.157 -27.447 1.00 98.38 285 ALA A O 1
ATOM 2154 N N . ALA A 1 286 ? 10.129 1.992 -28.469 1.00 98.56 286 ALA A N 1
ATOM 2155 C CA . ALA A 1 286 ? 9.712 2.929 -27.426 1.00 98.56 286 ALA A CA 1
ATOM 2156 C C . ALA A 1 286 ? 8.179 3.038 -27.332 1.00 98.56 286 ALA A C 1
ATOM 2158 O O . ALA A 1 286 ? 7.616 3.013 -26.235 1.00 98.56 286 ALA A O 1
ATOM 2159 N N . GLU A 1 287 ? 7.488 3.080 -28.475 1.00 98.50 287 GLU A N 1
ATOM 2160 C CA . GLU A 1 287 ? 6.022 3.090 -28.539 1.00 98.50 287 GLU A CA 1
ATOM 2161 C C . GLU A 1 287 ? 5.414 1.811 -27.965 1.00 98.50 287 GLU A C 1
ATOM 2163 O O . GLU A 1 287 ? 4.430 1.875 -27.226 1.00 98.50 287 GLU A O 1
ATOM 2168 N N . TYR A 1 288 ? 6.022 0.652 -28.240 1.00 98.50 288 TYR A N 1
ATOM 2169 C CA . TYR A 1 288 ? 5.603 -0.608 -27.637 1.00 98.50 288 TYR A CA 1
ATOM 2170 C C . TYR A 1 288 ? 5.696 -0.554 -26.108 1.00 98.50 288 TYR A C 1
ATOM 2172 O O . TYR A 1 288 ? 4.703 -0.845 -25.440 1.00 98.50 288 TYR A O 1
ATOM 2180 N N . CYS A 1 289 ? 6.831 -0.114 -25.551 1.00 98.50 289 CYS A N 1
ATOM 2181 C CA . CYS A 1 289 ? 6.972 0.059 -24.105 1.00 98.50 289 CYS A CA 1
ATOM 2182 C C . CYS A 1 289 ? 5.882 0.987 -23.545 1.00 98.50 289 CYS A C 1
ATOM 2184 O O . CYS A 1 289 ? 5.168 0.605 -22.611 1.00 98.50 289 CYS A O 1
ATOM 2186 N N . ARG A 1 290 ? 5.686 2.172 -24.142 1.00 98.19 290 ARG A N 1
ATOM 2187 C CA . ARG A 1 290 ? 4.683 3.146 -23.675 1.00 98.19 290 ARG A CA 1
ATOM 2188 C C . ARG A 1 290 ? 3.259 2.623 -23.760 1.00 98.19 290 ARG A C 1
ATOM 2190 O O . ARG A 1 290 ? 2.487 2.869 -22.837 1.00 98.19 290 ARG A O 1
ATOM 2197 N N . SER A 1 291 ? 2.922 1.847 -24.790 1.00 98.06 291 SER A N 1
ATOM 2198 C CA . SER A 1 291 ? 1.595 1.227 -24.924 1.00 98.06 291 SER A CA 1
ATOM 2199 C C . SER A 1 291 ? 1.249 0.277 -23.769 1.00 98.06 291 SER A C 1
ATOM 2201 O O . SER A 1 291 ? 0.076 0.044 -23.489 1.00 98.06 291 SER A O 1
ATOM 2203 N N . LEU A 1 292 ? 2.268 -0.234 -23.070 1.00 97.81 292 LEU A N 1
ATOM 2204 C CA . LEU A 1 292 ? 2.134 -1.101 -21.904 1.00 97.81 292 LEU A CA 1
ATOM 2205 C C . LEU A 1 292 ? 2.267 -0.347 -20.566 1.00 97.81 292 LEU A C 1
ATOM 2207 O O . LEU A 1 292 ? 2.123 -0.974 -19.518 1.00 97.81 292 LEU A O 1
ATOM 2211 N N . GLY A 1 293 ? 2.566 0.958 -20.583 1.00 97.50 293 GLY A N 1
ATOM 2212 C CA . GLY A 1 293 ? 2.886 1.748 -19.387 1.00 97.50 293 GLY A CA 1
ATOM 2213 C C . GLY A 1 293 ? 4.344 1.639 -18.909 1.00 97.50 293 GLY A C 1
ATOM 2214 O O . GLY A 1 293 ? 4.617 1.914 -17.746 1.00 97.50 293 GLY A O 1
ATOM 2215 N N . TYR A 1 294 ? 5.276 1.243 -19.785 1.00 98.50 294 TYR A N 1
ATOM 2216 C CA . TYR A 1 294 ? 6.706 1.021 -19.492 1.00 98.50 294 TYR A CA 1
ATOM 2217 C C . TYR A 1 294 ? 7.609 1.835 -20.412 1.00 98.50 294 TYR A C 1
ATOM 2219 O O . TYR A 1 294 ? 7.151 2.399 -21.399 1.00 98.50 294 TYR A O 1
ATOM 2227 N N . ASP A 1 295 ? 8.870 1.965 -20.055 1.00 98.62 295 ASP A N 1
ATOM 2228 C CA . ASP A 1 295 ? 9.920 2.701 -20.739 1.00 98.62 295 ASP A CA 1
ATOM 2229 C C . ASP A 1 295 ? 10.883 1.736 -21.425 1.00 98.62 295 ASP A C 1
ATOM 2231 O O . ASP A 1 295 ? 11.025 0.575 -21.030 1.00 98.62 295 ASP A O 1
ATOM 2235 N N . LEU A 1 296 ? 11.546 2.212 -22.473 1.00 98.56 296 LEU A N 1
ATOM 2236 C CA . LEU A 1 296 ? 12.685 1.526 -23.064 1.00 98.56 296 LEU A CA 1
ATOM 2237 C C . LEU A 1 296 ? 13.944 1.894 -22.251 1.00 98.56 296 LEU A C 1
ATOM 2239 O O . LEU A 1 296 ? 14.275 3.083 -22.170 1.00 98.56 296 LEU A O 1
ATOM 2243 N N . PRO A 1 297 ? 14.654 0.923 -21.645 1.00 98.56 297 PRO A N 1
ATOM 2244 C CA . PRO A 1 297 ? 15.768 1.218 -20.752 1.00 98.56 297 PRO A CA 1
ATOM 2245 C C . PRO A 1 297 ? 16.914 1.916 -21.490 1.00 98.56 297 PRO A C 1
ATOM 2247 O O . PRO A 1 297 ? 17.226 1.568 -22.632 1.00 98.56 297 PRO A O 1
ATOM 2250 N N . ASN A 1 298 ? 17.577 2.878 -20.851 1.00 98.50 298 ASN A N 1
ATOM 2251 C CA . ASN A 1 298 ? 18.840 3.423 -21.359 1.00 98.50 298 ASN A CA 1
ATOM 2252 C C . ASN A 1 298 ? 19.967 2.373 -21.234 1.00 98.50 298 ASN A C 1
ATOM 2254 O O . ASN A 1 298 ? 19.748 1.246 -20.776 1.00 98.50 298 ASN A O 1
ATOM 2258 N N . LYS A 1 299 ? 21.179 2.681 -21.701 1.00 97.75 299 LYS A N 1
ATOM 2259 C CA . LYS A 1 299 ? 22.238 1.664 -21.794 1.00 97.75 299 LYS A CA 1
ATOM 2260 C C . LYS A 1 299 ? 22.763 1.227 -20.420 1.00 97.75 299 LYS A C 1
ATOM 2262 O O . LYS A 1 299 ? 23.132 0.064 -20.255 1.00 97.75 299 LYS A O 1
ATOM 2267 N N . GLU A 1 300 ? 22.766 2.117 -19.431 1.00 97.56 300 GLU A N 1
ATOM 2268 C CA . GLU A 1 300 ? 23.126 1.829 -18.039 1.00 97.56 300 GLU A CA 1
ATOM 2269 C C . GLU A 1 300 ? 22.081 0.940 -17.357 1.00 97.56 300 GLU A C 1
ATOM 2271 O O . GLU A 1 300 ? 22.438 -0.053 -16.725 1.00 97.56 300 GLU A O 1
ATOM 2276 N N . GLU A 1 301 ? 20.796 1.248 -17.523 1.00 98.06 301 GLU A N 1
ATOM 2277 C CA . GLU A 1 301 ? 19.674 0.434 -17.046 1.00 98.06 301 GLU A CA 1
ATOM 2278 C C . GLU A 1 301 ? 19.708 -0.951 -17.697 1.00 98.06 301 GLU A C 1
ATOM 2280 O O . GLU A 1 301 ? 19.532 -1.958 -17.018 1.00 98.06 301 GLU A O 1
ATOM 2285 N N . LEU A 1 302 ? 20.020 -1.033 -18.992 1.00 97.31 302 LEU A N 1
ATOM 2286 C CA . LEU A 1 302 ? 20.154 -2.307 -19.695 1.00 97.31 302 LEU A CA 1
ATOM 2287 C C . LEU A 1 302 ? 21.342 -3.140 -19.189 1.00 97.31 302 LEU A C 1
ATOM 2289 O O . LEU A 1 302 ? 21.235 -4.362 -19.061 1.00 97.31 302 LEU A O 1
ATOM 2293 N N . TYR A 1 303 ? 22.461 -2.492 -18.854 1.00 96.31 303 TYR A N 1
ATOM 2294 C CA . TYR A 1 303 ? 23.581 -3.149 -18.180 1.00 96.31 303 TYR A CA 1
ATOM 2295 C C . TYR A 1 303 ? 23.183 -3.655 -16.788 1.00 96.31 303 TYR A C 1
ATOM 2297 O O . TYR A 1 303 ? 23.540 -4.777 -16.426 1.00 96.31 303 TYR A O 1
ATOM 2305 N N . PHE A 1 304 ? 22.400 -2.877 -16.040 1.00 96.19 304 PHE A N 1
ATOM 2306 C CA . PHE A 1 304 ? 21.876 -3.280 -14.736 1.00 96.19 304 PHE A CA 1
ATOM 2307 C C . PHE A 1 304 ? 20.944 -4.499 -14.844 1.00 96.19 304 PHE A C 1
ATOM 2309 O O . PHE A 1 304 ? 21.141 -5.476 -14.126 1.00 96.19 304 PHE A O 1
ATOM 2316 N N . ILE A 1 305 ? 20.027 -4.520 -15.821 1.00 96.44 305 ILE A N 1
ATOM 2317 C CA . ILE A 1 305 ? 19.188 -5.695 -16.132 1.00 96.44 305 ILE A CA 1
ATOM 2318 C C . ILE A 1 305 ? 20.059 -6.932 -16.389 1.00 96.44 305 ILE A C 1
ATOM 2320 O O . ILE A 1 305 ? 19.797 -8.004 -15.847 1.00 96.44 305 ILE A O 1
ATOM 2324 N N . TRP A 1 306 ? 21.123 -6.799 -17.187 1.00 95.00 306 TRP A N 1
ATOM 2325 C CA . TRP A 1 306 ? 22.026 -7.918 -17.469 1.00 95.00 306 TRP A CA 1
ATOM 2326 C C . TRP A 1 306 ? 22.736 -8.445 -16.209 1.00 95.00 306 TRP A C 1
ATOM 2328 O O . TRP A 1 306 ? 22.936 -9.658 -16.065 1.00 95.00 306 TRP A O 1
ATOM 2338 N N . GLN A 1 307 ? 23.125 -7.554 -15.289 1.00 94.88 307 GLN A N 1
ATOM 2339 C CA . GLN A 1 307 ? 23.725 -7.947 -14.009 1.00 94.88 307 GLN A CA 1
ATOM 2340 C C . GLN A 1 307 ? 22.740 -8.737 -13.141 1.00 94.88 307 GLN A C 1
ATOM 2342 O O . GLN A 1 307 ? 23.162 -9.659 -12.447 1.00 94.88 307 GLN A O 1
ATOM 2347 N N . SER A 1 308 ? 21.448 -8.425 -13.240 1.00 93.94 308 SER A N 1
ATOM 2348 C CA . SER A 1 308 ? 20.356 -9.086 -12.521 1.00 93.94 308 SER A CA 1
ATOM 2349 C C . SER A 1 308 ? 19.805 -10.342 -13.205 1.00 93.94 308 SER A C 1
ATOM 2351 O O . SER A 1 308 ? 18.866 -10.940 -12.686 1.00 93.94 308 SER A O 1
ATOM 2353 N N . ARG A 1 309 ? 20.353 -10.776 -14.352 1.00 91.94 309 ARG A N 1
ATOM 2354 C CA . ARG A 1 309 ? 19.740 -11.835 -15.184 1.00 91.94 309 ARG A CA 1
ATOM 2355 C C . ARG A 1 309 ? 19.471 -13.153 -14.452 1.00 91.94 309 ARG A C 1
ATOM 2357 O O . ARG A 1 309 ? 18.433 -13.746 -14.680 1.00 91.94 309 ARG A O 1
ATOM 2364 N N . GLU A 1 310 ? 20.359 -13.587 -13.554 1.00 90.25 310 GLU A N 1
ATOM 2365 C CA . GLU A 1 310 ? 20.174 -14.844 -12.806 1.00 90.25 310 GLU A CA 1
ATOM 2366 C C . GLU A 1 310 ? 18.972 -14.762 -11.860 1.00 90.25 310 GLU A C 1
ATOM 2368 O O . GLU A 1 310 ? 18.200 -15.709 -11.742 1.00 90.25 310 GLU A O 1
ATOM 2373 N N . VAL A 1 311 ? 18.791 -13.601 -11.225 1.00 90.31 311 VAL A N 1
ATOM 2374 C CA . VAL A 1 311 ? 17.638 -13.329 -10.366 1.00 90.31 311 VAL A CA 1
ATOM 2375 C C . VAL A 1 311 ? 16.376 -13.246 -11.217 1.00 90.31 311 VAL A C 1
ATOM 2377 O O . VAL A 1 311 ? 15.398 -13.911 -10.896 1.00 90.31 311 VAL A O 1
ATOM 2380 N N . ILE A 1 312 ? 16.424 -12.499 -12.324 1.00 93.00 312 ILE A N 1
ATOM 2381 C CA . ILE A 1 312 ? 15.314 -12.363 -13.276 1.00 93.00 312 ILE A CA 1
ATOM 2382 C C . ILE A 1 312 ? 14.859 -13.738 -13.773 1.00 93.00 312 ILE A C 1
ATOM 2384 O O . ILE A 1 312 ? 13.683 -14.048 -13.653 1.00 93.00 312 ILE A O 1
ATOM 2388 N N . ASP A 1 313 ? 15.772 -14.587 -14.245 1.00 90.56 313 ASP A N 1
ATOM 2389 C CA . ASP A 1 313 ? 15.451 -15.927 -14.753 1.00 90.56 313 ASP A CA 1
ATOM 2390 C C . ASP A 1 313 ? 14.891 -16.853 -13.665 1.00 90.56 313 ASP A C 1
ATOM 2392 O O . ASP A 1 313 ? 14.106 -17.748 -13.963 1.00 90.56 313 ASP A O 1
ATOM 2396 N N . SER A 1 314 ? 15.269 -16.648 -12.398 1.00 89.56 314 SER A N 1
ATOM 2397 C CA . SER A 1 314 ? 14.736 -17.446 -11.287 1.00 89.56 314 SER A CA 1
ATOM 2398 C C . SER A 1 314 ? 13.285 -17.109 -10.926 1.00 89.56 314 SER A C 1
ATOM 2400 O O . SER A 1 314 ? 12.618 -17.924 -10.287 1.00 89.56 314 SER A O 1
ATOM 2402 N N . VAL A 1 315 ? 12.800 -15.926 -11.326 1.00 89.44 315 VAL A N 1
ATOM 2403 C CA . VAL A 1 315 ? 11.461 -15.419 -10.976 1.00 89.44 315 VAL A CA 1
ATOM 2404 C C . VAL A 1 315 ? 10.561 -15.158 -12.183 1.00 89.44 315 VAL A C 1
ATOM 2406 O O . VAL A 1 315 ? 9.341 -15.098 -12.029 1.00 89.44 315 VAL A O 1
ATOM 2409 N N . ASP A 1 316 ? 11.129 -15.024 -13.383 1.00 86.12 316 ASP A N 1
ATOM 2410 C CA . ASP A 1 316 ? 10.385 -15.069 -14.634 1.00 86.12 316 ASP A CA 1
ATOM 2411 C C . ASP A 1 316 ? 9.699 -16.435 -14.731 1.00 86.12 316 ASP A C 1
ATOM 2413 O O . ASP A 1 316 ? 10.345 -17.474 -14.832 1.00 86.12 316 ASP A O 1
ATOM 2417 N N . GLY A 1 317 ? 8.369 -16.428 -14.648 1.00 74.56 317 GLY A N 1
ATOM 2418 C CA . GLY A 1 317 ? 7.542 -17.621 -14.813 1.00 74.56 317 GLY A CA 1
ATOM 2419 C C . GLY A 1 317 ? 7.440 -18.065 -16.278 1.00 74.56 317 GLY A C 1
ATOM 2420 O O . GLY A 1 317 ? 8.432 -18.228 -16.979 1.00 74.56 317 GLY A O 1
ATOM 2421 N N . GLU A 1 318 ? 6.214 -18.276 -16.766 1.00 64.38 318 GLU A N 1
ATOM 2422 C CA . GLU A 1 318 ? 5.974 -18.709 -18.149 1.00 64.38 318 GLU A CA 1
ATOM 2423 C C . GLU A 1 318 ? 6.361 -17.631 -19.183 1.00 64.38 318 GLU A C 1
ATOM 2425 O O . GLU A 1 318 ? 5.951 -16.470 -19.092 1.00 64.38 318 GLU A O 1
ATOM 2430 N N . GLY A 1 319 ? 7.119 -18.028 -20.208 1.00 65.94 319 GLY A N 1
ATOM 2431 C CA . GLY A 1 319 ? 7.560 -17.164 -21.304 1.00 65.94 319 GLY A CA 1
ATOM 2432 C C . GLY A 1 319 ? 8.975 -17.508 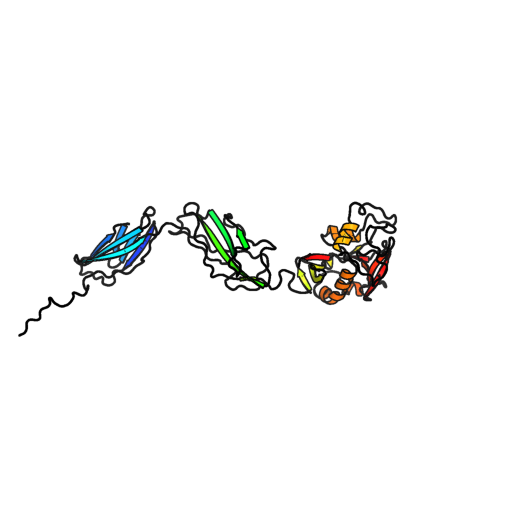-21.757 1.00 65.94 319 GLY A C 1
ATOM 2433 O O . GLY A 1 319 ? 9.551 -18.489 -21.304 1.00 65.94 319 GLY A O 1
ATOM 2434 N N . ASN A 1 320 ? 9.533 -16.697 -22.658 1.00 71.81 320 ASN A N 1
ATOM 2435 C CA . ASN A 1 320 ? 10.958 -16.772 -22.963 1.00 71.81 320 ASN A CA 1
ATOM 2436 C C . ASN A 1 320 ? 11.715 -15.965 -21.897 1.00 71.81 320 ASN A C 1
ATOM 2438 O O . ASN A 1 320 ? 11.679 -14.729 -21.919 1.00 71.81 320 ASN A O 1
ATOM 2442 N N . THR A 1 321 ? 12.354 -16.666 -20.967 1.00 82.00 321 THR A N 1
ATOM 2443 C CA . THR A 1 321 ? 13.261 -16.088 -19.965 1.00 82.00 321 THR A CA 1
ATOM 2444 C C . THR A 1 321 ? 14.459 -15.410 -20.646 1.00 82.00 321 THR A C 1
ATOM 2446 O O . THR A 1 321 ? 14.696 -15.598 -21.847 1.00 82.00 321 THR A O 1
ATOM 2449 N N . LEU A 1 322 ? 15.246 -14.616 -19.911 1.00 83.75 322 LEU A N 1
ATOM 2450 C CA . LEU A 1 322 ? 16.495 -14.093 -20.476 1.00 83.75 322 LEU A CA 1
ATOM 2451 C C . LEU A 1 322 ? 17.436 -15.253 -20.835 1.00 83.75 322 LEU A C 1
ATOM 2453 O O . LEU A 1 322 ? 18.083 -15.197 -21.881 1.00 83.75 322 LEU A O 1
ATOM 2457 N N . GLY A 1 323 ? 17.447 -16.321 -20.032 1.00 75.44 323 GLY A N 1
ATOM 2458 C CA . GLY A 1 323 ? 18.168 -17.569 -20.292 1.00 75.44 323 GLY A CA 1
ATOM 2459 C C . GLY A 1 323 ? 17.700 -18.334 -21.540 1.00 75.44 323 GLY A C 1
ATOM 2460 O O . GLY A 1 323 ? 18.523 -18.911 -22.260 1.00 75.44 323 GLY A O 1
ATOM 2461 N N . ASP A 1 324 ? 16.407 -18.295 -21.870 1.00 75.19 324 ASP A N 1
ATOM 2462 C CA . ASP A 1 324 ? 15.885 -18.894 -23.106 1.00 75.19 324 ASP A CA 1
ATOM 2463 C C . ASP A 1 324 ? 16.403 -18.165 -24.340 1.00 75.19 324 ASP A C 1
ATOM 2465 O O . ASP A 1 324 ? 16.739 -18.803 -25.341 1.00 75.19 324 ASP A O 1
ATOM 2469 N N . TYR A 1 325 ? 16.540 -16.839 -24.272 1.00 72.12 325 TYR A N 1
ATOM 2470 C CA . TYR A 1 325 ? 17.113 -16.078 -25.378 1.00 72.12 325 TYR A CA 1
ATOM 2471 C C . TYR A 1 325 ? 18.538 -16.538 -25.698 1.00 72.12 325 TYR A C 1
ATOM 2473 O O . TYR A 1 325 ? 18.885 -16.662 -26.873 1.00 72.12 325 TYR A O 1
ATOM 2481 N N . ILE A 1 326 ? 19.327 -16.869 -24.670 1.00 67.88 326 ILE A N 1
ATOM 2482 C CA . ILE A 1 326 ? 20.681 -17.424 -24.816 1.00 67.88 326 ILE A CA 1
ATOM 2483 C C . ILE A 1 326 ? 20.644 -18.787 -25.529 1.00 67.88 326 ILE A C 1
ATOM 2485 O O . ILE A 1 326 ? 21.527 -19.101 -26.330 1.00 67.88 326 ILE A O 1
ATOM 2489 N N . SER A 1 327 ? 19.607 -19.584 -25.262 1.00 62.84 327 SER A N 1
ATOM 2490 C CA . SER A 1 327 ? 19.497 -20.982 -25.693 1.00 62.84 327 SER A CA 1
ATOM 2491 C C . SER A 1 327 ? 18.885 -21.163 -27.089 1.00 62.84 327 SER A C 1
ATOM 2493 O O . SER A 1 327 ? 19.295 -22.069 -27.817 1.00 62.84 327 SER A O 1
ATOM 2495 N N . TYR A 1 328 ? 17.969 -20.289 -27.525 1.00 59.75 328 TYR A N 1
ATOM 2496 C CA . TYR A 1 328 ? 17.333 -20.331 -28.858 1.00 59.75 328 TYR A CA 1
ATOM 2497 C C . TYR A 1 328 ? 18.232 -19.826 -29.998 1.00 59.75 328 TYR A C 1
ATOM 2499 O O . TYR A 1 328 ? 17.749 -19.284 -30.992 1.00 59.75 328 TYR A O 1
ATOM 2507 N N . GLY A 1 329 ? 19.545 -20.027 -29.880 1.00 49.56 329 GLY A N 1
ATOM 2508 C CA . GLY A 1 329 ? 20.553 -19.618 -30.848 1.00 49.56 329 GLY A CA 1
ATOM 2509 C C . GLY A 1 329 ? 20.253 -20.073 -32.278 1.00 49.56 329 GLY A C 1
ATOM 2510 O O . GLY A 1 329 ? 20.780 -21.076 -32.753 1.00 49.56 329 GLY A O 1
ATOM 2511 N N . LEU A 1 330 ? 19.535 -19.236 -33.028 1.00 47.06 330 LEU A N 1
ATOM 2512 C CA . LEU A 1 330 ? 19.586 -19.147 -34.487 1.00 47.06 330 LEU A CA 1
ATOM 2513 C C . LEU A 1 330 ? 20.910 -18.483 -34.920 1.00 47.06 330 LEU A C 1
ATOM 2515 O O . LEU A 1 330 ? 20.925 -17.572 -35.741 1.00 47.06 330 LEU A O 1
ATOM 2519 N N . GLY A 1 331 ? 22.032 -18.881 -34.307 1.00 53.72 331 GLY A N 1
ATOM 2520 C CA . GLY A 1 331 ? 23.386 -18.416 -34.630 1.00 53.72 331 GLY A CA 1
ATOM 2521 C C . GLY A 1 331 ? 23.674 -16.915 -34.454 1.00 53.72 331 GLY A C 1
ATOM 2522 O O . GLY A 1 331 ? 24.756 -16.480 -34.840 1.00 53.72 331 GLY A O 1
ATOM 2523 N N . GLY A 1 332 ? 22.752 -16.120 -33.897 1.00 61.09 332 GLY A N 1
ATOM 2524 C CA . GLY A 1 332 ? 22.888 -14.669 -33.724 1.00 61.09 332 GLY A CA 1
ATOM 2525 C C . GLY A 1 332 ? 23.000 -14.231 -32.260 1.00 61.09 332 GLY A C 1
ATOM 2526 O O . GLY A 1 332 ? 22.447 -14.868 -31.369 1.00 61.09 332 GLY A O 1
ATOM 2527 N N . ALA A 1 333 ? 23.717 -13.130 -32.017 1.00 69.12 333 ALA A N 1
ATOM 2528 C CA . ALA A 1 333 ? 23.779 -12.450 -30.721 1.00 69.12 333 ALA A CA 1
ATOM 2529 C C . ALA A 1 333 ? 22.377 -12.039 -30.229 1.00 69.12 333 ALA A C 1
ATOM 2531 O O . ALA A 1 333 ? 21.594 -11.484 -31.005 1.00 69.12 333 ALA A O 1
ATOM 2532 N N . VAL A 1 334 ? 22.080 -12.255 -28.942 1.00 87.19 334 VAL A N 1
ATOM 2533 C CA . VAL A 1 334 ? 20.822 -11.822 -28.308 1.00 87.19 334 VAL A CA 1
ATOM 2534 C C . VAL A 1 334 ? 20.945 -10.349 -27.970 1.00 87.19 334 VAL A C 1
ATOM 2536 O O . VAL A 1 334 ? 21.379 -9.970 -26.883 1.00 87.19 334 VAL A O 1
ATOM 2539 N N . LYS A 1 335 ? 20.603 -9.506 -28.938 1.00 93.81 335 LYS A N 1
ATOM 2540 C CA . LYS A 1 335 ? 20.645 -8.059 -28.765 1.00 93.81 335 LYS A CA 1
ATOM 2541 C C . LYS A 1 335 ? 19.356 -7.577 -28.121 1.00 93.81 335 LYS A C 1
ATOM 2543 O O . LYS A 1 335 ? 18.269 -7.902 -28.597 1.00 93.81 335 LYS A O 1
ATOM 2548 N N . CYS A 1 336 ? 19.496 -6.763 -27.086 1.00 96.31 336 CYS A N 1
ATOM 2549 C CA . CYS A 1 336 ? 18.402 -6.029 -26.467 1.00 96.31 336 CYS A CA 1
ATOM 2550 C C . CYS A 1 336 ? 18.576 -4.537 -26.746 1.00 96.31 336 CYS A C 1
ATOM 2552 O O . CYS A 1 336 ? 19.690 -4.021 -26.631 1.00 96.31 336 CYS A O 1
ATOM 2554 N N . TRP A 1 337 ? 17.495 -3.858 -27.119 1.00 98.31 337 TRP A N 1
ATOM 2555 C CA . TRP A 1 337 ? 17.507 -2.428 -27.406 1.00 98.31 337 TRP A CA 1
ATOM 2556 C C . TRP A 1 337 ? 17.716 -1.590 -26.152 1.00 98.31 337 TRP A C 1
ATOM 2558 O O . TRP A 1 337 ? 17.109 -1.844 -25.112 1.00 98.31 337 TRP A O 1
ATOM 2568 N N . SER A 1 338 ? 18.528 -0.548 -26.306 1.00 98.50 338 SER A N 1
ATOM 2569 C CA . SER A 1 338 ? 18.553 0.600 -25.416 1.00 98.50 338 SER A CA 1
ATOM 2570 C C . SER A 1 338 ? 17.789 1.776 -26.034 1.00 98.50 338 SER A C 1
ATOM 2572 O O . SER A 1 338 ? 17.687 1.890 -27.254 1.00 98.50 338 SER A O 1
ATOM 2574 N N . SER A 1 339 ? 17.277 2.686 -25.209 1.00 98.62 339 SER A N 1
ATOM 2575 C CA . SER A 1 339 ? 16.795 3.998 -25.654 1.00 98.62 339 SER A CA 1
ATOM 2576 C C . SER A 1 339 ? 17.922 4.998 -25.936 1.00 98.62 339 SER A C 1
ATOM 2578 O O . SER A 1 339 ? 17.665 6.036 -26.538 1.00 98.62 339 SER A O 1
ATOM 2580 N N . SER A 1 340 ? 19.165 4.679 -25.560 1.00 98.56 340 SER A N 1
ATOM 2581 C CA . SER A 1 340 ? 20.345 5.497 -25.833 1.00 98.56 340 SER A CA 1
ATOM 2582 C C . SER A 1 340 ? 20.707 5.486 -27.324 1.00 98.56 340 SER A C 1
ATOM 2584 O O . SER A 1 340 ? 20.941 4.433 -27.932 1.00 98.56 340 SER A O 1
ATOM 2586 N N . GLU A 1 341 ? 20.797 6.665 -27.931 1.00 97.94 341 GLU A N 1
ATOM 2587 C CA . GLU A 1 341 ? 21.222 6.830 -29.322 1.00 97.94 341 GLU A CA 1
ATOM 2588 C C . GLU A 1 341 ? 22.752 6.891 -29.430 1.00 97.94 341 GLU A C 1
ATOM 2590 O O . GLU A 1 341 ? 23.427 7.450 -28.568 1.00 97.94 341 GLU A O 1
ATOM 2595 N N . CYS A 1 342 ? 23.314 6.285 -30.479 1.00 98.06 342 CYS A N 1
ATOM 2596 C CA . CYS A 1 342 ? 24.725 6.475 -30.817 1.00 98.06 342 CYS A CA 1
ATOM 2597 C C . CYS A 1 342 ? 24.892 7.522 -31.921 1.00 98.06 342 CYS A C 1
ATOM 2599 O O . CYS A 1 342 ? 25.745 8.393 -31.795 1.00 98.06 342 CYS A O 1
ATOM 2601 N N . HIS A 1 343 ? 24.090 7.398 -32.985 1.00 97.12 343 HIS A N 1
ATOM 2602 C CA . HIS A 1 343 ? 23.874 8.410 -34.020 1.00 97.12 343 HIS A CA 1
ATOM 2603 C C . HIS A 1 343 ? 22.632 8.052 -34.853 1.00 97.12 343 HIS A C 1
ATOM 2605 O O . HIS A 1 343 ? 22.080 6.954 -34.729 1.00 97.12 343 HIS A O 1
ATOM 2611 N N . ARG A 1 344 ? 22.250 8.904 -35.814 1.00 97.62 344 ARG A N 1
ATOM 2612 C CA . ARG A 1 344 ? 21.033 8.749 -36.645 1.00 97.62 344 ARG A CA 1
ATOM 2613 C C . ARG A 1 344 ? 20.718 7.362 -37.230 1.00 97.62 344 ARG A C 1
ATOM 2615 O O . ARG A 1 344 ? 19.557 7.093 -37.513 1.00 97.62 344 ARG A O 1
ATOM 2622 N N . ALA A 1 345 ? 21.700 6.484 -37.455 1.00 97.69 345 ALA A N 1
ATOM 2623 C CA . ALA A 1 345 ? 21.491 5.181 -38.106 1.00 97.69 345 ALA A CA 1
ATOM 2624 C C . ALA A 1 345 ? 21.586 3.976 -37.155 1.00 97.69 345 ALA A C 1
ATOM 2626 O O . ALA A 1 345 ? 21.126 2.889 -37.502 1.00 97.69 345 ALA A O 1
ATOM 2627 N N . VAL A 1 346 ? 22.167 4.136 -35.962 1.00 98.19 346 VAL A N 1
ATOM 2628 C CA . VAL A 1 346 ? 22.383 3.023 -35.026 1.00 98.19 346 VAL A CA 1
ATOM 2629 C C . VAL A 1 346 ? 22.060 3.446 -33.596 1.00 98.19 346 VAL A C 1
ATOM 2631 O O . VAL A 1 346 ? 22.292 4.584 -33.192 1.00 98.19 346 VAL A O 1
ATOM 2634 N N . SER A 1 347 ? 21.541 2.511 -32.812 1.00 98.44 347 SER A N 1
ATOM 2635 C CA . SER A 1 347 ? 21.311 2.698 -31.378 1.00 98.44 347 SER A CA 1
ATOM 2636 C C . SER A 1 347 ? 22.123 1.680 -30.582 1.00 98.44 347 SER A C 1
ATOM 2638 O O . SER A 1 347 ? 22.590 0.669 -31.124 1.00 98.44 347 SER A O 1
ATOM 2640 N N . TRP A 1 348 ? 22.345 1.978 -29.304 1.00 98.50 348 TRP A N 1
ATOM 2641 C CA . TRP A 1 348 ? 23.019 1.075 -28.389 1.00 98.50 348 TRP A CA 1
ATOM 2642 C C . TRP A 1 348 ? 22.168 -0.170 -28.114 1.00 98.50 348 TRP A C 1
ATOM 2644 O O . TRP A 1 348 ? 20.944 -0.132 -28.001 1.00 98.50 348 TRP A O 1
ATOM 2654 N N . THR A 1 349 ? 22.849 -1.301 -28.001 1.00 98.00 349 THR A N 1
ATOM 2655 C CA . THR A 1 349 ? 22.285 -2.603 -27.655 1.00 98.00 349 THR A CA 1
ATOM 2656 C C . THR A 1 349 ? 23.208 -3.319 -26.689 1.00 98.00 349 THR A C 1
ATOM 2658 O O . THR A 1 349 ? 24.430 -3.182 -26.774 1.00 98.00 349 THR A O 1
ATOM 2661 N N . MET A 1 350 ? 22.634 -4.133 -25.813 1.00 96.62 350 MET A N 1
ATOM 2662 C CA . MET A 1 350 ? 23.391 -5.098 -25.021 1.00 96.62 350 MET A CA 1
ATOM 2663 C C . MET A 1 350 ? 23.233 -6.480 -25.638 1.00 96.62 350 MET A C 1
ATOM 2665 O O . MET A 1 350 ? 22.106 -6.929 -25.846 1.00 96.62 350 MET A O 1
ATOM 2669 N N . ASP A 1 351 ? 24.344 -7.166 -25.886 1.00 94.19 351 ASP A N 1
ATOM 2670 C CA . ASP A 1 351 ? 24.337 -8.601 -26.145 1.00 94.19 351 ASP A CA 1
ATOM 2671 C C . ASP A 1 351 ? 24.325 -9.362 -24.815 1.00 94.19 351 ASP A C 1
ATOM 2673 O O . ASP A 1 351 ? 25.316 -9.374 -24.075 1.00 94.19 351 ASP A O 1
ATOM 2677 N N . PHE A 1 352 ? 23.195 -10.001 -24.515 1.00 91.75 352 PHE A N 1
ATOM 2678 C CA . PHE A 1 352 ? 22.999 -10.699 -23.246 1.00 91.75 352 PHE A CA 1
ATOM 2679 C C . PHE A 1 352 ? 23.842 -11.976 -23.121 1.00 91.75 352 PHE A C 1
ATOM 2681 O O . PHE A 1 352 ? 24.160 -12.373 -21.997 1.00 91.75 352 PHE A O 1
ATOM 2688 N N . ASN A 1 353 ? 24.301 -12.552 -24.239 1.00 88.81 353 ASN A N 1
ATOM 2689 C CA . ASN A 1 353 ? 25.179 -13.725 -24.240 1.00 88.81 353 ASN A CA 1
ATOM 2690 C C . ASN A 1 353 ? 26.613 -13.348 -23.868 1.00 88.81 353 ASN A C 1
ATOM 2692 O O . ASN A 1 353 ? 27.287 -14.069 -23.135 1.00 88.81 353 ASN A O 1
ATOM 2696 N N . THR A 1 354 ? 27.097 -12.226 -24.404 1.00 91.00 354 THR A N 1
ATOM 2697 C CA . THR A 1 354 ? 28.517 -11.853 -24.320 1.00 91.00 354 THR A CA 1
ATOM 2698 C C . THR A 1 354 ? 28.807 -10.741 -23.320 1.00 91.00 354 THR A C 1
ATOM 2700 O O . THR A 1 354 ? 29.978 -10.432 -23.108 1.00 91.00 354 THR A O 1
ATOM 2703 N N . LYS A 1 355 ? 27.780 -10.139 -22.698 1.00 92.94 355 LYS A N 1
ATOM 2704 C CA . LYS A 1 355 ? 27.911 -8.933 -21.856 1.00 92.94 355 LYS A CA 1
ATOM 2705 C C . LYS A 1 355 ? 28.512 -7.748 -22.624 1.00 92.94 355 LYS A C 1
ATOM 2707 O O . LYS A 1 355 ? 29.211 -6.907 -22.056 1.00 92.94 355 LYS A O 1
ATOM 2712 N N . THR A 1 356 ? 28.307 -7.687 -23.935 1.00 95.12 356 THR A N 1
ATOM 2713 C CA . THR A 1 356 ? 28.936 -6.647 -24.751 1.00 95.12 356 THR A CA 1
ATOM 2714 C C . THR A 1 356 ? 27.932 -5.555 -25.060 1.00 95.12 356 THR A C 1
ATOM 2716 O O . THR A 1 356 ? 26.917 -5.800 -25.708 1.00 95.12 356 THR A O 1
ATOM 2719 N N . MET A 1 357 ? 28.250 -4.333 -24.632 1.00 97.44 357 MET A N 1
ATOM 2720 C CA . MET A 1 357 ? 27.565 -3.139 -25.110 1.00 97.44 357 MET A CA 1
ATOM 2721 C C . MET A 1 357 ? 28.085 -2.807 -26.512 1.00 97.44 357 MET A C 1
ATOM 2723 O O . MET A 1 357 ? 29.290 -2.641 -26.708 1.00 97.44 357 MET A O 1
ATOM 2727 N N . GLY A 1 358 ? 27.191 -2.724 -27.488 1.00 97.00 358 GLY A N 1
ATOM 2728 C CA . GLY A 1 358 ? 27.534 -2.447 -28.879 1.00 97.00 358 GLY A CA 1
ATOM 2729 C C . GLY A 1 358 ? 26.446 -1.652 -29.581 1.00 97.00 358 GLY A C 1
ATOM 2730 O O . GLY A 1 358 ? 25.405 -1.359 -29.005 1.00 97.00 358 GLY A O 1
ATOM 2731 N N . VAL A 1 359 ? 26.670 -1.317 -30.845 1.00 97.69 359 VAL A N 1
ATOM 2732 C CA . VAL A 1 359 ? 25.677 -0.619 -31.667 1.00 97.69 359 VAL A CA 1
ATOM 2733 C C . VAL A 1 359 ? 24.994 -1.581 -32.633 1.00 97.69 359 VAL A C 1
ATOM 2735 O O . VAL A 1 359 ? 25.586 -2.577 -33.072 1.00 97.69 359 VAL A O 1
ATOM 2738 N N . TYR A 1 360 ? 23.741 -1.298 -32.972 1.00 97.56 360 TYR A N 1
ATOM 2739 C CA . TYR A 1 360 ? 22.978 -2.079 -33.938 1.00 97.56 360 TYR A CA 1
ATOM 2740 C C . TYR A 1 360 ? 22.139 -1.160 -34.840 1.00 97.56 360 TYR A C 1
ATOM 2742 O O . TYR A 1 360 ? 21.642 -0.141 -34.351 1.00 97.56 360 TYR A O 1
ATOM 2750 N N . PRO A 1 361 ? 22.003 -1.467 -36.149 1.00 97.81 361 PRO A N 1
ATOM 2751 C CA . PRO A 1 361 ? 21.209 -0.649 -37.060 1.00 97.81 361 PRO A CA 1
ATOM 2752 C C . PRO A 1 361 ? 19.760 -0.555 -36.603 1.00 97.81 361 PRO A C 1
ATOM 2754 O O . PRO A 1 361 ? 19.145 -1.573 -36.278 1.00 97.81 361 PRO A O 1
ATOM 2757 N N . LYS A 1 362 ? 19.219 0.664 -36.576 1.00 98.00 362 LYS A N 1
ATOM 2758 C CA . LYS A 1 362 ? 17.887 0.948 -36.019 1.00 98.00 362 LYS A CA 1
ATOM 2759 C C . LYS A 1 362 ? 16.748 0.230 -36.761 1.00 98.00 362 LYS A C 1
ATOM 2761 O O . LYS A 1 362 ? 15.674 0.027 -36.191 1.00 98.00 362 LYS A O 1
ATOM 2766 N N . GLU A 1 363 ? 16.980 -0.162 -38.013 1.00 96.75 363 GLU A N 1
ATOM 2767 C CA . GLU A 1 363 ? 16.062 -0.943 -38.845 1.00 96.75 363 GLU A CA 1
ATOM 2768 C C . GLU A 1 363 ? 16.062 -2.455 -38.553 1.00 96.75 363 GLU A C 1
ATOM 2770 O O . GLU A 1 363 ? 15.201 -3.165 -39.080 1.00 96.75 363 GLU A O 1
ATOM 2775 N N . GLY A 1 364 ? 17.010 -2.955 -37.754 1.00 95.69 364 GLY A N 1
ATOM 2776 C CA . GLY A 1 364 ? 17.078 -4.357 -37.339 1.00 95.69 364 GLY A CA 1
ATOM 2777 C C . GLY A 1 364 ? 16.107 -4.684 -36.203 1.00 95.69 364 GLY A C 1
ATOM 2778 O O . GLY A 1 364 ? 15.698 -3.803 -35.452 1.00 95.69 364 GLY A O 1
ATOM 2779 N N . ASP A 1 365 ? 15.758 -5.960 -36.048 1.00 95.06 365 ASP A N 1
ATOM 2780 C CA . ASP A 1 365 ? 14.960 -6.430 -34.914 1.00 95.06 365 ASP A CA 1
ATOM 2781 C C . ASP A 1 365 ? 15.864 -6.814 -33.738 1.00 95.06 365 ASP A C 1
ATOM 2783 O O . ASP A 1 365 ? 16.828 -7.565 -33.894 1.00 95.06 365 ASP A O 1
ATOM 2787 N N . ALA A 1 366 ? 15.535 -6.318 -32.547 1.00 95.25 366 ALA A N 1
ATOM 2788 C CA . ALA A 1 366 ? 16.178 -6.710 -31.297 1.00 95.25 366 ALA A CA 1
ATOM 2789 C C . ALA A 1 366 ? 15.134 -6.789 -30.175 1.00 95.25 366 ALA A C 1
ATOM 2791 O O . ALA A 1 366 ? 14.015 -6.278 -30.307 1.00 95.25 366 ALA A O 1
ATOM 2792 N N . TRP A 1 367 ? 15.474 -7.468 -29.083 1.00 95.62 367 TRP A N 1
ATOM 2793 C CA . TRP A 1 367 ? 14.562 -7.647 -27.958 1.00 95.62 367 TRP A CA 1
ATOM 2794 C C . TRP A 1 367 ? 14.315 -6.328 -27.239 1.00 95.62 367 TRP A C 1
ATOM 2796 O O . TRP A 1 367 ? 15.230 -5.548 -26.982 1.00 95.62 367 TRP A O 1
ATOM 2806 N N . VAL A 1 368 ? 13.062 -6.097 -26.879 1.00 96.94 368 VAL A N 1
ATOM 2807 C CA . VAL A 1 368 ? 12.647 -4.988 -26.028 1.00 96.94 368 VAL A CA 1
ATOM 2808 C C . VAL A 1 368 ? 12.395 -5.529 -24.629 1.00 96.94 368 VAL A C 1
ATOM 2810 O O . VAL A 1 368 ? 11.634 -6.485 -24.465 1.00 96.94 368 VAL A O 1
ATOM 2813 N N . LEU A 1 369 ? 13.036 -4.909 -23.637 1.00 97.25 369 LEU A N 1
ATOM 2814 C CA . LEU A 1 369 ? 12.911 -5.225 -22.214 1.00 97.25 369 LEU A CA 1
ATOM 2815 C C . LEU A 1 369 ? 12.238 -4.039 -21.505 1.00 97.25 369 LEU A C 1
ATOM 2817 O O . LEU A 1 369 ? 12.947 -3.146 -21.046 1.00 97.25 369 LEU A O 1
ATOM 2821 N N . PRO A 1 370 ? 10.894 -3.966 -21.467 1.00 98.38 370 PRO A N 1
ATOM 2822 C CA . PRO A 1 370 ? 10.211 -2.810 -20.900 1.00 98.38 370 PRO A CA 1
ATOM 2823 C C . PRO A 1 370 ? 10.504 -2.679 -19.403 1.00 98.38 370 PRO A C 1
ATOM 2825 O O . PRO A 1 370 ? 10.401 -3.659 -18.665 1.00 98.38 370 PRO A O 1
ATOM 2828 N N . VAL A 1 371 ? 10.836 -1.473 -18.949 1.00 98.38 371 VAL A N 1
ATOM 2829 C CA . VAL A 1 371 ? 11.091 -1.172 -17.532 1.00 98.38 371 VAL A CA 1
ATOM 2830 C C . VAL A 1 371 ? 10.167 -0.080 -17.023 1.00 98.38 371 VAL A C 1
ATOM 2832 O O . VAL A 1 371 ? 9.602 0.670 -17.804 1.00 98.38 371 VAL A O 1
ATOM 2835 N N . ARG A 1 372 ? 9.995 0.051 -15.714 1.00 96.81 372 ARG A N 1
ATOM 2836 C CA . ARG A 1 372 ? 9.406 1.258 -15.124 1.00 96.81 372 ARG A CA 1
ATOM 2837 C C . ARG A 1 372 ? 10.130 1.630 -13.844 1.00 96.81 372 ARG A C 1
ATOM 2839 O O . ARG A 1 372 ? 10.770 0.787 -13.215 1.00 96.81 372 ARG A O 1
ATOM 2846 N N . ARG A 1 373 ? 10.002 2.896 -13.466 1.00 94.25 373 ARG A N 1
ATOM 2847 C CA . ARG A 1 373 ? 10.598 3.466 -12.260 1.00 94.25 373 ARG A CA 1
ATOM 2848 C C . ARG A 1 373 ? 9.534 3.669 -11.188 1.00 94.25 373 ARG A C 1
ATOM 2850 O O . ARG A 1 373 ? 8.420 4.098 -11.489 1.00 94.25 373 ARG A O 1
ATOM 2857 N N . VAL A 1 374 ? 9.872 3.340 -9.946 1.00 88.56 374 VAL A N 1
ATOM 2858 C CA . VAL A 1 374 ? 9.050 3.622 -8.764 1.00 88.56 374 VAL A CA 1
ATOM 2859 C C . VAL A 1 374 ? 9.913 4.416 -7.786 1.00 88.56 374 VAL A C 1
ATOM 2861 O O . VAL A 1 374 ? 10.956 3.896 -7.402 1.00 88.56 374 VAL A O 1
ATOM 2864 N N . PRO A 1 375 ? 9.517 5.633 -7.375 1.00 85.25 375 PRO A N 1
ATOM 2865 C CA . PRO A 1 375 ? 10.287 6.411 -6.404 1.00 85.25 375 PRO A CA 1
ATOM 2866 C C . PRO A 1 375 ? 10.595 5.597 -5.141 1.00 85.25 375 PRO A C 1
ATOM 2868 O O . PRO A 1 375 ? 9.724 4.848 -4.684 1.00 85.25 375 PRO A O 1
ATOM 2871 N N . VAL A 1 376 ? 11.834 5.715 -4.641 1.00 75.38 376 VAL A N 1
ATOM 2872 C CA . VAL A 1 376 ? 12.317 5.044 -3.415 1.00 75.38 376 VAL A CA 1
ATOM 2873 C C . VAL A 1 376 ? 11.576 5.520 -2.175 1.00 75.38 376 VAL A C 1
ATOM 2875 O O . VAL A 1 376 ? 11.324 6.743 -2.071 1.00 75.38 376 VAL A O 1
#

Mean predicted aligned error: 10.81 Å